Protein AF-A0A9W6WSN7-F1 (afdb_monomer_lite)

pLDDT: mean 83.64, std 22.67, range [24.3, 98.88]

InterPro domains:
  IPR018236 SAICAR synthetase, conserved site [PS01057] (117-131)
  IPR018236 SAICAR synthetase, conserved site [PS01058] (221-229)
  IPR028923 SAICAR synthetase/ADE2, N-terminal [MF_00137] (39-315)
  IPR028923 SAICAR synthetase/ADE2, N-terminal [PF01259] (44-289)

Foldseek 3Di:
DDPLLVVLLVVLVVCLVVQLLADWFADADLVVCCVPFADWDWDDDQFWIWTDHPWWIKIFGTQFDDDLNDTADRFGCLLLLQQVLQVLLQVVCCVLFAAFFPDDLDSNMTIGGDFAWQQKKFKKFQWQEDDDPLGRVVCVVVPDQQQLNHGHDPDDDHGGGDPAMDGFMWGNDPPDTHTHHLVRCCVVPSDPPVRSVSVNSSSRVSQVVLQVLLVVLQKGFGMFIWIWGQRPVPRGIHTYDGPPALVGTWIFGNVCSVVCVVVVHDTHTLHPVVVVVVQVVVHDSNPDPDGDHDDSVSSSSNSSSSQSSSCSNNVDHDDRDDSPDDSNVSSNNSCCPVRGPDVVVVVVVVCVVVVVPDDDDDDDDDWDWDDDDQWTFGFDPDDPDDTDGDTDHDPDPVVVVVVVVVCVVDVPVPDDDDDDDD

Structure (mmCIF, N/CA/C/O backbone):
data_AF-A0A9W6WSN7-F1
#
_entry.id   AF-A0A9W6WSN7-F1
#
loop_
_atom_site.group_PDB
_atom_site.id
_atom_site.type_symbol
_atom_site.label_atom_id
_atom_site.label_alt_id
_atom_site.label_comp_id
_atom_site.label_asym_id
_atom_site.label_entity_id
_atom_site.label_seq_id
_atom_site.pdbx_PDB_ins_code
_atom_site.Cartn_x
_atom_site.Cartn_y
_atom_site.Cartn_z
_atom_site.occupancy
_atom_site.B_iso_or_equiv
_atom_site.auth_seq_id
_atom_site.auth_comp_id
_atom_site.auth_asym_id
_atom_site.auth_atom_id
_atom_site.pdbx_PDB_model_num
ATOM 1 N N . MET A 1 1 ? 1.817 -8.512 23.698 1.00 61.50 1 MET A N 1
ATOM 2 C CA . MET A 1 1 ? 2.417 -8.546 22.354 1.00 61.50 1 MET A CA 1
ATOM 3 C C . MET A 1 1 ? 2.415 -9.994 21.909 1.00 61.50 1 MET A C 1
ATOM 5 O O . MET A 1 1 ? 2.971 -10.827 22.620 1.00 61.50 1 MET A O 1
ATOM 9 N N . SER A 1 2 ? 1.742 -10.292 20.796 1.00 80.81 2 SER A N 1
ATOM 10 C CA . SER A 1 2 ? 1.618 -11.645 20.269 1.00 80.81 2 SER A CA 1
ATOM 11 C C . SER A 1 2 ? 3.012 -12.195 20.005 1.00 80.81 2 SER A C 1
ATOM 13 O O . SER A 1 2 ? 3.892 -11.452 19.565 1.00 80.81 2 SER A O 1
ATOM 15 N N . VAL A 1 3 ? 3.212 -13.490 20.254 1.00 87.31 3 VAL A N 1
ATOM 16 C CA . VAL A 1 3 ? 4.496 -14.171 20.018 1.00 87.31 3 VAL A CA 1
ATOM 17 C C . VAL A 1 3 ? 4.979 -13.917 18.587 1.00 87.31 3 VAL A C 1
ATOM 19 O O . VAL A 1 3 ? 6.140 -13.585 18.384 1.00 87.31 3 VAL A O 1
ATOM 22 N N . VAL A 1 4 ? 4.061 -13.937 17.614 1.00 89.50 4 VAL A N 1
ATOM 23 C CA . VAL A 1 4 ? 4.357 -13.674 16.197 1.00 89.50 4 VAL A CA 1
ATOM 24 C C . VAL A 1 4 ? 4.918 -12.266 15.978 1.00 89.50 4 VAL A C 1
ATOM 26 O O . VAL A 1 4 ? 5.878 -12.095 15.229 1.00 89.50 4 VAL A O 1
ATOM 29 N N . VAL A 1 5 ? 4.335 -11.260 16.639 1.00 93.12 5 VAL A N 1
ATOM 30 C CA . VAL A 1 5 ? 4.785 -9.865 16.534 1.00 93.12 5 VAL A CA 1
ATOM 31 C C . VAL A 1 5 ? 6.152 -9.707 17.188 1.00 93.12 5 VAL A C 1
ATOM 33 O O . VAL A 1 5 ? 7.066 -9.202 16.547 1.00 93.12 5 VAL A O 1
ATOM 36 N N . ALA A 1 6 ? 6.323 -10.208 18.413 1.00 93.06 6 ALA A N 1
ATOM 37 C CA . ALA A 1 6 ? 7.583 -10.105 19.146 1.00 93.06 6 ALA A CA 1
ATOM 38 C C . ALA A 1 6 ? 8.746 -10.801 18.413 1.00 93.06 6 ALA A C 1
ATOM 40 O O . ALA A 1 6 ? 9.838 -10.244 18.304 1.00 93.06 6 ALA A O 1
ATOM 41 N N . GLU A 1 7 ? 8.511 -11.991 17.852 1.00 94.50 7 GLU A N 1
ATOM 42 C CA . GLU A 1 7 ? 9.505 -12.714 17.052 1.00 94.50 7 GLU A CA 1
ATOM 43 C C . GLU A 1 7 ? 9.872 -11.969 15.763 1.00 94.50 7 GLU A C 1
ATOM 45 O O . GLU A 1 7 ? 11.036 -11.970 15.352 1.00 94.50 7 GLU A O 1
ATOM 50 N N . ALA A 1 8 ? 8.896 -11.341 15.099 1.00 95.62 8 ALA A N 1
ATOM 51 C CA . ALA A 1 8 ? 9.147 -10.530 13.913 1.00 95.62 8 ALA A CA 1
ATOM 52 C C . ALA A 1 8 ? 9.903 -9.238 14.257 1.00 95.62 8 ALA A C 1
ATOM 54 O O . ALA A 1 8 ? 10.848 -8.879 13.555 1.00 95.62 8 ALA A O 1
ATOM 55 N N . GLU A 1 9 ? 9.567 -8.574 15.363 1.00 95.12 9 GLU A N 1
ATOM 56 C CA . GLU A 1 9 ? 10.314 -7.411 15.843 1.00 95.12 9 GLU A CA 1
ATOM 57 C C . GLU A 1 9 ? 11.767 -7.771 16.144 1.00 95.12 9 GLU A C 1
ATOM 59 O O . GLU A 1 9 ? 12.679 -7.159 15.588 1.00 95.12 9 GLU A O 1
ATOM 64 N N . GLN A 1 10 ? 11.997 -8.809 16.950 1.00 96.44 10 GLN A N 1
ATOM 65 C CA . GLN A 1 10 ? 13.347 -9.248 17.295 1.00 96.44 10 GLN A CA 1
ATOM 66 C C . GLN A 1 10 ? 14.152 -9.625 16.048 1.00 96.44 10 GLN A C 1
ATOM 68 O O . GLN A 1 10 ? 15.315 -9.245 15.920 1.00 96.44 10 GLN A O 1
ATOM 73 N N . ARG A 1 11 ? 13.539 -10.354 15.108 1.00 97.31 11 ARG A N 1
ATOM 74 C CA . ARG A 1 11 ? 14.198 -10.749 13.861 1.00 97.31 11 ARG A CA 1
ATOM 75 C C . ARG A 1 11 ? 14.550 -9.535 13.010 1.00 97.31 11 ARG A C 1
ATOM 77 O O . ARG A 1 11 ? 15.689 -9.420 12.573 1.00 97.31 11 ARG A O 1
ATOM 84 N N . THR A 1 12 ? 13.606 -8.629 12.782 1.00 97.56 12 THR A N 1
ATOM 85 C CA . THR A 1 12 ? 13.850 -7.457 11.930 1.00 97.56 12 THR A CA 1
ATOM 86 C C . THR A 1 12 ? 14.872 -6.498 12.524 1.00 97.56 12 THR A C 1
ATOM 88 O O . THR A 1 12 ? 15.579 -5.841 11.768 1.00 97.56 12 THR A O 1
ATOM 91 N N . GLN A 1 13 ? 15.057 -6.476 13.848 1.00 97.69 13 GLN A N 1
ATOM 92 C CA . GLN A 1 13 ? 16.178 -5.743 14.446 1.00 97.69 13 GLN A CA 1
ATOM 93 C C . GLN A 1 13 ? 17.548 -6.264 14.001 1.00 97.69 13 GLN A C 1
ATOM 95 O O . GLN A 1 13 ? 18.494 -5.490 13.874 1.00 97.69 13 GLN A O 1
ATOM 100 N N . THR A 1 14 ? 17.664 -7.554 13.674 1.00 98.12 14 THR A N 1
ATOM 101 C CA . THR A 1 14 ? 18.912 -8.116 13.132 1.00 98.12 14 THR A CA 1
ATOM 102 C C . THR A 1 14 ? 19.190 -7.692 11.684 1.00 98.12 14 THR A C 1
ATOM 104 O O . THR A 1 14 ? 20.261 -7.998 11.167 1.00 98.12 14 THR A O 1
ATOM 107 N N . TYR A 1 15 ? 18.252 -6.996 11.028 1.00 98.19 15 TYR A N 1
ATOM 108 C CA . TYR A 1 15 ? 18.387 -6.519 9.649 1.00 98.19 15 TYR A CA 1
ATOM 109 C C . TYR A 1 15 ? 18.966 -5.109 9.533 1.00 98.19 15 TYR A C 1
ATOM 111 O O . TYR A 1 15 ? 19.293 -4.695 8.422 1.00 98.19 15 TYR A O 1
ATOM 119 N N . LEU A 1 16 ? 19.105 -4.372 10.641 1.00 97.75 16 LEU A N 1
ATOM 120 C CA . LEU A 1 16 ? 19.611 -2.997 10.620 1.00 97.75 16 LEU A CA 1
ATOM 121 C C . LEU A 1 16 ? 20.956 -2.851 9.879 1.00 97.75 16 LEU A C 1
ATOM 123 O O . LEU A 1 16 ? 21.030 -1.981 9.016 1.00 97.75 16 LEU A O 1
ATOM 127 N N . PRO A 1 17 ? 21.972 -3.721 10.071 1.00 96.75 17 PRO A N 1
ATOM 128 C CA . PRO A 1 17 ? 23.226 -3.603 9.320 1.00 96.75 17 PRO A CA 1
ATOM 129 C C . PRO A 1 17 ? 23.052 -3.746 7.796 1.00 96.75 17 PRO A C 1
ATOM 131 O O . PRO A 1 17 ? 23.700 -3.048 7.013 1.00 96.75 17 PRO A O 1
ATOM 134 N N . GLN A 1 18 ? 22.163 -4.638 7.347 1.00 96.50 18 GLN A N 1
ATOM 135 C CA . GLN A 1 18 ? 21.830 -4.812 5.929 1.00 96.50 18 GLN A CA 1
ATOM 136 C C . GLN A 1 18 ? 21.033 -3.622 5.382 1.00 96.50 18 GLN A C 1
ATOM 138 O O . GLN A 1 18 ? 21.227 -3.231 4.236 1.00 96.50 18 GLN A O 1
ATOM 143 N N . ILE A 1 19 ? 20.153 -3.033 6.196 1.00 97.06 19 ILE A N 1
ATOM 144 C CA . ILE A 1 19 ? 19.401 -1.817 5.863 1.00 97.06 19 ILE A CA 1
ATOM 145 C C . ILE A 1 19 ? 20.348 -0.628 5.685 1.00 97.06 19 ILE A C 1
ATOM 147 O O . ILE A 1 19 ? 20.285 0.058 4.669 1.00 97.06 19 ILE A O 1
ATOM 151 N N . GLU A 1 20 ? 21.258 -0.424 6.634 1.00 95.62 20 GLU A N 1
ATOM 152 C CA . GLU A 1 20 ? 22.213 0.690 6.649 1.00 95.62 20 GLU A CA 1
ATO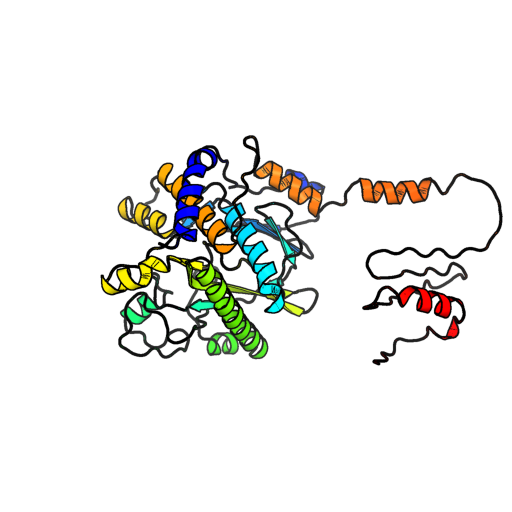M 153 C C . GLU A 1 20 ? 23.239 0.622 5.513 1.00 95.62 20 GLU A C 1
ATOM 155 O O . GLU A 1 20 ? 23.705 1.656 5.034 1.00 95.62 20 GLU A O 1
ATOM 160 N N . SER A 1 21 ? 23.585 -0.588 5.064 1.00 94.00 21 SER A N 1
ATOM 161 C CA . SER A 1 21 ? 24.455 -0.811 3.899 1.00 94.00 21 SER A CA 1
ATOM 162 C C . SER A 1 21 ? 23.693 -0.891 2.569 1.00 94.00 21 SER A C 1
ATOM 164 O O . SER A 1 21 ? 24.315 -0.928 1.503 1.00 94.00 21 SER A O 1
ATOM 166 N N . GLY A 1 22 ? 22.359 -0.903 2.616 1.00 92.44 22 GLY A N 1
ATOM 167 C CA . GLY A 1 22 ? 21.485 -1.026 1.458 1.00 92.44 22 GLY A CA 1
ATOM 168 C C . GLY A 1 22 ? 21.472 0.221 0.577 1.00 92.44 22 GLY A C 1
ATOM 169 O O . GLY A 1 22 ? 21.563 1.355 1.047 1.00 92.44 22 GLY A O 1
ATOM 170 N N . ARG A 1 23 ? 21.314 0.017 -0.734 1.00 93.75 23 ARG A N 1
ATOM 171 C CA . ARG A 1 23 ? 21.149 1.107 -1.705 1.00 93.75 23 ARG A CA 1
ATOM 172 C C . ARG A 1 23 ? 19.672 1.356 -1.970 1.00 93.75 23 ARG A C 1
ATOM 174 O O . ARG A 1 23 ? 18.921 0.409 -2.194 1.00 93.75 23 ARG A O 1
ATOM 181 N N . ALA A 1 24 ? 19.280 2.626 -1.962 1.00 95.12 24 ALA A N 1
ATOM 182 C CA . ALA A 1 24 ? 17.909 3.033 -2.225 1.00 95.12 24 ALA A CA 1
ATOM 183 C C . ALA A 1 24 ? 17.654 3.215 -3.730 1.00 95.12 24 ALA A C 1
ATOM 185 O O . ALA A 1 24 ? 18.382 3.957 -4.386 1.00 95.12 24 ALA A O 1
ATOM 186 N N . LEU A 1 25 ? 16.588 2.610 -4.257 1.00 96.12 25 LEU A N 1
ATOM 187 C CA . LEU A 1 25 ? 16.123 2.828 -5.631 1.00 96.12 25 LEU A CA 1
ATOM 188 C C . LEU A 1 25 ? 15.337 4.143 -5.714 1.00 96.12 25 LEU A C 1
ATOM 190 O O . LEU A 1 25 ? 14.140 4.172 -5.426 1.00 96.12 25 LEU A O 1
ATOM 194 N N . THR A 1 26 ? 15.988 5.243 -6.091 1.00 92.56 26 THR A N 1
ATOM 195 C CA . THR A 1 26 ? 15.349 6.579 -6.133 1.00 92.56 26 THR A CA 1
ATOM 196 C C . THR A 1 26 ? 15.094 7.096 -7.545 1.00 92.56 26 THR A C 1
ATOM 198 O O . THR A 1 26 ? 14.192 7.918 -7.733 1.00 92.56 26 THR A O 1
ATOM 201 N N . ALA A 1 27 ? 15.824 6.573 -8.532 1.00 90.81 27 ALA A N 1
ATOM 202 C CA . ALA A 1 27 ? 15.673 6.856 -9.953 1.00 90.81 27 ALA A CA 1
ATOM 203 C C . ALA A 1 27 ? 15.433 5.551 -10.723 1.00 90.81 27 ALA A C 1
ATOM 205 O O . ALA A 1 27 ? 15.992 4.515 -10.380 1.00 90.81 27 ALA A O 1
ATOM 206 N N . THR A 1 28 ? 14.594 5.588 -11.760 1.00 92.06 28 THR A N 1
ATOM 207 C CA . THR A 1 28 ? 14.113 4.366 -12.435 1.00 92.06 28 THR A CA 1
ATOM 208 C C . THR A 1 28 ? 14.391 4.336 -13.939 1.00 92.06 28 THR A C 1
ATOM 210 O O . THR A 1 28 ? 13.736 3.586 -14.651 1.00 92.06 28 THR A O 1
ATOM 213 N N . SER A 1 29 ? 15.343 5.137 -14.434 1.00 90.94 29 SER A N 1
ATOM 214 C CA . SER A 1 29 ? 15.552 5.344 -15.875 1.00 90.94 29 SER A CA 1
ATOM 215 C C . SER A 1 29 ? 15.709 4.039 -16.665 1.00 90.94 29 SER A C 1
ATOM 217 O O . SER A 1 29 ? 16.595 3.229 -16.397 1.00 90.94 29 SER A O 1
ATOM 219 N N . LEU A 1 30 ? 14.878 3.890 -17.700 1.00 91.44 30 LEU A N 1
ATOM 220 C CA . LEU A 1 30 ? 14.968 2.822 -18.699 1.00 91.44 30 LEU A CA 1
ATOM 221 C C . LEU A 1 30 ? 15.639 3.293 -19.998 1.00 91.44 30 LEU A C 1
ATOM 223 O O . LEU A 1 30 ? 15.509 2.645 -21.034 1.00 91.44 30 LEU A O 1
ATOM 227 N N . GLU A 1 31 ? 16.360 4.418 -19.972 1.00 85.62 31 GLU A N 1
ATOM 228 C CA . GLU A 1 31 ? 17.005 4.995 -21.159 1.00 85.62 31 GLU A CA 1
ATOM 229 C C . GLU A 1 31 ? 17.993 4.025 -21.824 1.00 85.62 31 GLU A C 1
ATOM 231 O O . GLU A 1 31 ? 18.044 3.943 -23.052 1.00 85.62 31 GLU A O 1
ATOM 236 N N . ALA A 1 32 ? 18.685 3.204 -21.026 1.00 87.25 32 ALA A N 1
ATOM 237 C CA . ALA A 1 32 ? 19.564 2.138 -21.511 1.00 87.25 32 ALA A CA 1
ATOM 238 C C . ALA A 1 32 ? 18.843 1.089 -22.381 1.00 87.25 32 ALA A C 1
ATOM 240 O O . ALA A 1 32 ? 19.498 0.357 -23.115 1.00 87.25 32 ALA A O 1
ATOM 241 N N . LEU A 1 33 ? 17.510 1.018 -22.302 1.00 88.56 33 LEU A N 1
ATOM 242 C CA . LEU A 1 33 ? 16.659 0.131 -23.093 1.00 88.56 33 LEU A CA 1
ATOM 243 C C . LEU A 1 33 ? 15.825 0.881 -24.141 1.00 88.56 33 LEU A C 1
ATOM 245 O O . LEU A 1 33 ? 15.002 0.263 -24.809 1.00 88.56 33 LEU A O 1
ATOM 249 N N . SER A 1 34 ? 15.997 2.197 -24.297 1.00 83.25 34 SER A N 1
ATOM 250 C CA . SER A 1 34 ? 15.135 3.032 -25.153 1.00 83.25 34 SER A CA 1
ATOM 251 C C . SER A 1 34 ? 15.107 2.598 -26.624 1.00 83.25 34 SER A C 1
ATOM 253 O O . SER A 1 34 ? 14.087 2.763 -27.285 1.00 83.25 34 SER A O 1
ATOM 255 N N . ALA A 1 35 ? 16.199 2.013 -27.127 1.00 85.44 35 ALA A N 1
ATOM 256 C CA . ALA A 1 35 ? 16.281 1.467 -28.483 1.00 85.44 35 ALA A CA 1
ATOM 257 C C . ALA A 1 35 ? 15.719 0.037 -28.612 1.00 85.44 35 ALA A C 1
ATOM 259 O O . ALA A 1 35 ? 15.463 -0.421 -29.724 1.00 85.44 35 ALA A O 1
ATOM 260 N N . GLU A 1 36 ? 15.565 -0.678 -27.495 1.00 89.19 36 GLU A N 1
ATOM 261 C CA . GLU A 1 36 ? 15.126 -2.078 -27.455 1.00 89.19 36 GLU A CA 1
ATOM 262 C C . GLU A 1 36 ? 13.631 -2.201 -27.124 1.00 89.19 36 GLU A C 1
ATOM 264 O O . GLU A 1 36 ? 12.944 -3.078 -27.649 1.00 89.19 36 GLU A O 1
ATOM 269 N N . LEU A 1 37 ? 13.121 -1.335 -26.244 1.00 88.88 37 LEU A N 1
ATOM 270 C CA . LEU A 1 37 ? 11.739 -1.370 -25.778 1.00 88.88 37 LEU A CA 1
ATOM 271 C C . LEU A 1 37 ? 10.769 -0.725 -26.778 1.00 88.88 37 LEU A C 1
ATOM 273 O O . LEU A 1 37 ? 11.132 0.214 -27.489 1.00 88.88 37 LEU A O 1
ATOM 277 N N . PRO A 1 38 ? 9.495 -1.163 -26.787 1.00 87.75 38 PRO A N 1
ATOM 278 C CA . PRO A 1 38 ? 8.429 -0.412 -27.438 1.00 87.75 38 PRO A CA 1
ATOM 279 C C . PRO A 1 38 ? 8.359 1.021 -26.901 1.00 87.75 38 PRO A C 1
ATOM 281 O O . PRO A 1 38 ? 8.707 1.272 -25.747 1.00 87.75 38 PRO A O 1
ATOM 284 N N . ALA A 1 39 ? 7.850 1.945 -27.718 1.00 91.12 39 ALA A N 1
ATOM 285 C CA . ALA A 1 39 ? 7.673 3.332 -27.306 1.00 91.12 39 ALA A CA 1
ATOM 286 C C . ALA A 1 39 ? 6.836 3.422 -26.020 1.00 91.12 39 ALA A C 1
ATOM 288 O O . ALA A 1 39 ? 5.791 2.777 -25.889 1.00 91.12 39 ALA A O 1
ATOM 289 N N . PHE A 1 40 ? 7.295 4.248 -25.084 1.00 93.31 40 PHE A N 1
ATOM 290 C CA . PHE A 1 40 ? 6.627 4.467 -23.811 1.00 93.31 40 PHE A CA 1
ATOM 291 C C . PHE A 1 40 ? 6.654 5.939 -23.416 1.00 93.31 40 PHE A C 1
ATOM 293 O O . PHE A 1 40 ? 7.542 6.698 -23.806 1.00 93.31 40 PHE A O 1
ATOM 300 N N . ARG A 1 41 ? 5.689 6.330 -22.584 1.00 94.81 41 ARG A N 1
ATOM 301 C CA . ARG A 1 41 ? 5.699 7.607 -21.866 1.00 94.81 41 ARG A CA 1
ATOM 302 C C . ARG A 1 41 ? 5.994 7.350 -20.395 1.00 94.81 41 ARG A C 1
ATOM 304 O O . ARG A 1 41 ? 5.311 6.536 -19.777 1.00 94.81 41 ARG A O 1
ATOM 311 N N . GLN A 1 42 ? 6.969 8.059 -19.835 1.00 94.94 42 GLN A N 1
ATOM 312 C CA . GLN A 1 42 ? 7.259 8.023 -18.403 1.00 94.94 42 GLN A CA 1
ATOM 313 C C . GLN A 1 42 ? 6.468 9.113 -17.672 1.00 94.94 42 GLN A C 1
ATOM 315 O O . GLN A 1 42 ? 6.399 10.256 -18.123 1.00 94.94 42 GLN A O 1
ATOM 320 N N . ILE A 1 43 ? 5.890 8.755 -16.530 1.00 94.81 43 ILE A N 1
ATOM 321 C CA . ILE A 1 43 ? 5.241 9.664 -15.588 1.00 94.81 43 ILE A CA 1
ATOM 322 C C . ILE A 1 43 ? 5.920 9.462 -14.238 1.00 94.81 43 ILE A C 1
ATOM 324 O O . ILE A 1 43 ? 5.904 8.356 -13.702 1.00 94.81 43 ILE A O 1
ATOM 328 N N . MET A 1 44 ? 6.524 10.516 -13.696 1.00 93.44 44 MET A N 1
ATOM 329 C CA . MET A 1 44 ? 7.147 10.470 -12.375 1.00 93.44 44 MET A CA 1
ATOM 330 C C . MET A 1 44 ? 6.134 10.888 -11.314 1.00 93.44 44 MET A C 1
ATOM 332 O O . MET A 1 44 ? 5.642 12.014 -11.333 1.00 93.44 44 MET A O 1
ATOM 336 N N . GLY A 1 45 ? 5.822 9.983 -10.393 1.00 90.56 45 GLY A N 1
ATOM 337 C CA . GLY A 1 45 ? 5.009 10.268 -9.216 1.00 90.56 45 GLY A CA 1
ATOM 338 C C . GLY A 1 45 ? 5.862 10.479 -7.965 1.00 90.56 45 GLY A C 1
ATOM 339 O O . GLY A 1 45 ? 7.077 10.269 -7.957 1.00 90.56 45 GLY A O 1
ATOM 340 N N . LYS A 1 46 ? 5.210 10.833 -6.849 1.00 88.81 46 LYS A N 1
ATOM 341 C CA . LYS A 1 46 ? 5.886 11.043 -5.552 1.00 88.81 46 LYS A CA 1
ATOM 342 C C . LYS A 1 46 ? 6.675 9.796 -5.115 1.00 88.81 46 LYS A C 1
ATOM 344 O O . LYS A 1 46 ? 7.838 9.892 -4.729 1.00 88.81 46 LYS A O 1
ATOM 349 N N . VAL A 1 47 ? 6.054 8.620 -5.243 1.00 91.62 47 VAL A N 1
ATOM 350 C CA . VAL A 1 47 ? 6.606 7.324 -4.799 1.00 91.62 47 VAL A CA 1
ATOM 351 C C . VAL A 1 47 ? 6.767 6.314 -5.939 1.00 91.62 47 VAL A C 1
ATOM 353 O O . VAL A 1 47 ? 7.642 5.453 -5.866 1.00 91.62 47 VAL A O 1
ATOM 356 N N . ARG A 1 48 ? 5.951 6.401 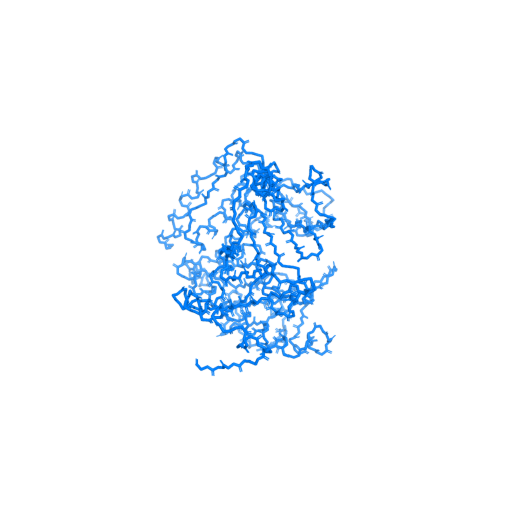-6.990 1.00 95.25 48 ARG A N 1
ATOM 357 C CA . ARG A 1 48 ? 5.949 5.454 -8.108 1.00 95.25 48 ARG A CA 1
ATOM 358 C C . ARG A 1 48 ? 6.228 6.166 -9.419 1.00 95.25 48 ARG A C 1
ATOM 360 O O . ARG A 1 48 ? 5.664 7.227 -9.665 1.00 95.25 48 ARG A O 1
ATOM 367 N N . ASP A 1 49 ? 7.060 5.553 -10.248 1.00 96.56 49 ASP A N 1
ATOM 368 C CA . ASP A 1 49 ? 7.253 5.942 -11.641 1.00 96.56 49 ASP A CA 1
ATOM 369 C C . ASP A 1 49 ? 6.449 4.984 -12.527 1.00 96.56 49 ASP A C 1
ATOM 371 O O . ASP A 1 49 ? 6.474 3.767 -12.334 1.00 96.56 49 ASP A O 1
ATOM 375 N N . VAL A 1 50 ? 5.701 5.535 -13.481 1.00 97.12 50 VAL A N 1
ATOM 376 C CA . VAL A 1 50 ? 4.807 4.782 -14.367 1.00 97.12 50 VAL A CA 1
ATOM 377 C C . VAL A 1 50 ? 5.310 4.887 -15.797 1.00 97.12 50 VAL A C 1
ATOM 379 O O . VAL A 1 50 ? 5.437 5.984 -16.339 1.00 97.12 50 VAL A O 1
ATOM 382 N N . TYR A 1 51 ? 5.550 3.742 -16.427 1.00 96.75 51 TYR A N 1
ATOM 383 C CA . TYR A 1 51 ? 5.904 3.643 -17.839 1.00 96.75 51 TYR A CA 1
ATOM 384 C C . TYR A 1 51 ? 4.698 3.115 -18.607 1.00 96.75 51 TYR A C 1
ATOM 386 O O . TYR A 1 51 ? 4.304 1.957 -18.460 1.00 96.75 51 TYR A O 1
ATOM 394 N N . VAL A 1 52 ? 4.082 3.988 -19.400 1.00 96.06 52 VAL A N 1
ATOM 395 C CA . VAL A 1 52 ? 2.873 3.683 -20.167 1.00 96.06 52 VAL A CA 1
ATOM 396 C C . VAL A 1 52 ? 3.268 3.252 -21.572 1.00 96.06 52 VAL A C 1
ATOM 398 O O . VAL A 1 52 ? 3.763 4.073 -22.346 1.00 96.06 52 VAL A O 1
ATOM 401 N N . PHE A 1 53 ? 3.019 1.985 -21.893 1.00 94.38 53 PHE A N 1
ATOM 402 C CA . PHE A 1 53 ? 3.129 1.433 -23.241 1.00 94.38 53 PHE A CA 1
ATOM 403 C C . PHE A 1 53 ? 1.764 1.488 -23.954 1.00 94.38 53 PHE A C 1
ATOM 405 O O . PHE A 1 53 ? 0.770 2.011 -23.431 1.00 94.38 53 PHE A O 1
ATOM 412 N N . GLU A 1 54 ? 1.705 0.959 -25.176 1.00 92.25 54 GLU A N 1
ATOM 413 C CA . GLU A 1 54 ? 0.469 0.902 -25.961 1.00 92.25 54 GLU A CA 1
ATOM 414 C C . GLU A 1 54 ? -0.614 0.059 -25.266 1.00 92.25 54 GLU A C 1
ATOM 416 O O . GLU A 1 54 ? -1.724 0.554 -25.067 1.00 92.25 54 GLU A O 1
ATOM 421 N N . ASP A 1 55 ? -0.264 -1.154 -24.829 1.00 91.69 55 ASP A N 1
ATOM 422 C CA . ASP A 1 55 ? -1.172 -2.201 -24.337 1.00 91.69 55 ASP A CA 1
ATOM 423 C C . ASP A 1 55 ? -1.051 -2.495 -22.828 1.00 91.69 55 ASP A C 1
ATOM 425 O O . ASP A 1 55 ? -1.874 -3.204 -22.249 1.00 91.69 55 ASP A O 1
ATOM 429 N N . ARG A 1 56 ? -0.016 -1.965 -22.171 1.00 95.50 56 ARG A N 1
ATOM 430 C CA . ARG A 1 56 ? 0.318 -2.269 -20.772 1.00 95.50 56 ARG A CA 1
ATOM 431 C C . ARG A 1 56 ? 0.993 -1.105 -20.068 1.00 95.50 56 ARG A C 1
ATOM 433 O O . ARG A 1 56 ? 1.433 -0.141 -20.693 1.00 95.50 56 ARG A O 1
ATOM 440 N N . VAL A 1 57 ? 1.101 -1.212 -18.751 1.00 97.25 57 VAL A N 1
ATOM 441 C CA . VAL A 1 57 ? 1.817 -0.252 -17.910 1.00 97.25 57 VAL A CA 1
ATOM 442 C C . VAL A 1 57 ? 2.827 -0.984 -17.038 1.00 97.25 57 VAL A C 1
ATOM 444 O O . VAL A 1 57 ? 2.546 -2.063 -16.527 1.00 97.25 57 VAL A O 1
ATOM 447 N N . LEU A 1 58 ? 4.012 -0.411 -16.866 1.00 97.94 58 LEU A N 1
ATOM 448 C CA . LEU A 1 58 ? 4.985 -0.865 -15.878 1.00 97.94 58 LEU A CA 1
ATOM 449 C C . LEU A 1 58 ? 4.976 0.132 -14.718 1.00 97.94 58 LEU A C 1
ATOM 451 O O . LEU A 1 58 ? 5.274 1.313 -14.899 1.00 97.94 58 LEU A O 1
ATOM 455 N N . LEU A 1 59 ? 4.614 -0.356 -13.537 1.00 98.06 59 LEU A N 1
ATOM 456 C CA . LEU A 1 59 ? 4.573 0.404 -12.295 1.00 98.06 59 LEU A CA 1
ATOM 457 C C . LEU A 1 59 ? 5.845 0.111 -11.509 1.00 98.06 59 LEU A C 1
ATOM 459 O O . LEU A 1 59 ? 6.044 -1.025 -11.081 1.00 98.06 59 LEU A O 1
ATOM 463 N N . VAL A 1 60 ? 6.698 1.114 -11.310 1.00 98.31 60 VAL A N 1
ATOM 464 C CA . VAL A 1 60 ? 7.946 0.977 -10.553 1.00 98.31 60 VAL A CA 1
ATOM 465 C C . VAL A 1 60 ? 7.831 1.747 -9.244 1.00 98.31 60 VAL A C 1
ATOM 467 O O . VAL A 1 60 ? 7.821 2.977 -9.227 1.00 98.31 60 VAL A O 1
ATOM 470 N N . SER A 1 61 ? 7.748 1.019 -8.133 1.00 97.94 61 SER A N 1
ATOM 471 C CA . SER A 1 61 ? 7.850 1.597 -6.792 1.00 97.94 61 SER A CA 1
ATOM 472 C C . SER A 1 61 ? 9.275 2.045 -6.528 1.00 97.94 61 SER A C 1
ATOM 474 O O . SER A 1 61 ? 10.230 1.356 -6.877 1.00 97.94 61 SER A O 1
ATOM 476 N N . THR A 1 62 ? 9.419 3.188 -5.868 1.00 98.00 62 THR A N 1
ATOM 477 C CA . THR A 1 62 ? 10.721 3.737 -5.489 1.00 98.00 62 THR A CA 1
ATOM 478 C C . THR A 1 62 ? 10.853 3.827 -3.978 1.00 98.00 62 THR A C 1
ATOM 480 O O . THR A 1 62 ? 9.874 3.769 -3.226 1.00 98.00 62 THR A O 1
ATOM 483 N N . ASP A 1 63 ? 12.093 3.961 -3.533 1.00 97.44 63 ASP A N 1
ATOM 484 C CA . ASP A 1 63 ? 12.455 4.142 -2.134 1.00 97.44 63 ASP A CA 1
ATOM 485 C C . ASP A 1 63 ? 12.244 5.594 -1.676 1.00 97.44 63 ASP A C 1
ATOM 487 O O . ASP A 1 63 ? 12.539 5.940 -0.534 1.00 97.44 63 ASP A O 1
ATOM 491 N N . ARG A 1 64 ? 11.681 6.458 -2.532 1.00 95.94 64 ARG A N 1
ATOM 492 C CA . ARG A 1 64 ? 11.311 7.826 -2.167 1.00 95.94 64 ARG A CA 1
ATOM 493 C C . ARG A 1 64 ? 10.217 7.804 -1.098 1.00 95.94 64 ARG A C 1
ATOM 495 O O . ARG A 1 64 ? 9.198 7.111 -1.214 1.00 95.94 64 ARG A O 1
ATOM 502 N N . GLN A 1 65 ? 10.419 8.607 -0.061 1.00 92.56 65 GLN A N 1
ATOM 503 C CA . GLN A 1 65 ? 9.441 8.861 0.985 1.00 92.56 65 GLN A CA 1
ATOM 504 C C . GLN A 1 65 ? 9.071 10.338 0.977 1.00 92.56 65 GLN A C 1
ATOM 506 O O . GLN A 1 65 ? 9.924 11.204 1.159 1.00 92.56 65 GLN A O 1
ATOM 511 N N . SER A 1 66 ? 7.781 10.616 0.813 1.00 89.44 66 SER A N 1
ATOM 512 C CA . SER A 1 66 ? 7.230 11.967 0.870 1.00 89.44 66 SER A CA 1
ATOM 513 C C . SER A 1 66 ? 6.227 12.126 2.010 1.00 89.44 66 SER A C 1
ATOM 515 O O . SER A 1 66 ? 5.523 11.177 2.376 1.00 89.44 66 SER A O 1
ATOM 517 N N . ALA A 1 67 ? 6.129 13.340 2.538 1.00 86.69 67 ALA A N 1
ATOM 518 C CA . ALA A 1 67 ? 4.988 13.849 3.296 1.00 86.69 67 ALA A CA 1
ATOM 519 C C . ALA A 1 67 ? 4.995 15.383 3.217 1.00 86.69 67 ALA A C 1
ATOM 521 O O . ALA A 1 67 ? 5.996 15.963 2.806 1.00 86.69 67 ALA A O 1
ATOM 522 N N . PHE A 1 68 ? 3.886 16.029 3.591 1.00 84.88 68 PHE A N 1
ATOM 523 C CA . PHE A 1 68 ? 3.748 17.493 3.496 1.00 84.88 68 PHE A CA 1
ATOM 524 C C . PHE A 1 68 ? 3.997 18.015 2.070 1.00 84.88 68 PHE A C 1
ATOM 526 O O . PHE A 1 68 ? 4.593 19.066 1.890 1.00 84.88 68 PHE A O 1
ATOM 533 N N . ASP A 1 69 ? 3.634 17.211 1.063 1.00 82.94 69 ASP A N 1
ATOM 534 C CA . ASP A 1 69 ? 3.895 17.461 -0.363 1.00 82.94 69 ASP A CA 1
ATOM 535 C C . ASP A 1 69 ? 5.367 17.675 -0.744 1.00 82.94 69 ASP A C 1
ATOM 537 O O . ASP A 1 69 ? 5.685 18.209 -1.804 1.00 82.94 69 ASP A O 1
ATOM 541 N N . ARG A 1 70 ? 6.284 17.168 0.087 1.00 86.31 70 ARG A N 1
ATOM 542 C CA . ARG A 1 70 ? 7.732 17.262 -0.110 1.00 86.31 70 ARG A CA 1
ATOM 543 C C . ARG A 1 70 ? 8.389 15.892 -0.042 1.00 86.31 70 ARG A C 1
ATOM 545 O O . ARG A 1 70 ? 7.911 14.985 0.644 1.00 86.31 70 ARG A O 1
ATOM 552 N N . ALA A 1 71 ? 9.502 15.738 -0.754 1.00 88.44 71 ALA A N 1
ATOM 553 C CA . ALA A 1 71 ? 10.396 14.601 -0.569 1.00 88.44 71 ALA A CA 1
ATOM 554 C C . ALA A 1 71 ? 11.133 14.763 0.770 1.00 88.44 71 ALA A C 1
ATOM 556 O O . ALA A 1 71 ? 11.717 15.813 1.022 1.00 88.44 71 ALA A O 1
ATOM 557 N N . LEU A 1 72 ? 11.073 13.742 1.626 1.00 90.88 72 LEU A N 1
ATOM 558 C CA . LEU A 1 72 ? 11.630 13.780 2.982 1.00 90.88 72 LEU A CA 1
ATOM 559 C C . LEU A 1 72 ? 12.890 12.933 3.131 1.00 90.88 72 LEU A C 1
ATOM 561 O O . LEU A 1 72 ? 13.814 13.320 3.837 1.00 90.88 72 LEU A O 1
ATOM 565 N N . ALA A 1 73 ? 12.905 11.751 2.516 1.00 93.19 73 ALA A N 1
ATOM 566 C CA . ALA A 1 73 ? 14.003 10.803 2.638 1.00 93.19 73 ALA A CA 1
ATOM 567 C C . ALA A 1 73 ? 13.976 9.775 1.503 1.00 93.19 73 ALA A C 1
ATOM 569 O O . ALA A 1 73 ? 12.976 9.617 0.797 1.00 93.19 73 ALA A O 1
ATOM 570 N N . SER A 1 74 ? 15.075 9.034 1.386 1.00 95.00 74 SER A N 1
ATOM 571 C CA . SER A 1 74 ? 15.140 7.787 0.626 1.00 95.00 74 SER A CA 1
ATOM 572 C C . SER A 1 74 ? 15.251 6.639 1.619 1.00 95.00 74 SER A C 1
ATOM 574 O O . SER A 1 74 ? 16.202 6.596 2.391 1.00 95.00 74 SER A O 1
ATOM 576 N N . VAL A 1 75 ? 14.260 5.753 1.639 1.00 96.50 75 VAL A N 1
ATOM 577 C CA . VAL A 1 75 ? 14.117 4.662 2.609 1.00 96.50 75 VAL A CA 1
ATOM 578 C C . VAL A 1 75 ? 14.486 3.355 1.912 1.00 96.50 75 VAL A C 1
ATOM 580 O O . VAL A 1 75 ? 13.664 2.848 1.143 1.00 96.50 75 VAL A O 1
ATOM 583 N N . PRO A 1 76 ? 15.691 2.798 2.142 1.00 96.75 76 PRO A N 1
ATOM 584 C CA . PRO A 1 76 ? 16.135 1.589 1.459 1.00 96.75 76 PRO A CA 1
ATOM 585 C C . PRO A 1 76 ? 15.105 0.466 1.559 1.00 96.75 76 PRO A C 1
ATOM 587 O O . PRO A 1 76 ? 14.498 0.262 2.612 1.00 96.75 76 PRO A O 1
ATOM 590 N N . PHE A 1 77 ? 14.914 -0.267 0.463 1.00 97.94 77 PHE A N 1
ATOM 591 C CA . PHE A 1 77 ? 14.046 -1.449 0.378 1.00 97.94 77 PHE A CA 1
ATOM 592 C C . PHE A 1 77 ? 12.535 -1.202 0.521 1.00 97.94 77 PHE A C 1
ATOM 594 O O . PHE A 1 77 ? 11.754 -2.146 0.352 1.00 97.94 77 PHE A O 1
ATOM 601 N N . LYS A 1 78 ? 12.092 0.042 0.739 1.00 97.25 78 LYS A N 1
ATOM 602 C CA . LYS A 1 78 ? 10.669 0.415 0.776 1.00 97.25 78 LYS A CA 1
ATOM 603 C C . LYS A 1 78 ? 9.939 -0.025 -0.494 1.00 97.25 78 LYS A C 1
ATOM 605 O O . LYS A 1 78 ? 8.883 -0.644 -0.420 1.00 97.25 78 LYS A O 1
ATOM 610 N N . SER A 1 79 ? 10.511 0.238 -1.660 1.00 97.69 79 SER A N 1
ATOM 611 C CA . SER A 1 79 ? 9.960 -0.119 -2.969 1.00 97.69 79 SER A CA 1
ATOM 612 C C . SER A 1 79 ? 9.660 -1.609 -3.117 1.00 97.69 79 SER A C 1
ATOM 614 O O . SER A 1 79 ? 8.611 -1.975 -3.658 1.00 97.69 79 SER A O 1
ATOM 616 N N . ARG A 1 80 ? 10.558 -2.462 -2.606 1.00 98.00 80 ARG A N 1
ATOM 617 C CA . ARG A 1 80 ? 10.391 -3.919 -2.604 1.00 98.00 80 ARG A CA 1
ATOM 618 C C . ARG A 1 80 ? 9.263 -4.330 -1.680 1.00 98.00 80 ARG A C 1
ATOM 620 O O . ARG A 1 80 ? 8.414 -5.118 -2.076 1.00 98.00 80 ARG A O 1
ATOM 627 N N . VAL A 1 81 ? 9.219 -3.754 -0.480 1.00 98.19 81 VAL A N 1
ATOM 628 C CA . VAL A 1 81 ? 8.125 -3.982 0.468 1.00 98.19 81 VAL A CA 1
ATOM 629 C C . VAL A 1 81 ? 6.777 -3.633 -0.162 1.00 98.19 81 VAL A C 1
ATOM 631 O O . VAL A 1 81 ? 5.883 -4.475 -0.155 1.00 98.19 81 VAL A O 1
ATOM 634 N N . LEU A 1 82 ? 6.626 -2.439 -0.743 1.00 97.94 82 LEU A N 1
ATOM 635 C CA . LEU A 1 82 ? 5.359 -1.993 -1.339 1.00 97.94 82 LEU A CA 1
ATOM 636 C C . LEU A 1 82 ? 4.896 -2.921 -2.468 1.00 97.94 82 LEU A C 1
ATOM 638 O O . LEU A 1 82 ? 3.749 -3.373 -2.495 1.00 97.94 82 LEU A O 1
ATOM 642 N N . THR A 1 83 ? 5.818 -3.241 -3.373 1.00 98.62 83 THR A N 1
ATOM 643 C CA . THR A 1 83 ? 5.539 -4.063 -4.551 1.00 98.62 83 THR A CA 1
ATOM 644 C C . THR A 1 83 ? 5.208 -5.498 -4.159 1.00 98.62 83 THR A C 1
ATOM 646 O O . THR A 1 83 ? 4.164 -6.011 -4.545 1.00 98.62 83 THR A O 1
ATOM 649 N N . LEU A 1 84 ? 6.054 -6.147 -3.354 1.00 98.62 84 LEU A N 1
ATOM 650 C CA . LEU A 1 84 ? 5.860 -7.546 -2.972 1.00 98.62 84 LEU A CA 1
ATOM 651 C C . LEU A 1 84 ? 4.644 -7.734 -2.057 1.00 98.62 84 LEU A C 1
ATOM 653 O O . LEU A 1 84 ? 3.968 -8.755 -2.162 1.00 98.62 84 LEU A O 1
ATOM 657 N N . THR A 1 85 ? 4.323 -6.743 -1.215 1.00 98.56 85 THR A N 1
ATOM 658 C CA . THR A 1 85 ? 3.070 -6.740 -0.440 1.00 98.56 85 THR A CA 1
ATOM 659 C C . THR A 1 85 ? 1.865 -6.710 -1.376 1.00 98.56 85 THR A C 1
ATOM 661 O O . THR A 1 85 ? 0.973 -7.546 -1.244 1.00 98.56 85 THR A O 1
ATOM 664 N N . SER A 1 86 ? 1.866 -5.815 -2.369 1.00 98.56 86 SER A N 1
ATOM 665 C CA . SER A 1 86 ? 0.772 -5.717 -3.345 1.00 98.56 86 SER A CA 1
ATOM 666 C C . SER A 1 86 ? 0.615 -6.999 -4.157 1.00 98.56 86 SER A C 1
ATOM 668 O O . SER A 1 86 ? -0.489 -7.518 -4.268 1.00 98.56 86 SER A O 1
ATOM 670 N N . VAL A 1 87 ? 1.717 -7.562 -4.665 1.00 98.62 87 VAL A N 1
ATOM 671 C CA . VAL A 1 87 ? 1.721 -8.837 -5.404 1.00 98.62 87 VAL A CA 1
ATOM 672 C C . VAL A 1 87 ? 1.131 -9.967 -4.561 1.00 98.62 87 VAL A C 1
ATOM 674 O O . VAL A 1 87 ? 0.303 -10.735 -5.051 1.00 98.62 87 VAL A O 1
ATOM 677 N N . TRP A 1 88 ? 1.523 -10.061 -3.288 1.00 98.69 88 TRP A N 1
ATOM 678 C CA . TRP A 1 88 ? 0.988 -11.073 -2.384 1.00 98.69 88 TRP A CA 1
ATOM 679 C C . TRP A 1 88 ? -0.525 -10.914 -2.198 1.00 98.69 88 TRP A C 1
ATOM 681 O O . TRP A 1 88 ? -1.265 -11.886 -2.357 1.00 98.69 88 TRP A O 1
ATOM 691 N N . TRP A 1 89 ? -1.002 -9.695 -1.937 1.00 98.69 89 TRP A N 1
ATOM 692 C CA . TRP A 1 89 ? -2.430 -9.413 -1.777 1.00 98.69 89 TRP A CA 1
ATOM 693 C C . TRP A 1 89 ? -3.238 -9.613 -3.050 1.00 98.69 89 TRP A C 1
ATOM 695 O O . TRP A 1 89 ? -4.356 -10.125 -2.974 1.00 98.69 89 TRP A O 1
ATOM 705 N N . PHE A 1 90 ? -2.688 -9.263 -4.212 1.00 98.69 90 PHE A N 1
ATOM 706 C CA . PHE A 1 90 ? -3.323 -9.539 -5.492 1.00 98.69 90 PHE A CA 1
ATOM 707 C C . PHE A 1 90 ? -3.593 -11.025 -5.657 1.00 98.69 90 PHE A C 1
ATOM 709 O O . PHE A 1 90 ? -4.694 -11.364 -6.073 1.00 98.69 90 PHE A O 1
ATOM 716 N N . GLU A 1 91 ? -2.661 -11.899 -5.265 1.00 98.25 91 GLU A N 1
ATOM 717 C CA . GLU A 1 91 ? -2.886 -13.347 -5.265 1.00 98.25 91 GLU A CA 1
ATOM 718 C C . GLU A 1 91 ? -3.929 -13.760 -4.216 1.00 98.25 91 GLU A C 1
ATOM 720 O O . GLU A 1 91 ? -4.868 -14.490 -4.535 1.00 98.25 91 GLU A O 1
ATOM 725 N N . GLN A 1 92 ? -3.831 -13.245 -2.983 1.00 98.44 92 GLN A N 1
ATOM 726 C CA . GLN A 1 92 ? -4.780 -13.596 -1.918 1.00 98.44 92 GLN A CA 1
ATOM 727 C C . GLN A 1 92 ? -6.225 -13.191 -2.241 1.00 98.44 92 GLN A C 1
ATOM 729 O O . GLN A 1 92 ? -7.160 -13.830 -1.766 1.00 98.44 92 GLN A O 1
ATOM 734 N N . THR A 1 93 ? -6.425 -12.148 -3.046 1.00 98.50 93 THR A N 1
ATOM 735 C CA . THR A 1 93 ? -7.740 -11.541 -3.307 1.00 98.50 93 THR A CA 1
ATOM 736 C C . THR A 1 93 ? -8.323 -11.870 -4.684 1.00 98.50 93 THR A C 1
ATOM 738 O O . THR A 1 93 ? -9.420 -11.410 -4.997 1.00 98.50 93 THR A O 1
ATOM 741 N N . ARG A 1 94 ? -7.680 -12.742 -5.481 1.00 97.31 94 ARG A N 1
ATOM 742 C CA . ARG A 1 94 ? -8.173 -13.150 -6.822 1.00 97.31 94 ARG A CA 1
ATOM 743 C C . ARG A 1 94 ? -9.588 -13.715 -6.820 1.00 97.31 94 ARG A C 1
ATOM 745 O O . ARG A 1 94 ? -10.303 -13.598 -7.806 1.00 97.31 94 ARG A O 1
ATOM 752 N N . HIS A 1 95 ? -9.978 -14.353 -5.721 1.00 98.25 95 HIS A N 1
ATOM 753 C CA . HIS A 1 95 ? -11.310 -14.924 -5.542 1.00 98.25 95 HIS A CA 1
ATOM 754 C C . HIS A 1 95 ? -12.392 -13.862 -5.262 1.00 98.25 95 HIS A C 1
ATOM 756 O O . HIS A 1 95 ? -13.578 -14.171 -5.347 1.00 98.25 95 HIS A O 1
ATOM 762 N N . ILE A 1 96 ? -11.996 -12.626 -4.934 1.00 98.62 96 ILE A N 1
ATOM 763 C CA . ILE A 1 96 ? -12.888 -11.494 -4.650 1.00 98.62 96 ILE A CA 1
ATOM 764 C C . ILE A 1 96 ? -13.073 -10.644 -5.909 1.00 98.62 96 ILE A C 1
ATOM 766 O O . ILE A 1 96 ? -14.210 -10.377 -6.305 1.00 98.62 96 ILE A O 1
ATOM 770 N N . VAL A 1 97 ? -11.975 -10.221 -6.541 1.00 98.38 97 VAL A N 1
ATOM 771 C CA . VAL A 1 97 ? -11.982 -9.380 -7.748 1.00 98.38 97 VAL A CA 1
ATOM 772 C C . VAL A 1 97 ? -10.732 -9.641 -8.592 1.00 98.38 97 VAL A C 1
ATOM 774 O O . VAL A 1 97 ? -9.654 -9.913 -8.059 1.00 98.38 97 VAL A O 1
ATOM 777 N N . ALA A 1 98 ? -10.870 -9.566 -9.917 1.00 98.25 98 ALA A N 1
ATOM 778 C CA . ALA A 1 98 ? -9.727 -9.617 -10.820 1.00 98.25 98 ALA A CA 1
ATOM 779 C C . ALA A 1 98 ? -8.848 -8.366 -10.646 1.00 98.25 98 ALA A C 1
ATOM 781 O O . ALA A 1 98 ? -9.330 -7.289 -10.296 1.00 98.25 98 ALA A O 1
ATOM 782 N N . ASN A 1 99 ? -7.546 -8.506 -10.887 1.00 98.56 99 ASN A N 1
ATOM 783 C CA . ASN A 1 99 ? -6.589 -7.409 -10.775 1.00 98.56 99 ASN A CA 1
ATOM 784 C C . ASN A 1 99 ? -5.756 -7.261 -12.049 1.00 98.56 99 ASN A C 1
ATOM 786 O O . ASN A 1 99 ? -5.741 -8.139 -12.913 1.00 98.56 99 ASN A O 1
ATOM 790 N N . HIS A 1 100 ? -5.064 -6.132 -12.164 1.00 98.25 100 HIS A N 1
ATOM 791 C CA . HIS A 1 100 ? -4.320 -5.794 -13.372 1.00 98.25 100 HIS A CA 1
ATOM 792 C C . HIS A 1 100 ? -2.947 -6.469 -13.518 1.00 98.25 100 HIS A C 1
ATOM 794 O O . HIS A 1 100 ? -2.288 -6.218 -14.522 1.00 98.25 100 HIS A O 1
ATOM 800 N N . LEU A 1 101 ? -2.474 -7.283 -12.568 1.00 98.44 101 LEU A N 1
ATOM 801 C CA . LEU A 1 101 ? -1.104 -7.805 -12.588 1.00 98.44 101 LEU A CA 1
ATOM 802 C C . LEU A 1 101 ? -0.896 -8.799 -13.745 1.00 98.44 101 LEU A C 1
ATOM 804 O O . LEU A 1 101 ? -1.621 -9.781 -13.882 1.00 98.44 101 LEU A O 1
ATOM 808 N N . LEU A 1 102 ? 0.134 -8.561 -14.560 1.00 96.88 102 LEU A N 1
ATOM 809 C CA . LEU A 1 102 ? 0.592 -9.455 -15.631 1.00 96.88 102 LEU A CA 1
ATOM 810 C C . LEU A 1 102 ? 1.893 -10.177 -15.263 1.00 96.88 102 LEU A C 1
ATOM 812 O O . LEU A 1 102 ? 2.115 -11.306 -15.692 1.00 96.88 102 LEU A O 1
ATOM 816 N N . GLY A 1 103 ? 2.763 -9.536 -14.480 1.00 97.25 103 GLY A N 1
ATOM 817 C CA . GLY A 1 103 ? 4.030 -10.121 -14.053 1.00 97.25 103 GLY A CA 1
ATOM 818 C C . GLY A 1 103 ? 4.842 -9.198 -13.151 1.00 97.25 103 GLY A C 1
ATOM 819 O O . GLY A 1 103 ? 4.518 -8.026 -12.978 1.00 97.25 103 GLY A O 1
ATOM 820 N N . VAL A 1 104 ? 5.923 -9.734 -12.585 1.00 97.94 104 VAL A N 1
ATOM 821 C CA . VAL A 1 104 ? 6.795 -9.030 -11.629 1.00 97.94 104 VAL A CA 1
ATOM 822 C C . VAL A 1 104 ? 8.228 -9.032 -12.175 1.00 97.94 104 VAL A C 1
ATOM 824 O O . VAL A 1 104 ? 9.021 -9.897 -11.806 1.00 97.94 104 VAL A O 1
ATOM 827 N N . PRO A 1 105 ? 8.568 -8.122 -13.111 1.00 96.50 105 PRO A N 1
ATOM 828 C CA . PRO A 1 105 ? 9.899 -8.071 -13.728 1.00 96.50 105 PRO A CA 1
ATOM 829 C C . PRO A 1 105 ? 11.030 -7.818 -12.727 1.00 96.50 105 PRO A C 1
ATOM 831 O O . PRO A 1 105 ? 12.168 -8.209 -12.967 1.00 96.50 105 PRO A O 1
ATOM 834 N N . HIS A 1 106 ? 10.732 -7.153 -11.613 1.00 97.25 106 HIS A N 1
ATOM 835 C CA . HIS A 1 106 ? 11.689 -6.837 -10.562 1.00 97.25 106 HIS A CA 1
ATOM 836 C C . HIS A 1 106 ? 10.952 -6.739 -9.219 1.00 97.25 106 HIS A C 1
ATOM 838 O O . HIS A 1 106 ? 9.765 -6.431 -9.187 1.00 97.25 106 HIS A O 1
ATOM 844 N N . ALA A 1 107 ? 11.644 -6.936 -8.093 1.00 97.31 107 ALA A N 1
ATOM 845 C CA . ALA A 1 107 ? 11.027 -6.875 -6.763 1.00 97.31 107 ALA A CA 1
ATOM 846 C C . ALA A 1 107 ? 10.397 -5.510 -6.430 1.00 97.31 107 ALA A C 1
ATOM 848 O O . ALA A 1 107 ? 9.590 -5.433 -5.515 1.00 97.31 107 ALA A O 1
ATOM 849 N N . SER A 1 108 ? 10.754 -4.457 -7.169 1.00 98.19 108 SER A N 1
ATOM 850 C CA . SER A 1 108 ? 10.186 -3.106 -7.069 1.00 98.19 108 SER A CA 1
ATOM 851 C C . SER A 1 108 ? 9.299 -2.719 -8.263 1.00 98.19 108 SER A C 1
ATOM 853 O O . SER A 1 108 ? 8.943 -1.549 -8.382 1.00 98.19 108 SER A O 1
ATOM 855 N N . ALA A 1 109 ? 8.989 -3.641 -9.183 1.00 98.25 109 ALA A N 1
ATOM 856 C CA . ALA A 1 109 ? 8.225 -3.328 -10.387 1.00 98.25 109 ALA A CA 1
ATOM 857 C C . ALA A 1 109 ? 7.160 -4.376 -10.733 1.00 98.25 109 ALA A C 1
ATOM 859 O O . ALA A 1 109 ? 7.424 -5.578 -10.729 1.00 98.25 109 ALA A O 1
ATOM 860 N N . MET A 1 110 ? 5.975 -3.901 -11.116 1.00 98.38 110 MET A N 1
ATOM 861 C CA . MET A 1 110 ? 4.866 -4.715 -11.617 1.00 98.38 110 MET A CA 1
ATOM 862 C C . MET A 1 110 ? 4.568 -4.350 -13.066 1.00 98.38 110 MET A C 1
ATOM 864 O O . MET A 1 110 ? 4.424 -3.173 -13.397 1.00 98.38 110 MET A O 1
ATOM 868 N N . LEU A 1 111 ? 4.456 -5.356 -13.927 1.00 98.25 111 LEU A N 1
ATOM 869 C CA . LEU A 1 111 ? 3.881 -5.202 -15.255 1.00 98.25 111 LEU A CA 1
ATOM 870 C C . LEU A 1 111 ? 2.381 -5.453 -15.146 1.00 98.25 111 LEU A C 1
ATOM 872 O O . LEU A 1 111 ? 1.981 -6.511 -14.663 1.00 98.25 111 LEU A O 1
ATOM 876 N N . CYS A 1 112 ? 1.568 -4.507 -15.600 1.00 98.19 112 CYS A N 1
ATOM 877 C CA . CYS A 1 112 ? 0.125 -4.530 -15.416 1.00 98.19 112 CYS A CA 1
ATOM 878 C C . CYS A 1 112 ? -0.633 -4.225 -16.713 1.00 98.19 112 CYS A C 1
ATOM 880 O O . CYS A 1 112 ? -0.115 -3.570 -17.621 1.00 98.19 112 CYS A O 1
ATOM 882 N N . ARG A 1 113 ? -1.889 -4.675 -16.787 1.00 97.44 113 ARG A N 1
ATOM 883 C CA . ARG A 1 113 ? -2.830 -4.293 -17.843 1.00 97.44 113 ARG A CA 1
ATOM 884 C C . ARG A 1 113 ? -3.048 -2.789 -17.834 1.00 97.44 113 ARG A C 1
ATOM 886 O O . ARG A 1 113 ? -3.113 -2.161 -16.773 1.00 97.44 113 ARG A O 1
ATOM 893 N N . LYS A 1 114 ? -3.189 -2.219 -19.025 1.00 96.88 114 LYS A N 1
ATOM 894 C CA . LYS A 1 114 ? -3.567 -0.821 -19.179 1.00 96.88 114 LYS A CA 1
ATOM 895 C C . LYS A 1 114 ? -5.067 -0.672 -18.940 1.00 96.88 114 LYS A C 1
ATOM 897 O O . LYS A 1 114 ? -5.866 -1.386 -19.537 1.00 96.88 114 LYS A O 1
ATOM 902 N N . CYS A 1 115 ? -5.417 0.226 -18.028 1.00 97.44 115 CYS A N 1
ATOM 903 C CA . CYS A 1 115 ? -6.797 0.466 -17.636 1.00 97.44 115 CYS A CA 1
ATOM 904 C C . CYS A 1 115 ? -7.098 1.962 -17.674 1.00 97.44 115 CYS A C 1
ATOM 906 O O . CYS A 1 115 ? -6.270 2.778 -17.255 1.00 97.44 115 CYS A O 1
ATOM 908 N N . THR A 1 116 ? -8.316 2.302 -18.070 1.00 96.81 116 THR A N 1
ATOM 909 C CA . THR A 1 116 ? -8.903 3.616 -17.831 1.00 96.81 116 THR A CA 1
ATOM 910 C C . THR A 1 116 ? -9.341 3.695 -16.367 1.00 96.81 116 THR A C 1
ATOM 912 O O . THR A 1 116 ? -10.280 3.019 -15.948 1.00 96.81 116 THR A O 1
ATOM 915 N N . VAL A 1 117 ? -8.621 4.482 -15.567 1.00 96.69 117 VAL A N 1
ATOM 916 C CA . VAL A 1 117 ? -8.822 4.598 -14.112 1.00 96.69 117 VAL A CA 1
ATOM 917 C C . VAL A 1 117 ? -10.096 5.384 -13.800 1.00 96.69 117 VAL A C 1
ATOM 919 O O . VAL A 1 117 ? -10.325 6.441 -14.390 1.00 96.69 117 VAL A O 1
ATOM 922 N N . PHE A 1 118 ? -10.908 4.910 -12.850 1.00 97.69 118 PHE A N 1
ATOM 923 C CA . PHE A 1 118 ? -12.012 5.720 -12.333 1.00 97.69 118 PHE A CA 1
ATOM 924 C C . PHE A 1 118 ? -11.461 6.904 -11.523 1.00 97.69 118 PHE A C 1
ATOM 926 O O . PHE A 1 118 ? -10.583 6.699 -10.685 1.00 97.69 118 PHE A O 1
ATOM 933 N N . PRO A 1 119 ? -11.978 8.135 -11.701 1.00 95.88 119 PRO A N 1
ATOM 934 C CA . PRO A 1 119 ? -11.485 9.330 -11.006 1.00 95.88 119 PRO A CA 1
ATOM 935 C C . PRO A 1 119 ? -12.008 9.414 -9.556 1.00 95.88 119 PRO A C 1
ATOM 937 O O . PRO A 1 119 ? -12.541 10.437 -9.118 1.00 95.88 119 PRO A O 1
ATOM 940 N N . VAL A 1 120 ? -11.917 8.298 -8.830 1.00 96.44 120 VAL A N 1
ATOM 941 C CA . VAL A 1 120 ? -12.444 8.089 -7.482 1.00 96.44 120 VAL A CA 1
ATOM 942 C C . VAL A 1 120 ? -11.488 7.187 -6.718 1.00 96.44 120 VAL A C 1
ATOM 944 O O . VAL A 1 120 ? -11.155 6.091 -7.173 1.00 96.44 120 VAL A O 1
ATOM 947 N N . GLU A 1 121 ? -11.092 7.615 -5.527 1.00 96.69 121 GLU A N 1
ATOM 948 C CA . GLU A 1 121 ? -10.366 6.762 -4.598 1.00 96.69 121 GLU A CA 1
ATOM 949 C C . GLU A 1 121 ? -11.341 6.125 -3.609 1.00 96.69 121 GLU A C 1
ATOM 951 O O . GLU A 1 121 ? -12.074 6.803 -2.886 1.00 96.69 121 GLU A O 1
ATOM 956 N N . PHE A 1 122 ? -11.343 4.796 -3.548 1.00 98.19 122 PHE A N 1
ATOM 957 C CA . PHE A 1 122 ? -12.225 4.037 -2.668 1.00 98.19 122 PHE A CA 1
ATOM 958 C C . PHE A 1 122 ? -11.560 3.862 -1.306 1.00 98.19 122 PHE A C 1
ATOM 960 O O . PHE A 1 122 ? -11.014 2.802 -0.990 1.00 98.19 122 PHE A O 1
ATOM 967 N N . VAL A 1 123 ? -11.570 4.925 -0.500 1.00 97.94 123 VAL A N 1
ATOM 968 C CA . VAL A 1 123 ? -11.130 4.840 0.895 1.00 97.94 123 VAL A CA 1
ATOM 969 C C . VAL A 1 123 ? -12.194 4.116 1.709 1.00 97.94 123 VAL A C 1
ATOM 971 O O . VAL A 1 123 ? -13.371 4.461 1.655 1.00 97.94 123 VAL A O 1
ATOM 974 N N . VAL A 1 124 ? -11.785 3.132 2.500 1.00 98.56 124 VAL A N 1
ATOM 975 C CA . VAL A 1 124 ? -12.662 2.384 3.401 1.00 98.56 124 VAL A CA 1
ATOM 976 C C . VAL A 1 124 ? -12.080 2.358 4.801 1.00 98.56 124 VAL A C 1
ATOM 978 O O . VAL A 1 124 ? -10.867 2.249 4.989 1.00 98.56 124 VAL A O 1
ATOM 981 N N . ARG A 1 125 ? -12.953 2.507 5.797 1.00 98.50 125 ARG A N 1
ATOM 982 C CA . ARG A 1 125 ? -12.566 2.718 7.193 1.00 98.50 125 ARG A CA 1
ATOM 983 C C . ARG A 1 125 ? -13.291 1.744 8.100 1.00 98.50 125 ARG A C 1
ATOM 985 O O . ARG A 1 125 ? -14.510 1.624 8.019 1.00 98.50 125 ARG A O 1
ATOM 992 N N . GLY A 1 126 ? -12.542 1.102 8.992 1.00 98.44 126 GLY A N 1
ATOM 993 C CA . GLY A 1 126 ? -13.078 0.304 10.098 1.00 98.44 126 GLY A CA 1
ATOM 994 C C . GLY A 1 126 ? -12.998 1.016 11.450 1.00 98.44 126 GLY A C 1
ATOM 995 O O . GLY A 1 126 ? -13.556 0.534 12.432 1.00 98.44 126 GLY A O 1
ATOM 996 N N . TYR A 1 127 ? -12.304 2.154 11.516 1.00 98.19 127 TYR A N 1
ATOM 997 C CA . TYR A 1 127 ? -12.065 2.919 12.738 1.00 98.19 127 TYR A CA 1
ATOM 998 C C . TYR A 1 127 ? -12.150 4.422 12.457 1.00 98.19 127 TYR A C 1
ATOM 1000 O O . TYR A 1 127 ? -11.755 4.893 11.388 1.00 98.19 127 TYR A O 1
ATOM 1008 N N . ILE A 1 128 ? -12.623 5.192 13.438 1.00 97.19 128 ILE A N 1
ATOM 1009 C CA . ILE A 1 128 ? -12.675 6.654 13.355 1.00 97.19 128 ILE A CA 1
ATOM 1010 C C . ILE A 1 128 ? -11.340 7.262 13.799 1.00 97.19 128 ILE A C 1
ATOM 1012 O O . ILE A 1 128 ? -11.062 7.429 14.983 1.00 97.19 128 ILE A O 1
ATOM 1016 N N . THR A 1 129 ? -10.471 7.585 12.845 1.00 95.06 129 THR A N 1
ATOM 1017 C CA . THR A 1 129 ? -9.124 8.106 13.131 1.00 95.06 129 THR A CA 1
ATOM 1018 C C . THR A 1 129 ? -8.663 9.137 12.090 1.00 95.06 129 THR A C 1
ATOM 1020 O O . THR A 1 129 ? -9.446 9.588 11.249 1.00 95.06 129 THR A O 1
ATOM 1023 N N . GLY A 1 130 ? -7.387 9.516 12.175 1.00 89.69 130 GLY A N 1
ATOM 1024 C CA . GLY A 1 130 ? -6.685 10.453 11.311 1.00 89.69 130 GLY A CA 1
ATOM 1025 C C . GLY A 1 130 ? -6.632 11.879 11.860 1.00 89.69 130 GLY A C 1
ATOM 1026 O O . GLY A 1 130 ? -7.281 12.221 12.849 1.00 89.69 130 GLY A O 1
ATOM 1027 N N . SER A 1 131 ? -5.771 12.681 11.236 1.00 83.62 131 SER A N 1
ATOM 1028 C CA . SER A 1 131 ? -5.477 14.068 11.620 1.00 83.62 131 SER A CA 1
ATOM 1029 C C . SER A 1 131 ? -5.578 15.059 10.456 1.00 83.62 131 SER A C 1
ATOM 1031 O O . SER A 1 131 ? -5.523 16.265 10.677 1.00 83.62 131 SER A O 1
ATOM 1033 N N . THR A 1 132 ? -5.746 14.582 9.220 1.00 83.25 132 THR A N 1
ATOM 1034 C CA . THR A 1 132 ? -5.870 15.424 8.019 1.00 83.25 132 THR A CA 1
ATOM 1035 C C . THR A 1 132 ? -7.284 15.988 7.876 1.00 83.25 132 THR A C 1
ATOM 1037 O O . THR A 1 132 ? -8.226 15.473 8.487 1.00 83.25 132 THR A O 1
ATOM 1040 N N . SER A 1 133 ? -7.451 17.016 7.041 1.00 83.38 133 SER A N 1
ATOM 1041 C CA . SER A 1 133 ? -8.758 17.598 6.686 1.00 83.38 133 SER A CA 1
ATOM 1042 C C . SER A 1 133 ? -9.722 16.585 6.061 1.00 83.38 133 SER A C 1
ATOM 1044 O O . SER A 1 133 ? -10.925 16.695 6.253 1.00 83.38 133 SER A O 1
ATOM 1046 N N . THR A 1 134 ? -9.208 15.557 5.386 1.00 84.56 134 THR A N 1
ATOM 1047 C CA . THR A 1 134 ? -9.989 14.465 4.779 1.00 84.56 134 THR A CA 1
ATOM 1048 C C . THR A 1 134 ? -10.225 13.276 5.718 1.00 84.56 134 THR A C 1
ATOM 1050 O O . THR A 1 134 ? -10.836 12.278 5.338 1.00 84.56 134 THR A O 1
ATOM 1053 N N . SER A 1 135 ? -9.733 13.327 6.960 1.00 91.25 135 SER A N 1
ATOM 1054 C CA . SER A 1 135 ? -9.906 12.223 7.907 1.00 91.25 135 SER A CA 1
ATOM 1055 C C . SER A 1 135 ? -11.242 12.283 8.648 1.00 91.25 135 SER A C 1
ATOM 1057 O O . SER A 1 135 ? -11.750 13.360 8.978 1.00 91.25 135 SER A O 1
ATOM 1059 N N . MET A 1 136 ? -11.802 11.104 8.937 1.00 95.88 136 MET A N 1
ATOM 1060 C CA . MET A 1 136 ? -13.107 10.982 9.590 1.00 95.88 136 MET A CA 1
ATOM 1061 C C . MET A 1 136 ? -13.098 11.590 10.994 1.00 95.88 136 MET A C 1
ATOM 1063 O O . MET A 1 136 ? -14.019 12.325 11.341 1.00 95.88 136 MET A O 1
ATOM 1067 N N . TRP A 1 137 ? -12.044 11.352 11.787 1.00 96.31 137 TRP A N 1
ATOM 1068 C CA . TRP A 1 137 ? -11.966 11.915 13.136 1.00 96.31 137 TRP A CA 1
ATOM 1069 C C . TRP A 1 137 ? -11.895 13.444 13.139 1.00 96.31 137 TRP A C 1
ATOM 1071 O O . TRP A 1 137 ? -12.612 14.068 13.917 1.00 96.31 137 TRP A O 1
ATOM 1081 N N . THR A 1 138 ? -11.085 14.061 12.271 1.00 94.38 138 THR A N 1
ATOM 1082 C CA . THR A 1 138 ? -10.986 15.529 12.203 1.00 94.38 138 THR A CA 1
ATOM 1083 C C . THR A 1 138 ? -12.339 16.165 11.882 1.00 94.38 138 THR A C 1
ATOM 1085 O O . THR A 1 138 ? -12.761 17.081 12.585 1.00 94.38 138 THR A O 1
ATOM 1088 N N . ASN A 1 139 ? -13.060 15.649 10.881 1.00 96.12 139 ASN A N 1
ATOM 1089 C CA . ASN A 1 139 ? -14.390 16.158 10.522 1.00 96.12 139 ASN A CA 1
ATOM 1090 C C . ASN A 1 139 ? -15.408 15.953 11.649 1.00 96.12 139 ASN A C 1
ATOM 1092 O O . ASN A 1 139 ? -16.146 16.874 11.998 1.00 96.12 139 ASN A O 1
ATOM 1096 N N . TYR A 1 140 ? -15.408 14.770 12.262 1.00 97.25 140 TYR A N 1
ATOM 1097 C CA . TYR A 1 140 ? -16.307 14.445 13.363 1.00 97.25 140 TYR A CA 1
ATOM 1098 C C . TYR A 1 140 ? -16.063 15.318 14.603 1.00 97.25 140 TYR A C 1
ATOM 1100 O O . TYR A 1 140 ? -17.005 15.857 15.193 1.00 97.25 140 TYR A O 1
ATOM 1108 N N . LYS A 1 141 ? -14.792 15.518 14.974 1.00 96.62 141 LYS A N 1
ATOM 1109 C CA . LYS A 1 141 ? -14.374 16.403 16.071 1.00 96.62 141 LYS A CA 1
ATOM 1110 C C . LYS A 1 141 ? -14.781 17.857 15.815 1.00 96.62 141 LYS A C 1
ATOM 1112 O O . LYS A 1 141 ? -15.137 18.553 16.761 1.00 96.62 141 LYS A O 1
ATOM 1117 N N . ASN A 1 142 ? -14.776 18.287 14.554 1.00 96.44 142 ASN A N 1
ATOM 1118 C CA . ASN A 1 142 ? -15.206 19.624 14.136 1.00 96.44 142 ASN A CA 1
ATOM 1119 C C . ASN A 1 142 ? -16.736 19.775 14.031 1.00 96.44 142 ASN A C 1
ATOM 1121 O O . ASN A 1 142 ? -17.218 20.824 13.615 1.00 96.44 142 ASN A O 1
ATOM 1125 N N . GLY A 1 143 ? -17.504 18.752 14.421 1.00 96.31 143 GLY A N 1
ATOM 1126 C CA . GLY A 1 143 ? -18.964 18.801 14.493 1.00 96.31 143 GLY A CA 1
ATOM 1127 C C . GLY A 1 143 ? -19.687 18.198 13.292 1.00 96.31 143 GLY A C 1
ATOM 1128 O O . GLY A 1 143 ? -20.913 18.125 13.325 1.00 96.31 143 GLY A O 1
ATOM 1129 N N . SER A 1 144 ? -18.976 17.715 12.265 1.00 95.81 144 SER A N 1
ATOM 1130 C CA . SER A 1 144 ? -19.645 17.028 11.158 1.00 95.81 144 SER A CA 1
ATOM 1131 C C . SER A 1 144 ? -20.206 15.679 11.614 1.00 95.81 144 SER A C 1
ATOM 1133 O O . SER A 1 144 ? -19.547 14.914 12.327 1.00 95.81 144 SER A O 1
ATOM 1135 N N . ARG A 1 145 ? -21.438 15.383 11.207 1.00 96.12 145 ARG A N 1
ATOM 1136 C CA . ARG A 1 145 ? -22.095 14.080 11.402 1.00 96.12 145 ARG A CA 1
ATOM 1137 C C . ARG A 1 145 ? -22.465 13.409 10.090 1.00 96.12 145 ARG A C 1
ATOM 1139 O O . ARG A 1 145 ? -22.696 12.210 10.091 1.00 96.12 145 ARG A O 1
ATOM 1146 N N . ASP A 1 146 ? -22.440 14.150 8.989 1.00 96.38 146 ASP A N 1
ATOM 1147 C CA . ASP A 1 146 ? -22.477 13.589 7.648 1.00 96.38 146 ASP A CA 1
ATOM 1148 C C . ASP A 1 146 ? -21.037 13.439 7.147 1.00 96.38 146 ASP A C 1
ATOM 1150 O O . ASP A 1 146 ? -20.296 14.420 7.021 1.00 96.38 146 ASP A O 1
ATOM 1154 N N . PHE A 1 147 ? -20.615 12.201 6.913 1.00 96.19 147 PHE A N 1
ATOM 1155 C CA . PHE A 1 147 ? -19.304 11.908 6.356 1.00 96.19 147 PHE A CA 1
ATOM 1156 C C . PHE A 1 147 ? -19.457 11.077 5.088 1.00 96.19 147 PHE A C 1
ATOM 1158 O O . PHE A 1 147 ? -19.707 9.876 5.154 1.00 96.19 147 PHE A O 1
ATOM 1165 N N . CYS A 1 148 ? -19.287 11.715 3.926 1.00 96.06 148 CYS A N 1
ATOM 1166 C CA . CYS A 1 148 ? -19.471 11.084 2.613 1.00 96.06 148 CYS A CA 1
ATOM 1167 C C . CYS A 1 148 ? -20.875 10.469 2.417 1.00 96.06 148 CYS A C 1
ATOM 1169 O O . CYS A 1 148 ? -21.014 9.447 1.747 1.00 96.06 148 CYS A O 1
ATOM 1171 N N . GLY A 1 149 ? -21.919 11.063 3.007 1.00 95.25 149 GLY A N 1
ATOM 1172 C CA . GLY A 1 149 ? -23.290 10.542 2.989 1.00 95.25 149 GLY A CA 1
ATOM 1173 C C . GLY A 1 149 ? -23.617 9.587 4.141 1.00 95.25 149 GLY A C 1
ATOM 1174 O O . GLY A 1 149 ? -24.777 9.207 4.304 1.00 95.25 149 GLY A O 1
ATOM 1175 N N . HIS A 1 150 ? -22.635 9.207 4.967 1.00 96.62 150 HIS A N 1
ATOM 1176 C CA . HIS A 1 150 ? -22.858 8.370 6.147 1.00 96.62 150 HIS A CA 1
ATOM 1177 C C . HIS A 1 150 ? -23.208 9.227 7.360 1.00 96.62 150 HIS A C 1
ATOM 1179 O O . HIS A 1 150 ? -22.421 10.080 7.767 1.00 96.62 150 HIS A O 1
ATOM 1185 N N . GLN A 1 151 ? -24.361 8.957 7.974 1.00 96.81 151 GLN A N 1
ATOM 1186 C CA . GLN A 1 151 ? -24.773 9.606 9.219 1.00 96.81 151 GLN A CA 1
ATOM 1187 C C . GLN A 1 151 ? -24.100 8.927 10.416 1.00 96.81 151 GLN A C 1
ATOM 1189 O O . GLN A 1 151 ? -24.378 7.769 10.737 1.00 96.81 151 GLN A O 1
ATOM 1194 N N . LEU A 1 152 ? -23.202 9.650 11.078 1.00 96.62 152 LEU A N 1
ATOM 1195 C CA . LEU A 1 152 ? -22.461 9.185 12.243 1.00 96.62 152 LEU A CA 1
ATOM 1196 C C . LEU A 1 152 ? -23.207 9.575 13.530 1.00 96.62 152 LEU A C 1
ATOM 1198 O O . LEU A 1 152 ? -23.528 10.752 13.697 1.00 96.62 152 LEU A O 1
ATOM 1202 N N . PRO A 1 153 ? -23.466 8.643 14.466 1.00 95.94 153 PRO A N 1
ATOM 1203 C CA . PRO A 1 153 ? -24.012 8.991 15.776 1.00 95.94 153 PRO A CA 1
ATOM 1204 C C . PRO A 1 153 ? -23.031 9.816 16.617 1.00 95.94 153 PRO A C 1
ATOM 1206 O O . PRO A 1 153 ? -21.816 9.760 16.424 1.00 95.94 153 PRO A O 1
ATOM 1209 N N . ASP A 1 154 ? -23.568 10.538 17.601 1.00 96.50 154 ASP A N 1
ATOM 1210 C CA . ASP A 1 154 ? -22.771 11.190 18.638 1.00 96.50 154 ASP A CA 1
ATOM 1211 C C . ASP A 1 154 ? -22.062 10.183 19.563 1.00 96.50 154 ASP A C 1
ATOM 1213 O O . ASP A 1 154 ? -22.431 9.014 19.676 1.00 96.50 154 ASP A O 1
ATOM 1217 N N . GLY A 1 155 ? -21.053 10.671 20.289 1.00 96.06 155 GLY A N 1
ATOM 1218 C CA . GLY A 1 155 ? -20.348 9.914 21.326 1.00 96.06 155 GLY A CA 1
ATOM 1219 C C . GLY A 1 155 ? -19.116 9.122 20.874 1.00 96.06 155 GLY A C 1
ATOM 1220 O O . GLY A 1 155 ? -18.456 8.537 21.735 1.00 96.06 155 GLY A O 1
ATOM 1221 N N . PHE A 1 156 ? -18.746 9.125 19.586 1.00 96.69 156 PHE A N 1
ATOM 1222 C CA . PHE A 1 156 ? -17.482 8.513 19.158 1.00 96.69 156 PHE A CA 1
ATOM 1223 C C . PHE A 1 156 ? -16.263 9.152 19.829 1.00 96.69 156 PHE A C 1
ATOM 1225 O O . PHE A 1 156 ? -16.149 10.376 19.940 1.00 96.69 156 PHE A O 1
ATOM 1232 N N . LYS A 1 157 ? -15.313 8.298 20.211 1.00 96.00 157 LYS A N 1
ATOM 1233 C CA . LYS A 1 157 ? -13.972 8.680 20.667 1.00 96.00 157 LYS A CA 1
ATOM 1234 C C . LYS A 1 157 ? -12.953 8.478 19.549 1.00 96.00 157 LYS A C 1
ATOM 1236 O O . LYS A 1 157 ? -13.134 7.617 18.690 1.00 96.00 157 LYS A O 1
ATOM 1241 N N . GLN A 1 158 ? -11.858 9.238 19.581 1.00 95.88 158 GLN A N 1
ATOM 1242 C CA . GLN A 1 158 ? -10.764 9.059 18.626 1.00 95.88 158 GLN A CA 1
ATOM 1243 C C . GLN A 1 158 ? -10.248 7.620 18.672 1.00 95.88 158 GLN A C 1
ATOM 1245 O O . GLN A 1 158 ? -10.048 7.078 19.755 1.00 95.88 158 GLN A O 1
ATOM 1250 N N . HIS A 1 159 ? -10.007 7.040 17.498 1.00 96.75 159 HIS A N 1
ATOM 1251 C CA . HIS A 1 159 ? -9.527 5.672 17.274 1.00 96.75 159 HIS A CA 1
ATOM 1252 C C . HIS A 1 159 ? -10.526 4.560 17.591 1.00 96.75 159 HIS A C 1
ATOM 1254 O O . HIS A 1 159 ? -10.160 3.394 17.531 1.00 96.75 159 HIS A O 1
ATOM 1260 N N . GLN A 1 160 ? -11.785 4.883 17.886 1.00 97.50 160 GLN A N 1
ATOM 1261 C CA . GLN A 1 160 ? -12.809 3.877 18.149 1.00 97.50 160 GLN A CA 1
ATOM 1262 C C . GLN A 1 160 ? -13.132 3.046 16.894 1.00 97.50 160 GLN A C 1
ATOM 1264 O O . GLN A 1 160 ? -13.221 3.570 15.781 1.00 97.50 160 GLN A O 1
ATOM 1269 N N . LYS A 1 161 ? -13.361 1.742 17.080 1.00 97.94 161 LYS A N 1
ATOM 1270 C CA . LYS A 1 161 ? -13.869 0.855 16.027 1.00 97.94 161 LYS A CA 1
ATOM 1271 C C . LYS A 1 161 ? -15.279 1.275 15.600 1.00 97.94 161 LYS A C 1
ATOM 1273 O O . LYS A 1 161 ? -16.143 1.511 16.446 1.00 97.94 161 LYS A O 1
ATOM 1278 N N . LEU A 1 162 ? -15.509 1.357 14.294 1.00 98.19 162 LEU A N 1
ATOM 1279 C CA . LEU A 1 162 ? -16.823 1.643 13.728 1.00 98.19 162 LEU A CA 1
ATOM 1280 C C . LEU A 1 162 ? -17.736 0.407 13.847 1.00 98.19 162 LEU A C 1
ATOM 1282 O O . LEU A 1 162 ? -17.244 -0.721 13.772 1.00 98.19 162 LEU A O 1
ATOM 1286 N N . PRO A 1 163 ? -19.063 0.589 13.996 1.00 96.75 163 PRO A N 1
ATOM 1287 C CA . PRO A 1 163 ? -20.011 -0.529 14.019 1.00 96.75 163 PRO A CA 1
ATOM 1288 C C . PRO A 1 163 ? -19.999 -1.366 12.733 1.00 96.75 163 PRO A C 1
ATOM 1290 O O . PRO A 1 163 ? -20.257 -2.565 12.773 1.00 96.75 163 PRO A O 1
ATOM 1293 N N . GLN A 1 164 ? -19.686 -0.729 11.603 1.00 97.12 164 GLN A N 1
ATOM 1294 C CA . GLN A 1 164 ? -19.519 -1.353 10.295 1.00 97.12 164 GLN A CA 1
ATOM 1295 C C . GLN A 1 164 ? -18.440 -0.613 9.501 1.00 97.12 164 GLN A C 1
ATOM 1297 O O . GLN A 1 164 ? -18.179 0.566 9.756 1.00 97.12 164 GLN A O 1
ATOM 1302 N N . ASN A 1 165 ? -17.833 -1.297 8.533 1.00 98.56 165 ASN A N 1
ATOM 1303 C CA . ASN A 1 165 ? -16.884 -0.671 7.620 1.00 98.56 165 ASN A CA 1
ATOM 1304 C C . ASN A 1 165 ? -17.620 0.309 6.697 1.00 98.56 165 ASN A C 1
ATOM 1306 O O . ASN A 1 165 ? -18.686 -0.017 6.178 1.00 98.56 165 ASN A O 1
ATOM 1310 N N . LEU A 1 166 ? -17.052 1.498 6.495 1.00 98.44 166 LEU A N 1
ATOM 1311 C CA . LEU A 1 166 ? -17.657 2.560 5.687 1.00 98.44 166 LEU A CA 1
ATOM 1312 C C . LEU A 1 166 ? -16.767 2.888 4.493 1.00 98.44 166 LEU A C 1
ATOM 1314 O O . LEU A 1 166 ? -15.582 3.171 4.683 1.00 98.44 166 LEU A O 1
ATOM 1318 N N . VAL A 1 167 ? -17.340 2.887 3.288 1.00 98.44 167 VAL A N 1
ATOM 1319 C CA . VAL A 1 167 ? -16.694 3.431 2.085 1.00 98.44 167 VAL A CA 1
ATOM 1320 C C . VAL A 1 167 ? -16.899 4.939 2.078 1.00 98.44 167 VAL A C 1
ATOM 1322 O O . VAL A 1 167 ? -18.024 5.429 2.077 1.00 98.44 167 VAL A O 1
ATOM 1325 N N . THR A 1 168 ? -15.802 5.681 2.126 1.00 97.38 168 THR A N 1
ATOM 1326 C CA . THR A 1 168 ? -15.772 7.137 2.257 1.00 97.38 168 THR A CA 1
ATOM 1327 C C . THR A 1 168 ? -14.907 7.700 1.135 1.00 97.38 168 THR A C 1
ATOM 1329 O O . THR A 1 168 ? -13.737 8.007 1.381 1.00 97.38 168 THR A O 1
ATOM 1332 N N . PRO A 1 169 ? -15.412 7.711 -0.107 1.00 96.56 169 PRO A N 1
ATOM 1333 C CA . PRO A 1 169 ? -14.575 7.953 -1.266 1.00 96.56 169 PRO A CA 1
ATOM 1334 C C . PRO A 1 169 ? -14.052 9.390 -1.283 1.00 96.56 169 PRO A C 1
ATOM 1336 O O . PRO A 1 169 ? -14.634 10.302 -0.684 1.00 96.56 169 PRO A O 1
ATOM 1339 N N . THR A 1 170 ? -12.964 9.584 -2.015 1.00 94.75 170 THR A N 1
ATOM 1340 C CA . THR A 1 170 ? -12.466 10.910 -2.375 1.00 94.75 170 THR A CA 1
ATOM 1341 C C . THR A 1 170 ? -12.398 11.062 -3.887 1.00 94.75 170 THR A C 1
ATOM 1343 O O . THR A 1 170 ? -12.291 10.075 -4.621 1.00 94.75 170 THR A O 1
ATOM 1346 N N . THR A 1 171 ? -12.505 12.295 -4.378 1.00 92.06 171 THR A N 1
ATOM 1347 C CA . THR A 1 171 ? -12.138 12.595 -5.764 1.00 92.06 171 THR A CA 1
ATOM 1348 C C . THR A 1 171 ? -10.646 12.348 -5.955 1.00 92.06 171 THR A C 1
ATOM 1350 O O . THR A 1 171 ? -9.871 12.496 -5.016 1.00 92.06 171 THR A O 1
ATOM 1353 N N . LYS A 1 172 ? -10.263 11.954 -7.170 1.00 81.69 172 LYS A N 1
ATOM 1354 C CA . LYS A 1 172 ? -8.864 11.894 -7.596 1.00 81.69 172 LYS A CA 1
ATOM 1355 C C . LYS A 1 172 ? -8.597 13.124 -8.464 1.00 81.69 172 LYS A C 1
ATOM 1357 O O . LYS A 1 172 ? -8.977 13.115 -9.636 1.00 81.69 172 LYS A O 1
ATOM 1362 N N . ASP A 1 173 ? -8.040 14.176 -7.874 1.00 74.50 173 ASP A N 1
ATOM 1363 C CA . ASP A 1 173 ? -7.746 15.449 -8.554 1.00 74.50 173 ASP A CA 1
ATOM 1364 C C . ASP A 1 173 ? -6.241 15.764 -8.487 1.00 74.50 173 ASP A C 1
ATOM 1366 O O . ASP A 1 173 ? -5.533 15.289 -7.599 1.00 74.50 173 ASP A O 1
ATOM 1370 N N . ASP A 1 174 ? -5.741 16.548 -9.440 1.00 57.12 174 ASP A N 1
ATOM 1371 C CA . ASP A 1 174 ? -4.327 16.917 -9.534 1.00 57.12 174 ASP A CA 1
ATOM 1372 C C . ASP A 1 174 ? -3.924 17.942 -8.454 1.00 57.12 174 ASP A C 1
ATOM 1374 O O . ASP A 1 174 ? -2.749 18.006 -8.078 1.00 57.12 174 ASP A O 1
ATOM 1378 N N . GLU A 1 175 ? -4.878 18.727 -7.935 1.00 60.62 175 GLU A N 1
ATOM 1379 C CA . GLU A 1 175 ? -4.634 19.707 -6.867 1.00 60.62 175 GLU A CA 1
ATOM 1380 C C . GLU A 1 175 ? -4.836 19.102 -5.470 1.00 60.62 175 GLU A C 1
ATOM 1382 O O . GLU A 1 175 ? -3.875 18.999 -4.702 1.00 60.62 175 GLU A O 1
ATOM 1387 N N . HIS A 1 176 ? -6.061 18.677 -5.135 1.00 68.94 176 HIS A N 1
ATOM 1388 C CA . HIS A 1 176 ? -6.396 18.100 -3.830 1.00 68.94 176 HIS A CA 1
ATOM 1389 C C . HIS A 1 176 ? -7.567 17.108 -3.903 1.00 68.94 176 HIS A C 1
ATOM 1391 O O . HIS A 1 176 ? -8.605 17.398 -4.493 1.00 68.94 176 HIS A O 1
ATOM 1397 N N . ASP A 1 177 ? -7.430 15.973 -3.215 1.00 80.19 177 ASP A N 1
ATOM 1398 C CA . ASP A 1 177 ? -8.512 14.997 -3.058 1.00 80.19 177 ASP A CA 1
ATOM 1399 C C . ASP A 1 177 ? -9.602 15.540 -2.113 1.00 80.19 177 ASP A C 1
ATOM 1401 O O . ASP A 1 177 ? -9.325 15.919 -0.967 1.00 80.19 177 ASP A O 1
ATOM 1405 N N . GLU A 1 178 ? -10.859 15.533 -2.558 1.00 88.69 178 GLU A N 1
ATOM 1406 C CA . GLU A 1 178 ? -12.011 16.016 -1.789 1.00 88.69 178 GLU A CA 1
ATOM 1407 C C . GLU A 1 178 ? -12.929 14.870 -1.362 1.00 88.69 178 GLU A C 1
ATOM 1409 O O . GLU A 1 178 ? -13.119 13.901 -2.094 1.00 88.69 178 GLU A O 1
ATOM 1414 N N . LEU A 1 179 ? -13.543 14.982 -0.180 1.00 93.75 179 LEU A N 1
ATOM 1415 C CA . LEU A 1 179 ? -14.545 14.018 0.287 1.00 93.75 179 LEU A CA 1
ATOM 1416 C C . LEU A 1 179 ? -15.811 14.106 -0.572 1.00 93.75 179 LEU A C 1
ATOM 1418 O O . LEU A 1 179 ? -16.365 15.187 -0.761 1.00 93.75 179 LEU A O 1
ATOM 1422 N N . ILE A 1 180 ? -16.309 12.959 -1.029 1.00 95.69 180 ILE A N 1
ATOM 1423 C CA . ILE A 1 180 ? -17.490 12.869 -1.893 1.00 95.69 180 ILE A CA 1
ATOM 1424 C C . ILE A 1 180 ? -18.391 11.720 -1.424 1.00 95.69 180 ILE A C 1
ATOM 1426 O O . ILE A 1 180 ? -17.924 10.772 -0.803 1.00 95.69 180 ILE A O 1
ATOM 1430 N N . SER A 1 181 ? -19.705 11.800 -1.641 1.00 97.25 181 SER A N 1
ATOM 1431 C CA . SER A 1 181 ? -20.611 10.677 -1.354 1.00 97.25 181 SER A CA 1
ATOM 1432 C C . SER A 1 181 ? -20.736 9.757 -2.568 1.00 97.25 181 SER A C 1
ATOM 1434 O O . SER A 1 181 ? -20.577 10.207 -3.701 1.00 97.25 181 SER A O 1
ATOM 1436 N N . GLY A 1 182 ? -21.088 8.484 -2.362 1.00 96.94 182 GLY A N 1
ATOM 1437 C CA . GLY A 1 182 ? -21.352 7.561 -3.479 1.00 96.94 182 GLY A CA 1
ATOM 1438 C C . GLY A 1 182 ? -22.444 8.068 -4.430 1.00 96.94 182 GLY A C 1
ATOM 1439 O O . GLY A 1 182 ? -22.310 7.994 -5.649 1.00 96.94 182 GLY A O 1
ATOM 1440 N N . VAL A 1 183 ? -23.482 8.704 -3.875 1.00 97.06 183 VAL A N 1
ATOM 1441 C CA . VAL A 1 183 ? -24.539 9.364 -4.659 1.00 97.06 183 VAL A CA 1
ATOM 1442 C C . VAL A 1 183 ? -23.962 10.470 -5.544 1.00 97.06 183 VAL A C 1
ATOM 1444 O O . VAL A 1 183 ? -24.329 10.575 -6.713 1.00 97.06 183 VAL A O 1
ATOM 1447 N N . GLU A 1 184 ? -23.046 11.283 -5.018 1.00 97.44 184 GLU A N 1
ATOM 1448 C CA . GLU A 1 184 ? -22.430 12.370 -5.780 1.00 97.44 184 GLU A CA 1
ATOM 1449 C C . GLU A 1 184 ? -21.433 11.864 -6.831 1.00 97.44 184 GLU A C 1
ATOM 1451 O O . GLU A 1 184 ? -21.346 12.432 -7.922 1.00 97.44 184 GLU A O 1
ATOM 1456 N N . VAL A 1 185 ? -20.730 10.759 -6.559 1.00 97.62 185 VAL A N 1
ATOM 1457 C CA . VAL A 1 185 ? -19.885 10.082 -7.555 1.00 97.62 185 VAL A CA 1
ATOM 1458 C C . VAL A 1 185 ? -20.709 9.719 -8.793 1.00 97.62 185 VAL A C 1
ATOM 1460 O O . VAL A 1 185 ? -20.314 10.056 -9.912 1.00 97.62 185 VAL A O 1
ATOM 1463 N N . VAL A 1 186 ? -21.882 9.109 -8.599 1.00 98.06 186 VAL A N 1
ATOM 1464 C CA . VAL A 1 186 ? -22.779 8.737 -9.703 1.00 98.06 186 VAL A CA 1
ATOM 1465 C C . VAL A 1 186 ? -23.407 9.973 -10.350 1.00 98.06 186 VAL A C 1
ATOM 1467 O O . VAL A 1 186 ? -23.380 10.118 -11.573 1.00 98.06 186 VAL A O 1
ATOM 1470 N N . ARG A 1 187 ? -23.930 10.910 -9.548 1.00 97.50 187 ARG A N 1
ATOM 1471 C CA . ARG A 1 187 ? -24.602 12.125 -10.044 1.00 97.50 187 ARG A CA 1
ATOM 1472 C C . ARG A 1 187 ? -23.685 13.000 -10.896 1.00 97.50 187 ARG A C 1
ATOM 1474 O O . ARG A 1 187 ? -24.136 13.593 -11.872 1.00 97.50 187 ARG A O 1
ATOM 1481 N N . SER A 1 188 ? -22.408 13.073 -10.534 1.00 96.19 188 SER A N 1
ATOM 1482 C CA . SER A 1 188 ? -21.408 13.864 -11.251 1.00 96.19 188 SER A CA 1
ATOM 1483 C C . SER A 1 188 ? -20.868 13.187 -12.519 1.00 96.19 188 SER A C 1
ATOM 1485 O O . SER A 1 188 ? -20.044 13.779 -13.214 1.00 96.19 188 SER A O 1
ATOM 1487 N N . GLY A 1 189 ? -21.314 11.965 -12.833 1.00 96.19 189 GLY A N 1
ATOM 1488 C CA . GLY A 1 189 ? -20.918 11.233 -14.038 1.00 96.19 189 GLY A CA 1
ATOM 1489 C C . GLY A 1 189 ? -19.520 10.614 -13.981 1.00 96.19 189 GLY A C 1
ATOM 1490 O O . GLY A 1 189 ? -19.023 10.158 -15.008 1.00 96.19 189 GLY A O 1
ATOM 1491 N N . ARG A 1 190 ? -18.880 10.573 -12.803 1.00 95.94 190 ARG A N 1
ATOM 1492 C CA . ARG A 1 190 ? -17.569 9.918 -12.616 1.00 95.94 190 ARG A CA 1
ATOM 1493 C C . ARG A 1 190 ? -17.659 8.408 -12.789 1.00 95.94 190 ARG A C 1
ATOM 1495 O O . ARG A 1 190 ? -16.702 7.783 -13.235 1.00 95.94 190 ARG A O 1
ATOM 1502 N N . MET A 1 191 ? -18.803 7.840 -12.416 1.00 98.06 191 MET A N 1
ATOM 1503 C CA . MET A 1 191 ? -19.129 6.427 -12.560 1.00 98.06 191 MET A CA 1
ATOM 1504 C C . MET A 1 191 ? -20.621 6.272 -12.851 1.00 98.06 191 MET A C 1
ATOM 1506 O O . MET A 1 191 ? -21.438 7.097 -12.445 1.00 98.06 191 MET A O 1
ATOM 1510 N N . THR A 1 192 ? -20.990 5.190 -13.527 1.00 98.25 192 THR A N 1
ATOM 1511 C CA . THR A 1 192 ? -22.384 4.729 -13.573 1.00 98.25 192 THR A CA 1
ATOM 1512 C C . THR A 1 192 ? -22.785 4.106 -12.232 1.00 98.25 192 THR A C 1
ATOM 1514 O O . THR A 1 192 ? -21.922 3.697 -11.453 1.00 98.25 192 THR A O 1
ATOM 1517 N N . GLN A 1 193 ? -24.091 3.982 -11.978 1.00 98.44 193 GLN A N 1
ATOM 1518 C CA . GLN A 1 193 ? -24.592 3.310 -10.773 1.00 98.44 193 GLN A CA 1
ATOM 1519 C C . GLN A 1 193 ? -24.074 1.866 -10.671 1.00 98.44 193 GLN A C 1
ATOM 1521 O O . GLN A 1 193 ? -23.589 1.465 -9.623 1.00 98.44 193 GLN A O 1
ATOM 1526 N N . GLU A 1 194 ? -24.089 1.111 -11.775 1.00 98.44 194 GLU A N 1
ATOM 1527 C CA . GLU A 1 194 ? -23.617 -0.281 -11.801 1.00 98.44 194 GLU A CA 1
ATOM 1528 C C . GLU A 1 194 ? -22.121 -0.397 -11.473 1.00 98.44 194 GLU A C 1
ATOM 1530 O O . GLU A 1 194 ? -21.712 -1.285 -10.724 1.00 98.44 194 GLU A O 1
ATOM 1535 N N . GLN A 1 195 ? -21.299 0.518 -11.999 1.00 98.56 195 GLN A N 1
ATOM 1536 C CA . GLN A 1 195 ? -19.870 0.574 -11.679 1.00 98.56 195 GLN A CA 1
ATOM 1537 C C . GLN A 1 195 ? -19.643 0.921 -10.204 1.00 98.56 195 GLN A C 1
ATOM 1539 O O . GLN A 1 195 ? -18.797 0.299 -9.564 1.00 98.56 195 GLN A O 1
ATOM 1544 N N . TRP A 1 196 ? -20.380 1.901 -9.667 1.00 98.62 196 TRP A N 1
ATOM 1545 C CA . TRP A 1 196 ? -20.282 2.282 -8.258 1.00 98.62 196 TRP A CA 1
ATOM 1546 C C . TRP A 1 196 ? -20.653 1.111 -7.346 1.00 98.62 196 TRP A C 1
ATOM 1548 O O . TRP A 1 196 ? -19.846 0.728 -6.503 1.00 98.62 196 TRP A O 1
ATOM 1558 N N . ASP A 1 197 ? -21.814 0.493 -7.568 1.00 98.69 197 ASP A N 1
ATOM 1559 C CA . ASP A 1 197 ? -22.315 -0.615 -6.749 1.00 98.69 197 ASP A CA 1
ATOM 1560 C C . ASP A 1 197 ? -21.347 -1.808 -6.766 1.00 98.69 197 ASP A C 1
ATOM 1562 O O . ASP A 1 197 ? -21.094 -2.437 -5.733 1.00 98.69 197 ASP A O 1
ATOM 1566 N N . PHE A 1 198 ? -20.765 -2.113 -7.933 1.00 98.81 198 PHE A N 1
ATOM 1567 C CA . PHE A 1 198 ? -19.746 -3.151 -8.057 1.00 98.81 198 PHE A CA 1
ATOM 1568 C C . PHE A 1 198 ? -18.492 -2.805 -7.245 1.00 98.81 198 PHE A C 1
ATOM 1570 O O . PHE A 1 198 ? -18.067 -3.605 -6.407 1.00 98.81 198 PHE A O 1
ATOM 1577 N N . CYS A 1 199 ? -17.906 -1.626 -7.466 1.00 98.75 199 CYS A N 1
ATOM 1578 C CA . CYS A 1 199 ? -16.66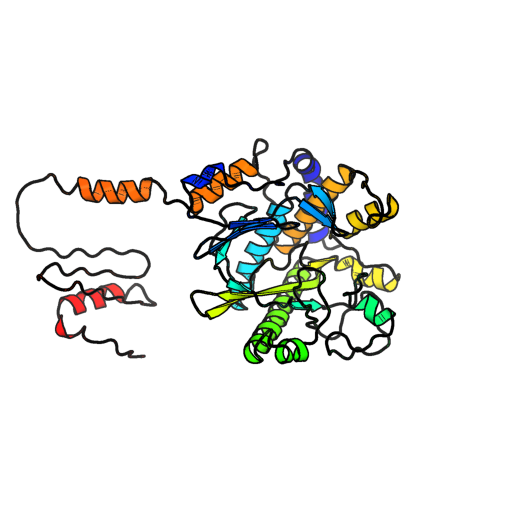9 -1.222 -6.801 1.00 98.75 199 CYS A CA 1
ATOM 1579 C C . CYS A 1 199 ? -16.855 -1.065 -5.287 1.00 98.75 199 CYS A C 1
ATOM 1581 O O . CYS A 1 199 ? -16.032 -1.572 -4.533 1.00 98.75 199 CYS A O 1
ATOM 1583 N N . GLU A 1 200 ? -17.953 -0.459 -4.826 1.00 98.69 200 GLU A N 1
ATOM 1584 C CA . GLU A 1 200 ? -18.276 -0.315 -3.401 1.00 98.69 200 GLU A CA 1
ATOM 1585 C C . GLU A 1 200 ? -18.374 -1.683 -2.715 1.00 98.69 200 GLU A C 1
ATOM 1587 O O . GLU A 1 200 ? -17.741 -1.920 -1.679 1.00 98.69 200 GLU A O 1
ATOM 1592 N N . LYS A 1 201 ? -19.095 -2.627 -3.333 1.00 98.81 201 LYS A N 1
ATOM 1593 C CA . LYS A 1 201 ? -19.187 -4.001 -2.834 1.00 98.81 201 LYS A CA 1
ATOM 1594 C C . LYS A 1 201 ? -17.810 -4.662 -2.755 1.00 98.81 201 LYS A C 1
ATOM 1596 O O . LYS A 1 201 ? -17.472 -5.241 -1.721 1.00 98.81 201 LYS A O 1
ATOM 1601 N N . LYS A 1 202 ? -16.995 -4.565 -3.812 1.00 98.81 202 LYS A N 1
ATOM 1602 C CA . LYS A 1 202 ? -15.646 -5.154 -3.835 1.00 98.81 202 LYS A CA 1
ATOM 1603 C C . LYS A 1 202 ? -14.701 -4.496 -2.838 1.00 98.81 202 LYS A C 1
ATOM 1605 O O . LYS A 1 202 ? -13.946 -5.206 -2.185 1.00 98.81 202 LYS A O 1
ATOM 1610 N N . THR A 1 203 ? -14.789 -3.187 -2.632 1.00 98.88 203 THR A N 1
ATOM 1611 C CA . THR A 1 203 ? -14.059 -2.464 -1.585 1.00 98.88 203 THR A CA 1
ATOM 1612 C C . THR A 1 203 ? -14.362 -3.019 -0.194 1.00 98.88 203 THR A C 1
ATOM 1614 O O . THR A 1 203 ? -13.430 -3.277 0.574 1.00 98.88 203 THR A O 1
ATOM 1617 N N . LEU A 1 204 ? -15.640 -3.234 0.133 1.00 98.88 204 LEU A N 1
ATOM 1618 C CA . LEU A 1 204 ? -16.049 -3.791 1.425 1.00 98.88 204 LEU A CA 1
ATOM 1619 C C . LEU A 1 204 ? -15.596 -5.250 1.594 1.00 98.88 204 LEU A C 1
ATOM 1621 O O . LEU A 1 204 ? -15.061 -5.591 2.649 1.00 98.88 204 LEU A O 1
ATOM 1625 N N . GLU A 1 205 ? -15.751 -6.086 0.560 1.00 98.88 205 GLU A N 1
ATOM 1626 C CA . GLU A 1 205 ? -15.296 -7.487 0.557 1.00 98.88 205 GLU A CA 1
ATOM 1627 C C . GLU A 1 205 ? -13.772 -7.588 0.750 1.00 98.88 205 GLU A C 1
ATOM 1629 O O . GLU A 1 205 ? -13.306 -8.302 1.642 1.00 98.88 205 GLU A O 1
ATOM 1634 N N . LEU A 1 206 ? -12.993 -6.824 -0.027 1.00 98.88 206 LEU A N 1
ATOM 1635 C CA . LEU A 1 206 ? -11.532 -6.763 0.078 1.00 98.88 206 LEU A CA 1
ATOM 1636 C C . LEU A 1 206 ? -11.087 -6.323 1.473 1.00 98.88 206 LEU A C 1
ATOM 1638 O O . LEU A 1 206 ? -10.162 -6.899 2.044 1.00 98.88 206 LEU A O 1
ATOM 1642 N N . PHE A 1 207 ? -11.738 -5.303 2.036 1.00 98.88 207 PHE A N 1
ATOM 1643 C CA . PHE A 1 207 ? -11.340 -4.754 3.327 1.00 98.88 207 PHE A CA 1
ATOM 1644 C C . PHE A 1 207 ? -11.673 -5.690 4.482 1.00 98.88 207 PHE A C 1
ATOM 1646 O O . PHE A 1 207 ? -10.834 -5.890 5.356 1.00 98.88 207 PHE A O 1
ATOM 1653 N N . ALA A 1 208 ? -12.854 -6.311 4.461 1.00 98.81 208 ALA A N 1
ATOM 1654 C CA . ALA A 1 208 ? -13.226 -7.316 5.449 1.00 98.81 208 ALA A CA 1
ATOM 1655 C C . ALA A 1 208 ? -12.261 -8.514 5.417 1.00 98.81 208 ALA A C 1
ATOM 1657 O O . ALA A 1 208 ? -11.770 -8.935 6.466 1.00 98.81 208 ALA A O 1
ATOM 1658 N N . PHE A 1 209 ? -11.919 -9.008 4.222 1.00 98.81 209 PHE A N 1
ATOM 1659 C CA . PHE A 1 209 ? -10.930 -10.074 4.069 1.00 98.81 209 PHE A CA 1
ATOM 1660 C C . PHE A 1 209 ? -9.539 -9.639 4.559 1.00 98.81 209 PHE A C 1
ATOM 1662 O O . PHE A 1 209 ? -8.889 -10.364 5.312 1.00 98.81 209 PHE A O 1
ATOM 1669 N N . GLY A 1 210 ? -9.100 -8.428 4.205 1.00 98.62 210 GLY A N 1
ATOM 1670 C CA . GLY A 1 210 ? -7.840 -7.852 4.678 1.00 98.62 210 GLY A CA 1
ATOM 1671 C C . GLY A 1 210 ? -7.769 -7.744 6.203 1.00 98.62 210 GLY A C 1
ATOM 1672 O O . GLY A 1 210 ? -6.755 -8.104 6.801 1.00 98.62 210 GLY A O 1
ATOM 1673 N N . GLN A 1 211 ? -8.862 -7.322 6.848 1.00 98.69 211 GLN A N 1
ATOM 1674 C CA . GLN A 1 211 ? -8.980 -7.275 8.308 1.00 98.69 211 GLN A CA 1
ATOM 1675 C C . GLN A 1 211 ? -8.865 -8.665 8.938 1.00 98.69 211 GLN A C 1
ATOM 1677 O O . GLN A 1 211 ? -8.160 -8.821 9.935 1.00 98.69 211 GLN A O 1
ATOM 1682 N N . GLU A 1 212 ? -9.509 -9.677 8.354 1.00 98.38 212 GLU A N 1
ATOM 1683 C CA . GLU A 1 212 ? -9.419 -11.058 8.834 1.00 98.38 212 GLU A CA 1
ATOM 1684 C C . GLU A 1 212 ? -7.979 -11.589 8.762 1.00 98.38 212 GLU A C 1
ATOM 1686 O O . GLU A 1 212 ? -7.468 -12.154 9.732 1.00 98.38 212 GLU A O 1
ATOM 1691 N N . GLN A 1 213 ? -7.301 -11.395 7.629 1.00 97.94 213 GLN A N 1
ATOM 1692 C CA . GLN A 1 213 ? -5.922 -11.853 7.451 1.00 97.94 213 GLN A CA 1
ATOM 1693 C C . GLN A 1 213 ? -4.942 -11.090 8.355 1.00 97.94 213 GLN A C 1
ATOM 1695 O O . GLN A 1 213 ? -4.075 -11.709 8.972 1.00 97.94 213 GLN A O 1
ATOM 1700 N N . ALA A 1 214 ? -5.108 -9.771 8.501 1.00 96.88 214 ALA A N 1
ATOM 1701 C CA . ALA A 1 214 ? -4.304 -8.953 9.408 1.00 96.88 214 ALA A CA 1
ATOM 1702 C C . ALA A 1 214 ? -4.456 -9.410 10.870 1.00 96.88 214 ALA A C 1
ATOM 1704 O O . ALA A 1 214 ? -3.460 -9.583 11.578 1.00 96.88 214 ALA A O 1
ATOM 1705 N N . ALA A 1 215 ? -5.687 -9.702 11.304 1.00 96.75 215 ALA A N 1
ATOM 1706 C CA . ALA A 1 215 ? -5.968 -10.155 12.665 1.00 96.75 215 ALA A CA 1
ATOM 1707 C C . ALA A 1 215 ? -5.243 -11.469 13.007 1.00 96.75 215 ALA A C 1
ATOM 1709 O O . ALA A 1 215 ? -4.702 -11.603 14.106 1.00 96.75 215 ALA A O 1
ATOM 1710 N N . LYS A 1 216 ? -5.128 -12.406 12.051 1.00 95.44 216 LYS A N 1
ATOM 1711 C CA . LYS A 1 216 ? -4.357 -13.661 12.215 1.00 95.44 216 LYS A CA 1
ATOM 1712 C C . LYS A 1 216 ? -2.869 -13.424 12.497 1.00 95.44 216 LYS A C 1
ATOM 1714 O O . LYS A 1 216 ? -2.173 -14.335 12.943 1.00 95.44 216 LYS A O 1
ATOM 1719 N N . ARG A 1 217 ? -2.370 -12.218 12.224 1.00 94.94 217 ARG A N 1
ATOM 1720 C CA . ARG A 1 217 ? -0.959 -11.826 12.321 1.00 94.94 217 ARG A CA 1
ATOM 1721 C C . ARG A 1 217 ? -0.704 -10.776 13.405 1.00 94.94 217 ARG A C 1
ATOM 1723 O O . ARG A 1 217 ? 0.376 -10.199 13.451 1.00 94.94 217 ARG A O 1
ATOM 1730 N N . GLY A 1 218 ? -1.672 -10.551 14.298 1.00 95.50 218 GLY A N 1
ATOM 1731 C CA . GLY A 1 218 ? -1.548 -9.584 15.396 1.00 95.50 218 GLY A CA 1
ATOM 1732 C C . GLY A 1 218 ? -1.662 -8.124 14.950 1.00 95.50 218 GLY A C 1
ATOM 1733 O O . GLY A 1 218 ? -1.237 -7.226 15.677 1.00 95.50 218 GLY A O 1
ATOM 1734 N N . LEU A 1 219 ? -2.233 -7.886 13.767 1.00 96.81 219 LEU A N 1
ATOM 1735 C CA . LEU A 1 219 ? -2.430 -6.562 13.192 1.00 96.81 219 LEU A CA 1
ATOM 1736 C C . LEU A 1 219 ? -3.914 -6.181 13.168 1.00 96.81 219 LEU A C 1
ATOM 1738 O O . LEU A 1 219 ? -4.794 -7.021 12.990 1.00 96.81 219 LEU A O 1
ATOM 1742 N N . ILE A 1 220 ? -4.183 -4.884 13.270 1.00 97.75 220 ILE A N 1
ATOM 1743 C CA . ILE A 1 220 ? -5.476 -4.275 12.961 1.00 97.75 220 ILE A CA 1
ATOM 1744 C C . ILE A 1 220 ? -5.312 -3.500 11.658 1.00 97.75 220 ILE A C 1
ATOM 1746 O O . ILE A 1 220 ? -4.543 -2.543 11.620 1.00 97.75 220 ILE A O 1
ATOM 1750 N N . LEU A 1 221 ? -6.052 -3.882 10.614 1.00 97.81 221 LEU A N 1
ATOM 1751 C CA . LEU A 1 221 ? -6.207 -3.065 9.410 1.00 97.81 221 LEU A CA 1
ATOM 1752 C C . LEU A 1 221 ? -7.293 -2.005 9.664 1.00 97.81 221 LEU A C 1
ATOM 1754 O O . LEU A 1 221 ? -8.478 -2.316 9.821 1.00 97.81 221 LEU A O 1
ATOM 1758 N N . VAL A 1 222 ? -6.856 -0.752 9.762 1.00 97.56 222 VAL A N 1
ATOM 1759 C CA . VAL A 1 222 ? -7.636 0.368 10.309 1.00 97.56 222 VAL A CA 1
ATOM 1760 C C . VAL A 1 222 ? -8.467 1.048 9.228 1.00 97.56 222 VAL A C 1
ATOM 1762 O O . VAL A 1 222 ? -9.677 1.238 9.369 1.00 97.56 222 VAL A O 1
ATOM 1765 N N . ASP A 1 223 ? -7.794 1.407 8.142 1.00 97.38 223 ASP A N 1
ATOM 1766 C CA . ASP A 1 223 ? -8.350 1.944 6.913 1.00 97.38 223 ASP A CA 1
ATOM 1767 C C . ASP A 1 223 ? -7.393 1.650 5.753 1.00 97.38 223 ASP A C 1
ATOM 1769 O O . ASP A 1 223 ? -6.216 1.339 5.961 1.00 97.38 223 ASP A O 1
ATOM 1773 N N . THR A 1 224 ? -7.917 1.697 4.532 1.00 97.56 224 THR A N 1
ATOM 1774 C CA . THR A 1 224 ? -7.133 1.557 3.302 1.00 97.56 224 THR A CA 1
ATOM 1775 C C . THR A 1 224 ? -7.788 2.312 2.160 1.00 97.56 224 THR A C 1
ATOM 1777 O O . THR A 1 224 ? -8.969 2.655 2.227 1.00 97.56 224 THR A O 1
ATOM 1780 N N . LYS A 1 225 ? -7.025 2.520 1.094 1.00 97.38 225 LYS A N 1
ATOM 1781 C CA . LYS A 1 225 ? -7.482 3.065 -0.178 1.00 97.38 225 LYS A CA 1
ATOM 1782 C C . LYS A 1 225 ? -7.353 2.019 -1.280 1.00 97.38 225 LYS A C 1
ATOM 1784 O O . LYS A 1 225 ? -6.339 1.329 -1.328 1.00 97.38 225 LYS A O 1
ATOM 1789 N N . TYR A 1 226 ? -8.345 1.936 -2.160 1.00 98.62 226 TYR A N 1
ATOM 1790 C CA . TYR A 1 226 ? -8.256 1.176 -3.407 1.00 98.62 226 TYR A CA 1
ATOM 1791 C C . TYR A 1 226 ? -8.498 2.075 -4.612 1.00 98.62 226 TYR A C 1
ATOM 1793 O O . TYR A 1 226 ? -9.149 3.119 -4.509 1.00 98.62 226 TYR A O 1
ATOM 1801 N N . GLU A 1 227 ? -8.028 1.619 -5.765 1.00 98.38 227 GLU A N 1
ATOM 1802 C CA . GLU A 1 227 ? -8.380 2.174 -7.063 1.00 98.38 227 GLU A CA 1
ATOM 1803 C C . GLU A 1 227 ? -8.883 1.058 -7.973 1.00 98.38 227 GLU A C 1
ATOM 1805 O O . GLU A 1 227 ? -8.414 -0.082 -7.919 1.00 98.38 227 GLU A O 1
ATOM 1810 N N . PHE A 1 228 ? -9.836 1.406 -8.830 1.00 98.69 228 PHE A N 1
ATOM 1811 C CA . PHE A 1 228 ? -10.361 0.520 -9.857 1.00 98.69 228 PHE A CA 1
ATOM 1812 C C . PHE A 1 228 ? -10.200 1.174 -11.225 1.00 98.69 228 PHE A C 1
ATOM 1814 O O . PHE A 1 228 ? -10.224 2.401 -11.358 1.00 98.69 228 PHE A O 1
ATOM 1821 N N . GLY A 1 229 ? -10.062 0.346 -12.251 1.00 98.25 229 GLY A N 1
ATOM 1822 C CA . GLY A 1 229 ? -10.030 0.799 -13.634 1.00 98.25 229 GLY A CA 1
ATOM 1823 C C . GLY A 1 229 ? -10.738 -0.179 -14.553 1.00 98.25 229 GLY A C 1
ATOM 1824 O O . GLY A 1 229 ? -10.904 -1.350 -14.219 1.00 98.25 229 GLY A O 1
ATOM 1825 N N . VAL A 1 230 ? -11.153 0.316 -15.711 1.00 98.31 230 VAL A N 1
ATOM 1826 C CA . VAL A 1 230 ? -11.712 -0.497 -16.790 1.00 98.31 230 VAL A CA 1
ATOM 1827 C C . VAL A 1 230 ? -10.572 -0.913 -17.707 1.00 98.31 230 VAL A C 1
ATOM 1829 O O . VAL A 1 230 ? -9.865 -0.054 -18.224 1.00 98.31 230 VAL A O 1
ATOM 1832 N N . ASP A 1 231 ? -10.379 -2.214 -17.895 1.00 97.44 231 ASP A N 1
ATOM 1833 C CA . ASP A 1 231 ? -9.411 -2.765 -18.843 1.00 97.44 231 ASP A CA 1
ATOM 1834 C C . ASP A 1 231 ? -9.757 -2.307 -20.266 1.00 97.44 231 ASP A C 1
ATOM 1836 O O . ASP A 1 231 ? -10.836 -2.617 -20.779 1.00 97.44 231 ASP A O 1
ATOM 1840 N N . ASP A 1 232 ? -8.837 -1.587 -20.910 1.00 92.25 232 ASP A N 1
ATOM 1841 C CA . ASP A 1 232 ? -9.067 -0.970 -22.222 1.00 92.25 232 ASP A CA 1
ATOM 1842 C C . ASP A 1 232 ? -9.365 -2.021 -23.310 1.00 92.25 232 ASP A C 1
ATOM 1844 O O . ASP A 1 232 ? -10.036 -1.725 -24.301 1.00 92.25 232 ASP A O 1
ATOM 1848 N N . ALA A 1 233 ? -8.878 -3.256 -23.137 1.00 93.50 233 ALA A N 1
ATOM 1849 C CA . ALA A 1 233 ? -9.049 -4.327 -24.114 1.00 93.50 233 ALA A CA 1
ATOM 1850 C C . ALA A 1 233 ? -10.355 -5.118 -23.934 1.00 93.50 233 ALA A C 1
ATOM 1852 O O . ALA A 1 233 ? -10.905 -5.623 -24.916 1.00 93.50 233 ALA A O 1
ATOM 1853 N N . THR A 1 234 ? -10.832 -5.275 -22.696 1.00 95.94 234 THR A N 1
ATOM 1854 C CA . THR A 1 234 ? -11.934 -6.201 -22.369 1.00 95.94 234 THR A CA 1
ATOM 1855 C C . THR A 1 234 ? -13.184 -5.512 -21.829 1.00 95.94 234 THR A C 1
ATOM 1857 O O . THR A 1 234 ? -14.265 -6.096 -21.893 1.00 95.94 234 THR A O 1
ATOM 1860 N N . GLY A 1 235 ? -13.063 -4.286 -21.316 1.00 96.19 235 GLY A N 1
ATOM 1861 C CA . GLY A 1 235 ? -14.135 -3.590 -20.605 1.00 96.19 235 GLY A CA 1
ATOM 1862 C C . GLY A 1 235 ? -14.379 -4.103 -19.179 1.00 96.19 235 GLY A C 1
ATOM 1863 O O . GLY A 1 235 ? -15.326 -3.657 -18.533 1.00 96.19 235 GLY A O 1
ATOM 1864 N N . GLU A 1 236 ? -13.563 -5.035 -18.677 1.00 97.75 236 GLU A N 1
ATOM 1865 C CA . GLU A 1 236 ? -13.671 -5.576 -17.318 1.00 97.75 236 GLU A CA 1
ATOM 1866 C C . GLU A 1 236 ? -13.193 -4.554 -16.272 1.00 97.75 236 GLU A C 1
ATOM 1868 O O . GLU A 1 236 ? -12.174 -3.892 -16.465 1.00 97.75 236 GLU A O 1
ATOM 1873 N N . ILE A 1 237 ? -13.901 -4.440 -15.143 1.00 98.62 237 ILE A N 1
ATOM 1874 C CA . ILE A 1 237 ? -13.438 -3.644 -13.998 1.00 98.62 237 ILE A CA 1
ATOM 1875 C C . ILE A 1 237 ? -12.416 -4.460 -13.206 1.00 98.62 237 ILE A C 1
ATOM 1877 O O . ILE A 1 237 ? -12.735 -5.525 -12.676 1.00 98.62 237 ILE A O 1
ATOM 1881 N N . LEU A 1 238 ? -11.207 -3.924 -13.077 1.00 98.69 238 LEU A N 1
ATOM 1882 C CA . LEU A 1 238 ? -10.096 -4.537 -12.361 1.00 98.69 238 LEU A CA 1
ATOM 1883 C C . LEU A 1 238 ? -9.719 -3.713 -11.134 1.00 98.69 238 LEU A C 1
ATOM 1885 O O . LEU A 1 238 ? -9.744 -2.480 -11.163 1.00 98.69 238 LEU A O 1
ATOM 1889 N N . LEU A 1 239 ? -9.302 -4.404 -10.074 1.00 98.75 239 LEU A N 1
ATOM 1890 C CA . LEU A 1 239 ? -8.515 -3.794 -9.010 1.00 98.75 239 LEU A CA 1
ATOM 1891 C C . LEU A 1 239 ? -7.140 -3.419 -9.578 1.00 98.75 239 LEU A C 1
ATOM 1893 O O . LEU A 1 239 ? -6.436 -4.260 -10.150 1.00 98.75 239 LEU A O 1
ATOM 1897 N N . ILE A 1 240 ? -6.771 -2.154 -9.425 1.00 98.44 240 ILE A N 1
ATOM 1898 C CA . ILE A 1 240 ? -5.505 -1.613 -9.917 1.00 98.44 240 ILE A CA 1
ATOM 1899 C C . ILE A 1 240 ? -4.690 -1.037 -8.756 1.00 98.44 240 ILE A C 1
ATOM 1901 O O . ILE A 1 240 ? -5.053 -1.178 -7.591 1.00 98.44 240 ILE A O 1
ATOM 1905 N N . ASP A 1 241 ? -3.607 -0.346 -9.101 1.00 97.12 241 ASP A N 1
ATOM 1906 C CA . ASP A 1 241 ? -2.746 0.370 -8.168 1.00 97.12 241 ASP A CA 1
ATOM 1907 C C . ASP A 1 241 ? -2.003 -0.557 -7.185 1.00 97.12 241 ASP A C 1
ATOM 1909 O O . ASP A 1 241 ? -1.411 -1.551 -7.606 1.00 97.12 241 ASP A O 1
ATOM 1913 N N . GLU A 1 242 ? -1.959 -0.208 -5.901 1.00 96.56 242 GLU A N 1
ATOM 1914 C CA . GLU A 1 242 ? -1.416 -1.034 -4.824 1.00 96.56 242 GLU A CA 1
ATOM 1915 C C . GLU A 1 242 ? -2.518 -1.410 -3.825 1.00 96.56 242 GLU A C 1
ATOM 1917 O O . GLU A 1 242 ? -3.552 -0.747 -3.734 1.00 96.56 242 GLU A O 1
ATOM 1922 N N . ILE A 1 243 ? -2.309 -2.483 -3.062 1.00 97.50 243 ILE A N 1
ATOM 1923 C CA . ILE A 1 243 ? -3.298 -2.981 -2.100 1.00 97.50 243 ILE A CA 1
ATOM 1924 C C . ILE A 1 243 ? -2.634 -3.324 -0.768 1.00 97.50 243 ILE A C 1
ATOM 1926 O O . ILE A 1 243 ? -1.656 -4.072 -0.720 1.00 97.50 243 ILE A O 1
ATOM 1930 N N . HIS A 1 244 ? -3.215 -2.801 0.320 1.00 97.25 244 HIS A N 1
ATOM 1931 C CA . HIS A 1 244 ? -2.901 -3.189 1.705 1.00 97.25 244 HIS A CA 1
ATOM 1932 C C . HIS A 1 244 ? -1.421 -3.032 2.071 1.00 97.25 244 HIS A C 1
ATOM 1934 O O . HIS A 1 244 ? -0.846 -3.811 2.833 1.00 97.25 244 HIS A O 1
ATOM 1940 N N . THR A 1 245 ? -0.788 -2.016 1.493 1.00 96.44 245 THR A N 1
ATOM 1941 C CA . THR A 1 245 ? 0.609 -1.672 1.746 1.00 96.44 245 THR A CA 1
ATOM 1942 C C . THR A 1 245 ? 0.716 -0.697 2.923 1.00 96.44 245 THR A C 1
ATOM 1944 O O . THR A 1 245 ? -0.257 -0.025 3.271 1.00 96.44 245 THR A O 1
ATOM 1947 N N . PRO A 1 246 ? 1.916 -0.512 3.497 1.00 91.94 246 PRO A N 1
ATOM 1948 C CA . PRO A 1 246 ? 2.134 0.527 4.504 1.00 91.94 246 PRO A CA 1
ATOM 1949 C C . PRO A 1 246 ? 1.903 1.970 4.004 1.00 91.94 246 PRO A C 1
ATOM 1951 O O . PRO A 1 246 ? 1.761 2.879 4.820 1.00 91.94 246 PRO A O 1
ATOM 1954 N N . ASP A 1 247 ? 1.902 2.208 2.684 1.00 92.00 247 ASP A N 1
ATOM 1955 C CA . ASP A 1 247 ? 1.642 3.536 2.109 1.00 92.00 247 ASP A CA 1
ATOM 1956 C C . ASP A 1 247 ? 0.153 3.766 1.795 1.00 92.00 247 ASP A C 1
ATOM 1958 O O . ASP A 1 247 ? -0.304 4.909 1.883 1.00 92.00 247 ASP A O 1
ATOM 1962 N N . SER A 1 248 ? -0.597 2.703 1.479 1.00 93.88 248 SER A N 1
ATOM 1963 C CA . SER A 1 248 ? -2.032 2.751 1.144 1.00 93.88 248 SER A CA 1
ATOM 1964 C C . SER A 1 248 ? -2.960 2.456 2.326 1.00 93.88 248 SER A C 1
ATOM 1966 O O . SER A 1 248 ? -4.166 2.704 2.229 1.00 93.88 248 SER A O 1
ATOM 1968 N N . SER A 1 249 ? -2.423 1.959 3.445 1.00 94.94 249 SER A N 1
ATOM 1969 C CA . SER A 1 249 ? -3.206 1.507 4.598 1.00 94.94 249 SER A CA 1
ATOM 1970 C C . SER A 1 249 ? -2.583 1.868 5.940 1.00 94.94 249 SER A C 1
ATOM 1972 O O . SER A 1 249 ? -1.364 1.953 6.087 1.00 94.94 249 SER A O 1
ATOM 1974 N N . ARG A 1 250 ? -3.436 2.000 6.959 1.00 94.62 250 ARG A N 1
ATOM 1975 C CA . ARG A 1 250 ? -3.014 2.116 8.361 1.00 94.62 250 ARG A CA 1
ATOM 1976 C C . ARG A 1 250 ? -3.107 0.771 9.066 1.00 94.62 250 ARG A C 1
ATOM 1978 O O . ARG A 1 250 ? -4.159 0.127 9.045 1.00 94.62 250 ARG A O 1
ATOM 1985 N N . TYR A 1 251 ? -2.027 0.405 9.749 1.00 95.56 251 TYR A N 1
ATOM 1986 C CA . TYR A 1 251 ? -1.934 -0.813 10.545 1.00 95.56 251 TYR A CA 1
ATOM 1987 C C . TYR A 1 251 ? -1.571 -0.501 11.995 1.00 95.56 251 TYR A C 1
ATOM 1989 O O . TYR A 1 251 ? -0.576 0.173 12.262 1.00 95.56 251 TYR A O 1
ATOM 1997 N N . TRP A 1 252 ? -2.346 -1.037 12.936 1.00 95.69 252 TRP A N 1
ATOM 1998 C CA . TRP A 1 252 ? -2.014 -0.994 14.363 1.00 95.69 252 TRP A CA 1
ATOM 1999 C C . TRP A 1 252 ? -1.643 -2.368 14.900 1.00 95.69 252 TRP A C 1
ATOM 2001 O O . TRP A 1 252 ? -2.068 -3.392 14.364 1.00 95.69 252 TRP A O 1
ATOM 2011 N N . LEU A 1 253 ? -0.891 -2.388 15.999 1.00 95.44 253 LEU A N 1
ATOM 2012 C CA . LEU A 1 253 ? -0.675 -3.605 16.774 1.00 95.44 253 LEU A CA 1
ATOM 2013 C C . LEU A 1 253 ? -1.931 -3.940 17.581 1.00 95.44 253 LEU A C 1
ATOM 2015 O O . LEU A 1 253 ? -2.392 -3.144 18.400 1.00 95.44 253 LEU A O 1
ATOM 2019 N N . ALA A 1 254 ? -2.479 -5.135 17.353 1.00 95.81 254 ALA A N 1
ATOM 2020 C CA . ALA A 1 254 ? -3.738 -5.552 17.967 1.00 95.81 254 ALA A CA 1
ATOM 2021 C C . ALA A 1 254 ? -3.632 -5.653 19.495 1.00 95.81 254 ALA A C 1
ATOM 2023 O O . ALA A 1 254 ? -4.510 -5.191 20.220 1.00 95.81 254 ALA A O 1
ATOM 2024 N N . ASP A 1 255 ? -2.523 -6.207 19.977 1.00 94.06 255 ASP A N 1
ATOM 2025 C CA . ASP A 1 255 ? -2.288 -6.488 21.391 1.00 94.06 255 ASP A CA 1
ATOM 2026 C C . ASP A 1 255 ? -2.319 -5.262 22.304 1.00 94.06 255 ASP A C 1
ATOM 2028 O O . ASP A 1 255 ? -2.717 -5.380 23.461 1.00 94.06 255 ASP A O 1
ATOM 2032 N N . SER A 1 256 ? -1.867 -4.102 21.818 1.00 94.38 256 SER A N 1
ATOM 2033 C CA . SER A 1 256 ? -1.801 -2.886 22.631 1.00 94.38 256 SER A CA 1
ATOM 2034 C C . SER A 1 256 ? -3.027 -1.987 22.460 1.00 94.38 256 SER A C 1
ATOM 2036 O O . SER A 1 256 ? -3.200 -1.057 23.244 1.00 94.38 256 SER A O 1
ATOM 2038 N N . TYR A 1 257 ? -3.910 -2.264 21.494 1.00 96.25 257 TYR A N 1
ATOM 2039 C CA . TYR A 1 257 ? -5.032 -1.387 21.153 1.00 96.25 257 TYR A CA 1
ATOM 2040 C C . TYR A 1 257 ? -5.979 -1.132 22.338 1.00 96.25 257 TYR A C 1
ATOM 2042 O O . TYR A 1 257 ? -6.146 0.021 22.730 1.00 96.25 257 TYR A O 1
ATOM 2050 N N . GLU A 1 258 ? -6.544 -2.175 22.957 1.00 96.56 258 GLU A N 1
ATOM 2051 C CA . GLU A 1 258 ? -7.531 -2.012 24.042 1.00 96.56 258 GLU A CA 1
ATOM 2052 C C . GLU A 1 258 ? -6.941 -1.302 25.267 1.00 96.56 258 GLU A C 1
ATOM 2054 O O . GLU A 1 258 ? -7.545 -0.376 25.812 1.00 96.56 258 GLU A O 1
ATOM 2059 N N . GLN A 1 259 ? -5.722 -1.678 25.669 1.00 96.69 259 GLN A N 1
ATOM 2060 C CA . GLN A 1 259 ? -5.033 -1.032 26.786 1.00 96.69 259 GLN A CA 1
ATOM 2061 C C . GLN A 1 259 ? -4.781 0.452 26.493 1.00 96.69 259 GLN A C 1
ATOM 2063 O O . GLN A 1 259 ? -5.069 1.311 27.325 1.00 96.69 259 GLN A O 1
ATOM 2068 N N . ARG A 1 260 ? -4.267 0.776 25.302 1.00 96.38 260 ARG A N 1
ATOM 2069 C CA . ARG A 1 260 ? -3.973 2.163 24.928 1.00 96.38 260 ARG A CA 1
ATOM 2070 C C . ARG A 1 260 ? -5.249 2.994 24.838 1.00 96.38 260 ARG A C 1
ATOM 2072 O O . ARG A 1 260 ? -5.258 4.115 25.338 1.00 96.38 260 ARG A O 1
ATOM 2079 N N . MET A 1 261 ? -6.335 2.425 24.316 1.00 96.50 261 MET A N 1
ATOM 2080 C CA . MET A 1 261 ? -7.654 3.061 24.313 1.00 96.50 261 MET A CA 1
ATOM 2081 C C . MET A 1 261 ? -8.171 3.338 25.731 1.00 96.50 261 MET A C 1
ATOM 2083 O O . MET A 1 261 ? -8.653 4.441 25.993 1.00 96.50 261 MET A O 1
ATOM 2087 N N . ALA A 1 262 ? -8.032 2.386 26.661 1.00 96.25 262 ALA A N 1
ATOM 2088 C CA . ALA A 1 262 ? -8.413 2.569 28.064 1.00 96.25 262 ALA A CA 1
ATOM 2089 C C . ALA A 1 262 ? -7.584 3.661 28.767 1.00 96.25 262 ALA A C 1
ATOM 2091 O O . ALA A 1 262 ? -8.108 4.402 29.596 1.00 96.25 262 ALA A O 1
ATOM 2092 N N . GLU A 1 263 ? -6.311 3.801 28.394 1.00 96.44 263 GLU A N 1
ATOM 2093 C CA . GLU A 1 263 ? -5.399 4.838 28.891 1.00 96.44 263 GLU A CA 1
ATOM 2094 C C . GLU A 1 263 ? -5.547 6.192 28.166 1.00 96.44 263 GLU A C 1
ATOM 2096 O O . GLU A 1 263 ? -4.824 7.138 28.482 1.00 96.44 263 GLU A O 1
ATOM 2101 N N . GLY A 1 264 ? -6.445 6.306 27.180 1.00 93.94 264 GLY A N 1
ATOM 2102 C CA . GLY A 1 264 ? -6.610 7.522 26.374 1.00 93.94 264 GLY A CA 1
ATOM 2103 C C . GLY A 1 264 ? -5.414 7.839 25.467 1.00 93.94 264 GLY A C 1
ATOM 2104 O O . GLY A 1 264 ? -5.218 8.990 25.078 1.00 93.94 264 GLY A O 1
ATOM 2105 N N . LYS A 1 265 ? -4.596 6.835 25.136 1.00 93.69 265 LYS A N 1
ATOM 2106 C CA . LYS A 1 265 ? -3.425 6.945 24.260 1.00 93.69 265 LYS A CA 1
ATOM 2107 C C . LYS A 1 265 ? -3.777 6.522 22.835 1.00 93.69 265 LYS A C 1
ATOM 2109 O O . LYS A 1 265 ? -4.551 5.594 22.620 1.00 93.69 265 LYS A O 1
ATOM 2114 N N . SER A 1 266 ? -3.139 7.149 21.847 1.00 91.56 266 SER A N 1
ATOM 2115 C CA . SER A 1 266 ? -3.234 6.703 20.449 1.00 91.56 266 SER A CA 1
ATOM 2116 C C . SER A 1 266 ? -2.745 5.262 20.306 1.00 91.56 266 SER A C 1
ATOM 2118 O O . SER A 1 266 ? -1.715 4.959 20.913 1.00 91.56 266 SER A O 1
ATOM 2120 N N . PRO A 1 267 ? -3.401 4.403 19.505 1.00 94.12 267 PRO A N 1
ATOM 2121 C CA . PRO A 1 267 ? -2.928 3.057 19.203 1.00 94.12 267 PRO A CA 1
ATOM 2122 C C . PRO A 1 267 ? -1.488 3.037 18.699 1.00 94.12 267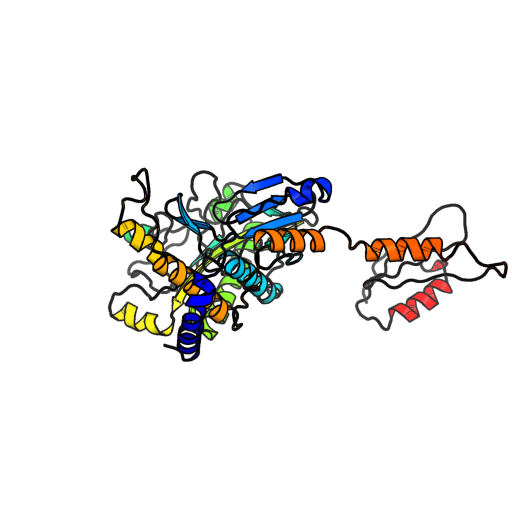 PRO A C 1
ATOM 2124 O O . PRO A 1 267 ? -0.979 4.017 18.151 1.00 94.12 267 PRO A O 1
ATOM 2127 N N . GLU A 1 268 ? -0.825 1.911 18.913 1.00 91.88 268 GLU A N 1
ATOM 2128 C CA . GLU A 1 268 ? 0.540 1.718 18.452 1.00 91.88 268 GLU A CA 1
ATOM 2129 C C . GLU A 1 268 ? 0.557 1.433 16.954 1.00 91.88 268 GLU A C 1
ATOM 2131 O O . GLU A 1 268 ? -0.096 0.502 16.480 1.00 91.88 268 GLU A O 1
ATOM 2136 N N . ASN A 1 269 ? 1.285 2.269 16.221 1.00 86.38 269 ASN A N 1
ATOM 2137 C CA . ASN A 1 269 ? 1.318 2.276 14.769 1.00 86.38 269 ASN A CA 1
ATOM 2138 C C . ASN A 1 269 ? 2.709 1.883 14.257 1.00 86.38 269 ASN A C 1
ATOM 2140 O O . ASN A 1 269 ? 3.725 2.286 14.829 1.00 86.38 269 ASN A O 1
ATOM 2144 N N . ILE A 1 270 ? 2.738 1.115 13.170 1.00 80.88 270 ILE A N 1
ATOM 2145 C CA . ILE A 1 270 ? 3.963 0.670 12.492 1.00 80.88 270 ILE A CA 1
ATOM 2146 C C . ILE A 1 270 ? 4.306 1.595 11.306 1.00 80.88 270 ILE A C 1
ATOM 2148 O O . ILE A 1 270 ? 5.415 1.545 10.781 1.00 80.88 270 ILE A O 1
ATOM 2152 N N . ASP A 1 271 ? 3.381 2.462 10.889 1.00 73.38 271 ASP A N 1
ATOM 2153 C CA . ASP A 1 271 ? 3.530 3.301 9.701 1.00 73.38 271 ASP A CA 1
ATOM 2154 C C . ASP A 1 271 ? 4.484 4.506 9.873 1.00 73.38 271 ASP A C 1
ATOM 2156 O O . ASP A 1 271 ? 5.153 4.709 10.890 1.00 73.38 271 ASP A O 1
ATOM 2160 N N . LYS A 1 272 ? 4.543 5.327 8.820 1.00 76.12 272 LYS A N 1
ATOM 2161 C CA . LYS A 1 272 ? 5.406 6.508 8.670 1.00 76.12 272 LYS A CA 1
ATOM 2162 C C . LYS A 1 272 ? 5.088 7.695 9.591 1.00 76.12 272 LYS A C 1
ATOM 2164 O O . LYS A 1 272 ? 5.733 8.736 9.450 1.00 76.12 272 LYS A O 1
ATOM 2169 N N . GLU A 1 273 ? 4.115 7.610 10.500 1.00 78.00 273 GLU A N 1
ATOM 2170 C CA . GLU A 1 273 ? 3.719 8.763 11.322 1.00 78.00 273 GLU A CA 1
ATOM 2171 C C . GLU A 1 273 ? 4.867 9.284 12.204 1.00 78.00 273 GLU A C 1
ATOM 2173 O O . GLU A 1 273 ? 4.989 10.491 12.391 1.00 78.00 273 GLU A O 1
ATOM 2178 N N . PHE A 1 274 ? 5.785 8.429 12.662 1.00 82.94 274 PHE A N 1
ATOM 2179 C CA . PHE A 1 274 ? 6.935 8.888 13.453 1.00 82.94 274 PHE A CA 1
ATOM 2180 C C . PHE A 1 274 ? 7.930 9.741 12.643 1.00 82.94 274 PHE A C 1
ATOM 2182 O O . PHE A 1 274 ? 8.499 10.681 13.193 1.00 82.94 274 PHE A O 1
ATOM 2189 N N . LEU A 1 275 ? 8.087 9.495 11.333 1.00 87.19 275 LEU A N 1
ATOM 2190 C CA . LEU A 1 275 ? 8.879 10.369 10.457 1.00 87.19 275 LEU A CA 1
ATOM 2191 C C . LEU A 1 275 ? 8.234 11.760 10.381 1.00 87.19 275 LEU A C 1
ATOM 2193 O O . LEU A 1 275 ? 8.915 12.775 10.484 1.00 87.19 275 LEU A O 1
ATOM 2197 N N . ARG A 1 276 ? 6.903 11.815 10.244 1.00 86.44 276 ARG A N 1
ATOM 2198 C CA . ARG A 1 276 ? 6.153 13.081 10.205 1.00 86.44 276 ARG A CA 1
ATOM 2199 C C . ARG A 1 276 ? 6.261 13.855 11.512 1.00 86.44 276 ARG A C 1
ATOM 2201 O O . ARG A 1 276 ? 6.407 15.073 11.469 1.00 86.44 276 ARG A O 1
ATOM 2208 N N . LEU A 1 277 ? 6.162 13.160 12.645 1.00 86.56 277 LEU A N 1
ATOM 2209 C CA . LEU A 1 277 ? 6.319 13.765 13.966 1.00 86.56 277 LEU A CA 1
ATOM 2210 C C . LEU A 1 277 ? 7.724 14.338 14.137 1.00 86.56 277 LEU A C 1
ATOM 2212 O O . LEU A 1 277 ? 7.838 15.500 14.511 1.00 86.56 277 LEU A O 1
ATOM 2216 N N . TRP A 1 278 ? 8.763 13.595 13.743 1.00 92.50 278 TRP A N 1
ATOM 2217 C CA . TRP A 1 278 ? 10.136 14.094 13.783 1.00 92.50 278 TRP A CA 1
ATOM 2218 C C . TRP A 1 278 ? 10.285 15.407 13.001 1.00 92.50 278 TRP A C 1
ATOM 2220 O O . TRP A 1 278 ? 10.745 16.395 13.562 1.00 92.50 278 TRP A O 1
ATOM 2230 N N . PHE A 1 279 ? 9.805 15.484 11.753 1.00 92.19 279 PHE A N 1
ATOM 2231 C CA . PHE A 1 279 ? 9.872 16.740 10.991 1.00 92.19 279 PHE A CA 1
ATOM 2232 C C . PHE A 1 279 ? 9.094 17.881 11.659 1.00 92.19 279 PHE A C 1
ATOM 2234 O O . PHE A 1 279 ? 9.625 18.980 11.756 1.00 92.19 279 PHE A O 1
ATOM 2241 N N . LYS A 1 280 ? 7.881 17.639 12.174 1.00 89.06 280 LYS A N 1
ATOM 2242 C CA . LYS A 1 280 ? 7.097 18.671 12.884 1.00 89.06 280 LYS A CA 1
ATOM 2243 C C . LYS A 1 280 ? 7.758 19.175 14.169 1.00 89.06 280 LYS A C 1
ATOM 2245 O O . LYS A 1 280 ? 7.485 20.293 14.586 1.00 89.06 280 LYS A O 1
ATOM 2250 N N . GLU A 1 281 ? 8.568 18.346 14.819 1.00 91.94 281 GLU A N 1
ATOM 2251 C CA . GLU A 1 281 ? 9.305 18.718 16.032 1.00 91.94 281 GLU A CA 1
ATOM 2252 C C . GLU A 1 281 ? 10.592 19.499 15.726 1.00 91.94 281 GLU A C 1
ATOM 2254 O O . GLU A 1 281 ? 11.078 20.225 16.590 1.00 91.94 281 GLU A O 1
ATOM 2259 N N . HIS A 1 282 ? 11.137 19.368 14.511 1.00 93.38 282 HIS A N 1
ATOM 2260 C CA . HIS A 1 282 ? 12.454 19.904 14.146 1.00 93.38 282 HIS A CA 1
ATOM 2261 C C . HIS A 1 282 ? 12.406 21.026 13.093 1.00 93.38 282 HIS A C 1
ATOM 2263 O O . HIS A 1 282 ? 13.428 21.671 12.862 1.00 93.38 282 HIS A O 1
ATOM 2269 N N . CYS A 1 283 ? 11.260 21.265 12.448 1.00 92.00 283 CYS A N 1
ATOM 2270 C CA . CYS A 1 283 ? 11.056 22.336 11.465 1.00 92.00 283 CYS A CA 1
ATOM 2271 C C . CYS A 1 283 ? 9.561 22.660 11.283 1.00 92.00 283 CYS A C 1
ATOM 2273 O O . CYS A 1 283 ? 8.695 21.935 11.782 1.00 92.00 283 CYS A O 1
ATOM 2275 N N . ASP A 1 284 ? 9.250 23.719 10.534 1.00 91.69 284 ASP A N 1
ATOM 2276 C CA . ASP A 1 284 ? 7.928 23.914 9.939 1.00 91.69 284 ASP A CA 1
ATOM 2277 C C . ASP A 1 284 ? 7.921 23.305 8.525 1.00 91.69 284 ASP A C 1
ATOM 2279 O O . ASP A 1 284 ? 8.336 23.955 7.560 1.00 91.69 284 ASP A O 1
ATOM 2283 N N . PRO A 1 285 ? 7.443 22.057 8.350 1.00 88.06 285 PRO A N 1
ATOM 2284 C CA . PRO A 1 285 ? 7.580 21.367 7.075 1.00 88.06 285 PRO A CA 1
ATOM 2285 C C . PRO A 1 285 ? 6.785 22.010 5.929 1.00 88.06 285 PRO A C 1
ATOM 2287 O O . PRO A 1 285 ? 7.082 21.728 4.763 1.00 88.06 285 PRO A O 1
ATOM 2290 N N . TYR A 1 286 ? 5.798 22.857 6.245 1.00 87.88 286 TYR A N 1
ATOM 2291 C CA . TYR A 1 286 ? 4.962 23.540 5.259 1.00 87.88 286 TYR A CA 1
ATOM 2292 C C . TYR A 1 286 ? 5.567 24.864 4.796 1.00 87.88 286 TYR A C 1
ATOM 2294 O O . TYR A 1 286 ? 5.413 25.215 3.629 1.00 87.88 286 TYR A O 1
ATOM 2302 N N . ASN A 1 287 ? 6.254 25.584 5.687 1.00 91.19 287 ASN A N 1
ATOM 2303 C CA . ASN A 1 287 ? 6.712 26.947 5.411 1.00 91.19 287 ASN A CA 1
ATOM 2304 C C . ASN A 1 287 ? 8.233 27.072 5.250 1.00 91.19 287 ASN A C 1
ATOM 2306 O O . ASN A 1 287 ? 8.697 27.985 4.565 1.00 91.19 287 ASN A O 1
ATOM 2310 N N . ASP A 1 288 ? 9.024 26.164 5.827 1.00 92.19 288 ASP A N 1
ATOM 2311 C CA . ASP A 1 288 ? 10.481 26.268 5.769 1.00 92.19 288 ASP A CA 1
ATOM 2312 C C . ASP A 1 288 ? 11.011 25.978 4.361 1.00 92.19 288 ASP A C 1
ATOM 2314 O O . ASP A 1 288 ? 10.734 24.937 3.760 1.00 92.19 288 ASP A O 1
ATOM 2318 N N . ALA A 1 289 ? 11.849 26.872 3.829 1.00 91.94 289 ALA A N 1
ATOM 2319 C CA . ALA A 1 289 ? 12.403 26.728 2.481 1.00 91.94 289 ALA A CA 1
ATOM 2320 C C . ALA A 1 289 ? 13.241 25.445 2.318 1.00 91.94 289 ALA A C 1
ATOM 2322 O O . ALA A 1 289 ? 13.186 24.787 1.278 1.00 91.94 289 ALA A O 1
ATOM 2323 N N . VAL A 1 290 ? 13.973 25.053 3.363 1.00 90.88 290 VAL A N 1
ATOM 2324 C CA . VAL A 1 290 ? 14.835 23.866 3.393 1.00 90.88 290 VAL A CA 1
ATOM 2325 C C . VAL A 1 290 ? 14.468 23.025 4.608 1.00 90.88 290 VAL A C 1
ATOM 2327 O O . VAL A 1 290 ? 14.385 23.552 5.714 1.00 90.88 290 VAL A O 1
ATOM 2330 N N . LEU A 1 291 ? 14.257 21.726 4.399 1.00 91.75 291 LEU A N 1
ATOM 2331 C CA . LEU A 1 291 ? 14.020 20.780 5.487 1.00 91.75 291 LEU A CA 1
ATOM 2332 C C . LEU A 1 291 ? 15.349 20.236 6.026 1.00 91.75 291 LEU A C 1
ATOM 2334 O O . LEU A 1 291 ? 16.271 20.030 5.232 1.00 91.75 291 LEU A O 1
ATOM 2338 N N . PRO A 1 292 ? 15.452 19.954 7.336 1.00 93.50 292 PRO A N 1
ATOM 2339 C CA . PRO A 1 292 ? 16.591 19.218 7.869 1.00 93.50 292 PRO A CA 1
ATOM 2340 C C . PRO A 1 292 ? 16.640 17.802 7.277 1.00 93.50 292 PRO A C 1
ATOM 2342 O O . PRO A 1 292 ? 15.606 17.206 6.972 1.00 93.50 292 PRO A O 1
ATOM 2345 N N . GLU A 1 293 ? 17.835 17.235 7.130 1.00 94.00 293 GLU A N 1
ATOM 2346 C CA . GLU A 1 293 ? 17.964 15.835 6.722 1.00 94.00 293 GLU A CA 1
ATOM 2347 C C . GLU A 1 293 ? 17.458 14.905 7.831 1.00 94.00 293 GLU A C 1
ATOM 2349 O O . GLU A 1 293 ? 17.782 15.086 9.008 1.00 94.00 293 GLU A O 1
ATOM 2354 N N . ALA A 1 294 ? 16.679 13.888 7.455 1.00 93.38 294 ALA A N 1
ATOM 2355 C CA . ALA A 1 294 ? 16.253 12.857 8.392 1.00 93.38 294 ALA A CA 1
ATOM 2356 C C . ALA A 1 294 ? 17.482 12.074 8.914 1.00 93.38 294 ALA A C 1
ATOM 2358 O O . ALA A 1 294 ? 18.292 11.620 8.099 1.00 93.38 294 ALA A O 1
ATOM 2359 N N . PRO A 1 295 ? 17.620 11.860 10.239 1.00 95.19 295 PRO A N 1
ATOM 2360 C CA . PRO A 1 295 ? 18.705 11.075 10.814 1.00 95.19 295 PRO A CA 1
ATOM 2361 C C . PRO A 1 295 ? 18.765 9.677 10.203 1.00 95.19 295 PRO A C 1
ATOM 2363 O O . PRO A 1 295 ? 17.729 9.066 9.926 1.00 95.19 295 PRO A O 1
ATOM 2366 N N . LYS A 1 296 ? 19.973 9.137 10.024 1.00 95.06 296 LYS A N 1
ATOM 2367 C CA . LYS A 1 296 ? 20.155 7.818 9.400 1.00 95.06 296 LYS A CA 1
ATOM 2368 C C . LYS A 1 296 ? 19.430 6.726 10.176 1.00 95.06 296 LYS A C 1
ATOM 2370 O O . LYS A 1 296 ? 18.779 5.883 9.575 1.00 95.06 296 LYS A O 1
ATOM 2375 N N . GLU A 1 297 ? 19.465 6.795 11.499 1.00 94.88 297 GLU A N 1
ATOM 2376 C CA . GLU A 1 297 ? 18.807 5.856 12.403 1.00 94.88 297 GLU A CA 1
ATOM 2377 C C . GLU A 1 297 ? 17.282 5.908 12.239 1.00 94.88 297 GLU A C 1
ATOM 2379 O O . GLU A 1 297 ? 16.618 4.875 12.264 1.0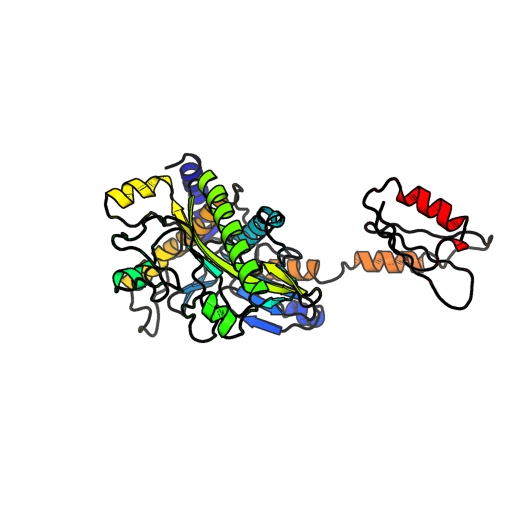0 94.88 297 GLU A O 1
ATOM 2384 N N . LEU A 1 298 ? 16.727 7.103 11.997 1.00 94.12 298 LEU A N 1
ATOM 2385 C CA . LEU A 1 298 ? 15.302 7.298 11.727 1.00 94.12 298 LEU A CA 1
ATOM 2386 C C . LEU A 1 298 ? 14.898 6.652 10.393 1.00 94.12 298 LEU A C 1
ATOM 2388 O O . LEU A 1 298 ? 13.853 6.007 10.306 1.00 94.12 298 LEU A O 1
ATOM 2392 N N . VAL A 1 299 ? 15.733 6.803 9.361 1.00 95.94 299 VAL A N 1
ATOM 2393 C CA . VAL A 1 299 ? 15.523 6.197 8.036 1.00 95.94 299 VAL A CA 1
ATOM 2394 C C . VAL A 1 299 ? 15.658 4.672 8.094 1.00 95.94 299 VAL A C 1
ATOM 2396 O O . VAL A 1 299 ? 14.810 3.965 7.542 1.00 95.94 299 VAL A O 1
ATOM 2399 N N . SER A 1 300 ? 16.675 4.156 8.788 1.00 96.69 300 SER A N 1
ATOM 2400 C CA . SER A 1 300 ? 16.887 2.717 8.976 1.00 96.69 300 SER A CA 1
ATOM 2401 C C . SER A 1 300 ? 15.752 2.077 9.772 1.00 96.69 300 SER A C 1
ATOM 2403 O O . SER A 1 300 ? 15.242 1.029 9.377 1.00 96.69 300 SER A O 1
ATOM 2405 N N . GLU A 1 301 ? 15.285 2.732 10.838 1.00 95.62 301 GLU A N 1
ATOM 2406 C CA . GLU A 1 301 ? 14.124 2.275 11.605 1.00 95.62 301 GLU A CA 1
ATOM 2407 C C . GLU A 1 301 ? 12.847 2.288 10.756 1.00 95.62 301 GLU A C 1
ATOM 2409 O O . GLU A 1 301 ? 12.033 1.368 10.848 1.00 95.62 301 GLU A O 1
ATOM 2414 N N . LEU A 1 302 ? 12.675 3.281 9.875 1.00 95.12 302 LEU A N 1
ATOM 2415 C CA . LEU A 1 302 ? 11.550 3.297 8.940 1.00 95.12 302 LEU A CA 1
ATOM 2416 C C . LEU A 1 302 ? 11.605 2.110 7.988 1.00 95.12 302 LEU A C 1
ATOM 2418 O O . LEU A 1 302 ? 10.631 1.365 7.907 1.00 95.12 302 LEU A O 1
ATOM 2422 N N . SER A 1 303 ? 12.741 1.880 7.331 1.00 97.25 303 SER A N 1
ATOM 2423 C CA . SER A 1 303 ? 12.936 0.708 6.468 1.00 97.25 303 SER A CA 1
ATOM 2424 C C . SER A 1 303 ? 12.652 -0.601 7.218 1.00 97.25 303 SER A C 1
ATOM 2426 O O . SER A 1 303 ? 11.884 -1.439 6.736 1.00 97.25 303 SER A O 1
ATOM 2428 N N . ARG A 1 304 ? 13.160 -0.738 8.451 1.00 97.44 304 ARG A N 1
ATOM 2429 C CA . ARG A 1 304 ? 12.901 -1.899 9.312 1.00 97.44 304 ARG A CA 1
ATOM 2430 C C . ARG A 1 304 ? 11.409 -2.094 9.567 1.00 97.44 304 ARG A C 1
ATOM 2432 O O . ARG A 1 304 ? 10.935 -3.222 9.478 1.00 97.44 304 ARG A O 1
ATOM 2439 N N . ARG A 1 305 ? 10.655 -1.030 9.859 1.00 95.75 305 ARG A N 1
ATOM 2440 C CA . ARG A 1 305 ? 9.202 -1.107 10.092 1.00 95.75 305 ARG A CA 1
ATOM 2441 C C . ARG A 1 305 ? 8.411 -1.472 8.841 1.00 95.75 305 ARG A C 1
ATOM 2443 O O . ARG A 1 305 ? 7.478 -2.266 8.939 1.00 95.75 305 ARG A O 1
ATOM 2450 N N . TYR A 1 306 ? 8.802 -0.966 7.669 1.00 96.69 306 TYR A N 1
ATOM 2451 C CA . TYR A 1 306 ? 8.245 -1.424 6.390 1.00 96.69 306 TYR A CA 1
ATOM 2452 C C . TYR A 1 306 ? 8.455 -2.935 6.222 1.00 96.69 306 TYR A C 1
ATOM 2454 O O . TYR A 1 306 ? 7.508 -3.664 5.925 1.00 96.69 306 TYR A O 1
ATOM 2462 N N . ILE A 1 307 ? 9.675 -3.418 6.474 1.00 98.06 307 ILE A N 1
ATOM 2463 C CA . ILE A 1 307 ? 10.007 -4.845 6.405 1.00 98.06 307 ILE A CA 1
ATOM 2464 C C . ILE A 1 307 ? 9.216 -5.650 7.446 1.00 98.06 307 ILE A C 1
ATOM 2466 O O . ILE A 1 307 ? 8.629 -6.671 7.101 1.00 98.06 307 ILE A O 1
ATOM 2470 N N . LEU A 1 308 ? 9.133 -5.180 8.692 1.00 97.31 308 LEU A N 1
ATOM 2471 C CA . LEU A 1 308 ? 8.333 -5.799 9.752 1.00 97.31 308 LEU A CA 1
ATOM 2472 C C . LEU A 1 308 ? 6.879 -5.968 9.319 1.00 97.31 308 LEU A C 1
ATOM 2474 O O . LEU A 1 308 ? 6.321 -7.054 9.454 1.00 97.31 308 LEU A O 1
ATOM 2478 N N . LEU A 1 309 ? 6.277 -4.916 8.768 1.00 96.69 309 LEU A N 1
ATOM 2479 C CA . LEU A 1 309 ? 4.891 -4.961 8.330 1.00 96.69 309 LEU A CA 1
ATOM 2480 C C . LEU A 1 309 ? 4.703 -5.928 7.152 1.00 96.69 309 LEU A C 1
ATOM 2482 O O . LEU A 1 309 ? 3.760 -6.714 7.173 1.00 96.69 309 LEU A O 1
ATOM 2486 N N . TYR A 1 310 ? 5.633 -5.963 6.192 1.00 97.94 310 TYR A N 1
ATOM 2487 C CA . TYR A 1 310 ? 5.654 -6.983 5.134 1.00 97.94 310 TYR A CA 1
ATOM 2488 C C . TYR A 1 310 ? 5.697 -8.408 5.701 1.00 97.94 310 TYR A C 1
ATOM 2490 O O . TYR A 1 310 ? 4.907 -9.261 5.289 1.00 97.94 310 TYR A O 1
ATOM 2498 N N . GLU A 1 311 ? 6.593 -8.683 6.653 1.00 97.88 311 GLU A N 1
ATOM 2499 C CA . GLU A 1 311 ? 6.735 -10.025 7.221 1.00 97.88 311 GLU A CA 1
ATOM 2500 C C . GLU A 1 311 ? 5.509 -10.436 8.041 1.00 97.88 311 GLU A C 1
ATOM 2502 O O . GLU A 1 311 ? 5.104 -11.598 8.001 1.00 97.88 311 GLU A O 1
ATOM 2507 N N . LEU A 1 312 ? 4.893 -9.492 8.760 1.00 97.12 312 LEU A N 1
ATOM 2508 C CA . LEU A 1 312 ? 3.660 -9.742 9.500 1.00 97.12 312 LEU A CA 1
ATOM 2509 C C . LEU A 1 312 ? 2.490 -10.007 8.554 1.00 97.12 312 LEU A C 1
ATOM 2511 O O . LEU A 1 312 ? 1.806 -11.012 8.726 1.00 97.12 312 LEU A O 1
ATOM 2515 N N . ILE A 1 313 ? 2.291 -9.163 7.538 1.00 96.69 313 ILE A N 1
ATOM 2516 C CA . ILE A 1 313 ? 1.211 -9.305 6.552 1.00 96.69 313 ILE A CA 1
ATOM 2517 C C . ILE A 1 313 ? 1.327 -10.641 5.812 1.00 96.69 313 ILE A C 1
ATOM 2519 O O . ILE A 1 313 ? 0.392 -11.441 5.805 1.00 96.69 313 ILE A O 1
ATOM 2523 N N . THR A 1 314 ? 2.487 -10.899 5.209 1.00 97.19 314 THR A N 1
ATOM 2524 C CA . THR A 1 314 ? 2.671 -12.040 4.300 1.00 97.19 314 THR A CA 1
ATOM 2525 C C . THR A 1 314 ? 2.998 -13.341 5.032 1.00 97.19 314 THR A C 1
ATOM 2527 O O . THR A 1 314 ? 2.901 -14.428 4.458 1.00 97.19 314 THR A O 1
ATOM 2530 N N . GLY A 1 315 ? 3.442 -13.258 6.291 1.00 96.00 315 GLY A N 1
ATOM 2531 C CA . GLY A 1 315 ? 4.033 -14.377 7.026 1.00 96.00 315 GLY A CA 1
ATOM 2532 C C . GLY A 1 315 ? 5.376 -14.858 6.460 1.00 96.00 315 GLY A C 1
ATOM 2533 O O . GLY A 1 315 ? 5.875 -15.894 6.900 1.00 96.00 315 GLY A O 1
ATOM 2534 N N . SER A 1 316 ? 5.946 -14.153 5.479 1.00 96.31 316 SER A N 1
ATOM 2535 C CA . SER A 1 316 ? 7.177 -14.529 4.782 1.00 96.31 316 SER A CA 1
ATOM 2536 C C . SER A 1 316 ? 8.339 -13.652 5.223 1.00 96.31 316 SER A C 1
ATOM 2538 O O . SER A 1 316 ? 8.167 -12.461 5.450 1.00 96.31 316 SER A O 1
ATOM 2540 N N . LYS A 1 317 ? 9.544 -14.225 5.313 1.00 97.62 317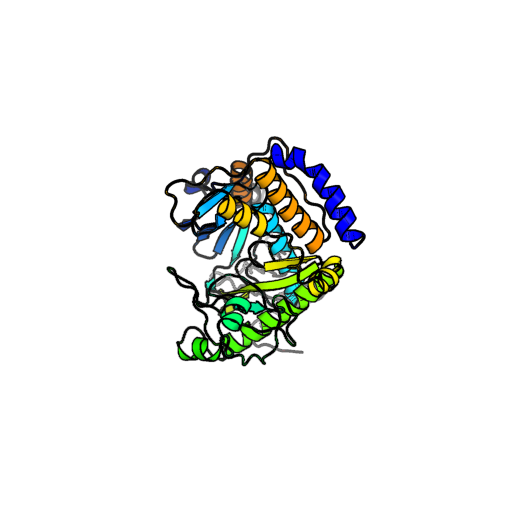 LYS A N 1
ATOM 2541 C CA . LYS A 1 317 ? 10.748 -13.453 5.648 1.00 97.62 317 LYS A CA 1
ATOM 2542 C C . LYS A 1 317 ? 11.187 -12.584 4.474 1.00 97.62 317 LYS A C 1
ATOM 2544 O O . LYS A 1 317 ? 11.186 -13.054 3.332 1.00 97.62 317 LYS A O 1
ATOM 2549 N N . PHE A 1 318 ? 11.612 -11.360 4.755 1.00 97.94 318 PHE A N 1
ATOM 2550 C CA . PHE A 1 318 ? 12.122 -10.451 3.740 1.00 97.94 318 PHE A CA 1
ATOM 2551 C C . PHE A 1 318 ? 13.454 -10.955 3.178 1.00 97.94 318 PHE A C 1
ATOM 2553 O O . PHE A 1 318 ? 14.353 -11.356 3.919 1.00 97.94 318 PHE A O 1
ATOM 2560 N N . GLN A 1 319 ? 13.564 -10.961 1.851 1.00 96.19 319 GLN A N 1
ATOM 2561 C CA . GLN A 1 319 ? 14.764 -11.392 1.142 1.00 96.19 319 GLN A CA 1
ATOM 2562 C C . GLN A 1 319 ? 15.528 -10.158 0.670 1.00 96.19 319 GLN A C 1
ATOM 2564 O O . GLN A 1 319 ? 15.052 -9.416 -0.192 1.00 96.19 319 GLN A O 1
ATOM 2569 N N . PHE A 1 320 ? 16.712 -9.946 1.237 1.00 96.56 320 PHE A N 1
ATOM 2570 C CA . PHE A 1 320 ? 17.606 -8.881 0.797 1.00 96.56 320 PHE A CA 1
ATOM 2571 C C . PHE A 1 320 ? 18.227 -9.231 -0.562 1.00 96.56 320 PHE A C 1
ATOM 2573 O O . PHE A 1 320 ? 18.529 -10.404 -0.808 1.00 96.56 320 PHE A O 1
ATOM 2580 N N . PRO A 1 321 ? 18.435 -8.240 -1.449 1.00 94.50 321 PRO A N 1
ATOM 2581 C CA . PRO A 1 321 ? 19.255 -8.448 -2.635 1.00 94.50 321 PRO A CA 1
ATOM 2582 C C . PRO A 1 321 ? 20.718 -8.712 -2.243 1.00 94.50 321 PRO A C 1
ATOM 2584 O O . PRO A 1 321 ? 21.108 -8.560 -1.082 1.00 94.50 321 PRO A O 1
ATOM 2587 N N . ALA A 1 322 ? 21.540 -9.104 -3.217 1.00 91.69 322 ALA A N 1
ATOM 2588 C CA . ALA A 1 322 ? 22.972 -9.289 -2.996 1.00 91.69 322 ALA A CA 1
ATOM 2589 C C . ALA A 1 322 ? 23.625 -7.989 -2.484 1.00 91.69 322 ALA A C 1
ATOM 2591 O O . ALA A 1 322 ? 23.208 -6.891 -2.849 1.00 91.69 322 ALA A O 1
ATOM 2592 N N . ALA A 1 323 ? 24.653 -8.091 -1.640 1.00 86.81 323 ALA A N 1
ATOM 2593 C CA . ALA A 1 323 ? 25.270 -6.922 -1.000 1.00 86.81 323 ALA A CA 1
ATOM 2594 C C . ALA A 1 323 ? 25.910 -5.934 -1.999 1.00 86.81 323 ALA A C 1
ATOM 2596 O O . ALA A 1 323 ? 25.998 -4.739 -1.730 1.00 86.81 323 ALA A O 1
ATOM 2597 N N . ASP A 1 324 ? 26.347 -6.424 -3.157 1.00 88.12 324 ASP A N 1
ATOM 2598 C CA . ASP A 1 324 ? 26.919 -5.649 -4.259 1.00 88.12 324 ASP A CA 1
ATOM 2599 C C . ASP A 1 324 ? 25.884 -5.232 -5.318 1.00 88.12 324 ASP A C 1
ATOM 2601 O O . ASP A 1 324 ? 26.245 -4.605 -6.319 1.00 88.12 324 ASP A O 1
ATOM 2605 N N . SER A 1 325 ? 24.602 -5.536 -5.084 1.00 88.94 325 SER A N 1
ATOM 2606 C CA . SER A 1 325 ? 23.510 -5.172 -5.983 1.00 88.94 325 SER A CA 1
ATOM 2607 C C . SER A 1 325 ? 23.429 -3.668 -6.231 1.00 88.94 325 SER A C 1
ATOM 2609 O O . SER A 1 325 ? 23.656 -2.821 -5.358 1.00 88.94 325 SER A O 1
ATOM 2611 N N . LYS A 1 326 ? 23.054 -3.337 -7.463 1.00 93.56 326 LYS A N 1
ATOM 2612 C CA . LYS A 1 326 ? 22.679 -1.992 -7.884 1.00 93.56 326 LYS A CA 1
ATOM 2613 C C . LYS A 1 326 ? 21.207 -2.043 -8.284 1.00 93.56 326 LYS A C 1
ATOM 2615 O O . LYS A 1 326 ? 20.909 -2.632 -9.322 1.00 93.56 326 LYS A O 1
ATOM 2620 N N . PRO A 1 327 ? 20.291 -1.495 -7.468 1.00 94.19 327 PRO A N 1
ATOM 2621 C CA . PRO A 1 327 ? 18.856 -1.601 -7.716 1.00 94.19 327 PRO A CA 1
ATOM 2622 C C . PRO A 1 327 ? 18.430 -1.127 -9.111 1.00 94.19 327 PRO A C 1
ATOM 2624 O O . PRO A 1 327 ? 17.526 -1.709 -9.702 1.00 94.19 327 PRO A O 1
ATOM 2627 N N . GLU A 1 328 ? 19.089 -0.102 -9.650 1.00 95.38 328 GLU A N 1
ATOM 2628 C CA . GLU A 1 328 ? 18.839 0.424 -10.992 1.00 95.38 328 GLU A CA 1
ATOM 2629 C C . GLU A 1 328 ? 19.229 -0.585 -12.082 1.00 95.38 328 GLU A C 1
ATOM 2631 O O . GLU A 1 328 ? 18.447 -0.837 -12.998 1.00 95.38 328 GLU A O 1
ATOM 2636 N N . ASP A 1 329 ? 20.401 -1.215 -11.956 1.00 94.38 329 ASP A N 1
ATOM 2637 C CA . ASP A 1 329 ? 20.878 -2.224 -12.909 1.00 94.38 329 ASP A CA 1
ATOM 2638 C C . ASP A 1 329 ? 19.996 -3.485 -12.853 1.00 94.38 329 ASP A C 1
ATOM 2640 O O . ASP A 1 329 ? 19.641 -4.049 -13.890 1.00 94.38 329 ASP A O 1
ATOM 2644 N N . GLU A 1 330 ? 19.592 -3.908 -11.647 1.00 95.00 330 GLU A N 1
ATOM 2645 C CA . GLU A 1 330 ? 18.664 -5.030 -11.449 1.00 95.00 330 GLU A CA 1
ATOM 2646 C C . GLU A 1 330 ? 17.285 -4.753 -12.053 1.00 95.00 330 GLU A C 1
ATOM 2648 O O . GLU A 1 330 ? 16.697 -5.639 -12.680 1.00 95.00 330 GLU A O 1
ATOM 2653 N N . LEU A 1 331 ? 16.774 -3.528 -11.892 1.00 96.06 331 LEU A N 1
ATOM 2654 C CA . LEU A 1 331 ? 15.520 -3.097 -12.500 1.00 96.06 331 LEU A CA 1
ATOM 2655 C C . LEU A 1 331 ? 15.610 -3.162 -14.025 1.00 96.06 331 LEU A C 1
ATOM 2657 O O . LEU A 1 331 ? 14.745 -3.770 -14.656 1.00 96.06 331 LEU A O 1
ATOM 2661 N N . VAL A 1 332 ? 16.650 -2.566 -14.614 1.00 95.25 332 VAL A N 1
ATOM 2662 C CA . VAL A 1 332 ? 16.859 -2.559 -16.069 1.00 95.25 332 VAL A CA 1
ATOM 2663 C C . VAL A 1 332 ? 16.934 -3.987 -16.606 1.00 95.25 332 VAL A C 1
ATOM 2665 O O . VAL A 1 332 ? 16.250 -4.315 -17.572 1.00 95.25 332 VAL A O 1
ATOM 2668 N N . GLU A 1 333 ? 17.705 -4.865 -15.967 1.00 93.69 333 GLU A N 1
ATOM 2669 C CA . GLU A 1 333 ? 17.832 -6.254 -16.410 1.00 93.69 333 GLU A CA 1
ATOM 2670 C C . GLU A 1 333 ? 16.528 -7.050 -16.245 1.00 93.69 333 GLU A C 1
ATOM 2672 O O . GLU A 1 333 ? 16.160 -7.833 -17.125 1.00 93.69 333 GLU A O 1
ATOM 2677 N N . GLY A 1 334 ? 15.798 -6.834 -15.149 1.00 94.81 334 GLY A N 1
ATOM 2678 C CA . GLY A 1 334 ? 14.488 -7.443 -14.920 1.00 94.81 334 GLY A CA 1
ATOM 2679 C C . GLY A 1 334 ? 13.459 -7.029 -15.974 1.00 94.81 334 GLY A C 1
ATOM 2680 O O . GLY A 1 334 ? 12.763 -7.871 -16.547 1.00 94.81 334 GLY A O 1
ATOM 2681 N N . VAL A 1 335 ? 13.414 -5.735 -16.300 1.00 94.62 335 VAL A N 1
ATOM 2682 C CA . VAL A 1 335 ? 12.544 -5.184 -17.347 1.00 94.62 335 VAL A CA 1
ATOM 2683 C C . VAL A 1 335 ? 12.944 -5.703 -18.726 1.00 94.62 335 VAL A C 1
ATOM 2685 O O . VAL A 1 335 ? 12.069 -6.128 -19.482 1.00 94.62 335 VAL A O 1
ATOM 2688 N N . ARG A 1 336 ? 14.246 -5.738 -19.039 1.00 93.50 336 ARG A N 1
ATOM 2689 C CA . ARG A 1 336 ? 14.771 -6.296 -20.293 1.00 93.50 336 ARG A CA 1
ATOM 2690 C C . ARG A 1 336 ? 14.276 -7.728 -20.499 1.00 93.50 336 ARG A C 1
ATOM 2692 O O . ARG A 1 336 ? 13.684 -8.016 -21.532 1.00 93.50 336 ARG A O 1
ATOM 2699 N N . LYS A 1 337 ? 14.452 -8.604 -19.503 1.00 91.06 337 LYS A N 1
ATOM 2700 C CA . LYS A 1 337 ? 14.023 -10.016 -19.569 1.00 91.06 337 LYS A CA 1
ATOM 2701 C C . LYS A 1 337 ? 12.516 -10.186 -19.727 1.00 91.06 337 LYS A C 1
ATOM 2703 O O . LYS A 1 337 ? 12.078 -11.119 -20.391 1.00 91.06 337 LYS A O 1
ATOM 2708 N N . ALA A 1 338 ? 11.729 -9.335 -19.076 1.00 91.38 338 ALA A N 1
ATOM 2709 C CA . ALA A 1 338 ? 10.277 -9.463 -19.086 1.00 91.38 338 ALA A CA 1
ATOM 2710 C C . ALA A 1 338 ? 9.628 -8.905 -20.358 1.00 91.38 338 ALA A C 1
ATOM 2712 O O . ALA A 1 338 ? 8.585 -9.404 -20.776 1.00 91.38 338 ALA A O 1
ATOM 2713 N N . LEU A 1 339 ? 10.206 -7.855 -20.948 1.00 88.94 339 LEU A N 1
ATOM 2714 C CA . LEU A 1 339 ? 9.600 -7.141 -22.074 1.00 88.94 339 LEU A CA 1
ATOM 2715 C C . LEU A 1 339 ? 10.231 -7.459 -23.427 1.00 88.94 339 LEU A C 1
ATOM 2717 O O . LEU A 1 339 ? 9.576 -7.239 -24.447 1.00 88.94 339 LEU A O 1
ATOM 2721 N N . LEU A 1 340 ? 11.461 -7.973 -23.458 1.00 84.38 340 LEU A N 1
ATOM 2722 C CA . LEU A 1 340 ? 12.116 -8.371 -24.697 1.00 84.38 340 LEU A CA 1
ATOM 2723 C C . LEU A 1 340 ? 12.079 -9.893 -24.861 1.00 84.38 340 LEU A C 1
ATOM 2725 O O . LEU A 1 340 ? 12.320 -10.630 -23.904 1.00 84.38 340 LEU A O 1
ATOM 2729 N N . PRO A 1 341 ? 11.812 -10.402 -26.073 1.00 63.38 341 PRO A N 1
ATOM 2730 C CA . PRO A 1 341 ? 11.865 -11.832 -26.324 1.00 63.38 341 PRO A CA 1
ATOM 2731 C C . PRO A 1 341 ? 13.290 -12.360 -26.100 1.00 63.38 341 PRO A C 1
ATOM 2733 O O . PRO A 1 341 ? 14.249 -11.846 -26.676 1.00 63.38 341 PRO A O 1
ATOM 2736 N N . ASN A 1 342 ? 13.433 -13.426 -25.303 1.00 56.88 342 ASN A N 1
ATOM 2737 C CA . ASN A 1 342 ? 14.706 -14.134 -25.156 1.00 56.88 342 ASN A CA 1
ATOM 2738 C C . ASN A 1 342 ? 15.260 -14.504 -26.542 1.00 56.88 342 ASN A C 1
ATOM 2740 O O . ASN A 1 342 ? 14.592 -15.189 -27.315 1.00 56.88 342 ASN A O 1
ATOM 2744 N N . ALA A 1 343 ? 16.501 -14.118 -26.848 1.00 45.28 343 ALA A N 1
ATOM 2745 C CA . ALA A 1 343 ? 17.143 -14.418 -28.133 1.00 45.28 343 ALA A CA 1
ATOM 2746 C C . ALA A 1 343 ? 17.142 -15.927 -28.481 1.00 45.28 343 ALA A C 1
ATOM 2748 O O . ALA A 1 343 ? 17.195 -16.298 -29.656 1.00 45.28 343 ALA A O 1
ATOM 2749 N N . GLU A 1 344 ? 17.025 -16.809 -27.482 1.00 44.44 344 GLU A N 1
ATOM 2750 C CA . GLU A 1 344 ? 16.892 -18.257 -27.668 1.00 44.44 344 GLU A CA 1
ATOM 2751 C C . GLU A 1 344 ? 15.541 -18.693 -28.253 1.00 44.44 344 GLU A C 1
ATOM 2753 O O . GLU A 1 344 ? 15.515 -19.628 -29.056 1.00 44.44 344 GLU A O 1
ATOM 2758 N N . SER A 1 345 ? 14.432 -18.001 -27.964 1.00 42.09 345 SER A N 1
ATOM 2759 C CA . SER A 1 345 ? 13.123 -18.340 -28.547 1.00 42.09 345 SER A CA 1
ATOM 2760 C C . SER A 1 345 ? 13.080 -18.007 -30.045 1.00 42.09 345 SER A C 1
ATOM 2762 O O . SER A 1 345 ? 12.528 -18.762 -30.852 1.00 42.09 345 SER A O 1
ATOM 2764 N N . HIS A 1 346 ? 13.773 -16.945 -30.466 1.00 38.56 346 HIS A N 1
ATOM 2765 C CA . HIS A 1 346 ? 13.977 -16.629 -31.880 1.00 38.56 346 HIS A CA 1
ATOM 2766 C C . HIS A 1 346 ? 15.030 -17.514 -32.557 1.00 38.56 346 HIS A C 1
ATOM 2768 O O . HIS A 1 346 ? 14.822 -17.902 -33.708 1.00 38.56 346 HIS A O 1
ATOM 2774 N N . ARG A 1 347 ? 16.104 -17.930 -31.868 1.00 36.91 347 ARG A N 1
ATOM 2775 C CA . ARG A 1 347 ? 17.063 -18.903 -32.427 1.00 36.91 347 ARG A CA 1
ATOM 2776 C C . ARG A 1 347 ? 16.453 -20.288 -32.606 1.00 36.91 347 ARG A C 1
ATOM 2778 O O . ARG A 1 347 ? 16.703 -20.891 -33.642 1.00 36.91 347 ARG A O 1
ATOM 2785 N N . ALA A 1 348 ? 15.606 -20.759 -31.692 1.00 35.97 348 ALA A N 1
ATOM 2786 C CA . ALA A 1 348 ? 14.871 -22.012 -31.867 1.00 35.97 348 ALA A CA 1
ATOM 2787 C C . ALA A 1 348 ? 13.893 -21.931 -33.053 1.00 35.97 348 ALA A C 1
ATOM 2789 O O . ALA A 1 348 ? 13.782 -22.879 -33.831 1.00 35.97 348 ALA A O 1
ATOM 2790 N N . THR A 1 349 ? 13.261 -20.774 -33.270 1.00 36.88 349 THR A N 1
ATOM 2791 C CA . THR A 1 349 ? 12.347 -20.542 -34.404 1.00 36.88 349 THR A CA 1
ATOM 2792 C C . THR A 1 349 ? 13.093 -20.409 -35.747 1.00 36.88 349 THR A C 1
ATOM 2794 O O . THR A 1 349 ? 12.610 -20.868 -36.785 1.00 36.88 349 THR A O 1
ATOM 2797 N N . LEU A 1 350 ? 14.311 -19.854 -35.745 1.00 34.12 350 LEU A N 1
ATOM 2798 C CA . LEU A 1 350 ? 15.156 -19.686 -36.939 1.00 34.12 350 LEU A CA 1
ATOM 2799 C C . LEU A 1 350 ? 16.022 -20.920 -37.265 1.00 34.12 350 LEU A C 1
ATOM 2801 O O . LEU A 1 350 ? 16.248 -21.222 -38.436 1.00 34.12 350 LEU A O 1
ATOM 2805 N N . GLN A 1 351 ? 16.470 -21.686 -36.266 1.00 33.41 351 GLN A N 1
ATOM 2806 C CA . GLN A 1 351 ? 17.204 -22.940 -36.479 1.00 33.41 351 GLN A CA 1
ATOM 2807 C C . GLN A 1 351 ? 16.275 -24.092 -36.860 1.00 33.41 351 GLN A C 1
ATOM 2809 O O . GLN A 1 351 ? 16.659 -24.915 -37.683 1.00 33.41 351 GLN A O 1
ATOM 2814 N N . THR A 1 352 ? 15.031 -24.141 -36.371 1.00 35.47 352 THR A N 1
ATOM 2815 C CA . THR A 1 352 ? 14.054 -25.137 -36.860 1.00 35.47 352 THR A CA 1
ATOM 2816 C C . THR A 1 352 ? 13.597 -24.857 -38.296 1.00 35.47 352 THR A C 1
ATOM 2818 O O . THR A 1 352 ? 13.239 -25.791 -39.018 1.00 35.47 352 THR A O 1
ATOM 2821 N N . THR A 1 353 ? 13.673 -23.603 -38.758 1.00 35.38 353 THR A N 1
ATOM 2822 C CA . THR A 1 353 ? 13.392 -23.231 -40.154 1.00 35.38 353 THR A CA 1
ATOM 2823 C C . THR A 1 353 ? 14.606 -23.364 -41.082 1.00 35.38 353 THR A C 1
ATOM 2825 O O . THR A 1 353 ? 14.411 -23.678 -42.258 1.00 35.38 353 THR A O 1
ATOM 2828 N N . SER A 1 354 ? 15.846 -23.230 -40.589 1.00 31.50 354 SER A N 1
ATOM 2829 C CA . SER A 1 354 ? 17.059 -23.460 -41.397 1.00 31.50 354 SER A CA 1
ATOM 2830 C C . SER A 1 354 ? 17.525 -24.926 -41.415 1.00 31.50 354 SER A C 1
ATOM 2832 O O . SER A 1 354 ? 17.974 -25.399 -42.458 1.00 31.50 354 SER A O 1
ATOM 2834 N N . ALA A 1 355 ? 17.312 -25.698 -40.341 1.00 31.09 355 ALA A N 1
ATOM 2835 C CA . ALA A 1 355 ? 17.665 -27.123 -40.277 1.00 31.09 355 ALA A CA 1
ATOM 2836 C C . ALA A 1 355 ? 16.718 -28.042 -41.078 1.00 31.09 355 ALA A C 1
ATOM 2838 O O . ALA A 1 355 ? 17.009 -29.221 -41.255 1.00 31.09 355 ALA A O 1
ATOM 2839 N N . ARG A 1 356 ? 15.601 -27.521 -41.612 1.00 35.56 356 ARG A N 1
ATOM 2840 C CA . ARG A 1 356 ? 14.696 -28.253 -42.525 1.00 35.56 356 ARG A CA 1
ATOM 2841 C C . ARG A 1 356 ? 14.919 -27.957 -44.015 1.00 35.56 356 ARG A C 1
ATOM 2843 O O . ARG A 1 356 ? 14.140 -28.418 -44.847 1.00 35.56 356 ARG A O 1
ATOM 2850 N N . ARG A 1 357 ? 15.984 -27.235 -44.386 1.00 37.12 357 ARG A N 1
ATOM 2851 C CA . ARG A 1 357 ? 16.422 -27.070 -45.788 1.00 37.12 357 ARG A CA 1
ATOM 2852 C C . ARG A 1 357 ? 17.804 -27.686 -46.007 1.00 37.12 357 ARG A C 1
ATOM 2854 O O . ARG A 1 357 ? 18.753 -27.004 -46.366 1.00 37.12 357 ARG A O 1
ATOM 2861 N N . GLY A 1 358 ? 17.910 -28.992 -45.799 1.00 35.62 358 GLY A N 1
ATOM 2862 C CA . GLY A 1 358 ? 19.128 -29.735 -46.110 1.00 35.62 358 GLY A CA 1
ATOM 2863 C C . GLY A 1 358 ? 18.942 -31.222 -45.863 1.00 35.62 358 GLY A C 1
ATOM 2864 O O . GLY A 1 358 ? 19.296 -31.709 -44.800 1.00 35.62 358 GLY A O 1
ATOM 2865 N N . GLY A 1 359 ? 18.354 -31.938 -46.824 1.00 29.39 359 GLY A N 1
ATOM 2866 C CA . GLY A 1 359 ? 18.204 -33.392 -46.725 1.00 29.39 359 GLY A CA 1
ATOM 2867 C C . GLY A 1 359 ? 17.127 -33.968 -47.640 1.00 29.39 359 GLY A C 1
ATOM 2868 O O . GLY A 1 359 ? 15.963 -33.990 -47.274 1.00 29.39 359 GLY A O 1
ATOM 2869 N N . GLN A 1 360 ? 17.562 -34.364 -48.836 1.00 31.94 360 GLN A N 1
ATOM 2870 C CA . GLN A 1 360 ? 17.099 -35.447 -49.721 1.00 31.94 360 GLN A CA 1
ATOM 2871 C C . GLN A 1 360 ? 15.623 -35.921 -49.755 1.00 31.94 360 GLN A C 1
ATOM 2873 O O . GLN A 1 360 ? 14.988 -36.256 -48.767 1.00 31.94 360 GLN A O 1
ATOM 2878 N N . HIS A 1 361 ? 15.163 -36.035 -51.008 1.00 39.22 361 HIS A N 1
ATOM 2879 C CA . HIS A 1 361 ? 14.035 -36.784 -51.574 1.00 39.22 361 HIS A CA 1
ATOM 2880 C C . HIS A 1 361 ? 13.367 -37.895 -50.732 1.00 39.22 361 HIS A C 1
ATOM 2882 O O . HIS A 1 361 ? 14.024 -38.854 -50.341 1.00 39.22 361 HIS A O 1
ATOM 2888 N N . GLY A 1 362 ? 12.023 -37.867 -50.664 1.00 30.47 362 GLY A N 1
ATOM 2889 C CA . GLY A 1 362 ? 11.203 -39.077 -50.484 1.00 30.47 362 GLY A CA 1
ATOM 2890 C C . GLY A 1 362 ? 9.828 -38.902 -49.812 1.00 30.47 362 GLY A C 1
ATOM 2891 O O . GLY A 1 362 ? 9.757 -38.784 -48.599 1.00 30.47 362 GLY A O 1
ATOM 2892 N N . ASN A 1 363 ? 8.758 -39.044 -50.612 1.00 29.31 363 ASN A N 1
ATOM 2893 C CA . ASN A 1 363 ? 7.347 -39.376 -50.292 1.00 29.31 363 ASN A CA 1
ATOM 2894 C C . ASN A 1 363 ? 6.380 -38.314 -49.677 1.00 29.31 363 ASN A C 1
ATOM 2896 O O . ASN A 1 363 ? 6.726 -37.675 -48.687 1.00 29.31 363 ASN A O 1
ATOM 2900 N N . PRO A 1 364 ? 5.130 -38.137 -50.190 1.00 31.95 364 PRO A N 1
ATOM 2901 C CA . PRO A 1 364 ? 4.275 -37.004 -49.828 1.00 31.95 364 PRO A CA 1
ATOM 2902 C C . PRO A 1 364 ? 3.015 -37.406 -49.035 1.00 31.95 364 PRO A C 1
ATOM 2904 O O . PRO A 1 364 ? 1.937 -37.421 -49.604 1.00 31.95 364 PRO A O 1
ATOM 2907 N N . HIS A 1 365 ? 3.096 -37.678 -47.730 1.00 32.94 365 HIS A N 1
ATOM 2908 C CA . HIS A 1 365 ? 1.906 -37.712 -46.856 1.00 32.94 365 HIS A CA 1
ATOM 2909 C C . HIS A 1 365 ? 2.304 -37.502 -45.388 1.00 32.94 365 HIS A C 1
ATOM 2911 O O . HIS A 1 365 ? 2.736 -38.454 -44.752 1.00 32.94 365 HIS A O 1
ATOM 2917 N N . GLN A 1 366 ? 2.145 -36.291 -44.833 1.00 31.05 366 GLN A N 1
ATOM 2918 C CA . GLN A 1 366 ? 2.084 -36.081 -43.375 1.00 31.05 366 GLN A CA 1
ATOM 2919 C C . GLN A 1 366 ? 1.582 -34.671 -43.008 1.00 31.05 366 GLN A C 1
ATOM 2921 O O . GLN A 1 366 ? 2.139 -33.658 -43.427 1.00 31.05 366 GLN A O 1
ATOM 2926 N N . SER A 1 367 ? 0.521 -34.617 -42.206 1.00 34.00 367 SER A N 1
ATOM 2927 C CA . SER A 1 367 ? 0.034 -33.447 -41.464 1.00 34.00 367 SER A CA 1
ATOM 2928 C C . SER A 1 367 ? 0.836 -33.268 -40.169 1.00 34.00 367 SER A C 1
ATOM 2930 O O . SER A 1 367 ? 1.145 -34.260 -39.511 1.00 34.00 367 SER A O 1
ATOM 2932 N N . VAL A 1 368 ? 1.138 -32.026 -39.776 1.00 33.41 368 VAL A N 1
ATOM 2933 C CA . VAL A 1 368 ? 1.902 -31.710 -38.553 1.00 33.41 368 VAL A CA 1
ATOM 2934 C C . VAL A 1 368 ? 0.991 -30.988 -37.558 1.00 33.41 368 VAL A C 1
ATOM 2936 O O . VAL A 1 368 ? 0.453 -29.933 -37.886 1.00 33.41 368 VAL A O 1
ATOM 2939 N N . ALA A 1 369 ? 0.829 -31.555 -36.361 1.00 34.34 369 ALA A N 1
ATOM 2940 C CA . ALA A 1 369 ? 0.177 -30.922 -35.215 1.00 34.34 369 ALA A CA 1
ATOM 2941 C C . ALA A 1 369 ? 1.249 -30.445 -34.218 1.00 34.34 369 ALA A C 1
ATOM 2943 O O . ALA A 1 369 ? 2.255 -31.131 -34.029 1.00 34.34 369 ALA A O 1
ATOM 2944 N N . GLN A 1 370 ? 1.048 -29.279 -33.605 1.00 37.94 370 GLN A N 1
ATOM 2945 C CA . GLN A 1 370 ? 1.927 -28.714 -32.576 1.00 37.94 370 GLN A CA 1
ATOM 2946 C C . GLN A 1 370 ? 1.061 -28.239 -31.397 1.00 37.94 370 GLN A C 1
ATOM 2948 O O . GLN A 1 370 ? 0.088 -27.517 -31.613 1.00 37.94 370 GLN A O 1
ATOM 2953 N N . GLU A 1 371 ? 1.391 -28.681 -30.182 1.00 31.45 371 GLU A N 1
ATOM 2954 C CA . GLU A 1 371 ? 0.754 -28.282 -28.915 1.00 31.45 371 GLU A CA 1
ATOM 2955 C C . GLU A 1 371 ? 1.525 -27.100 -28.311 1.00 31.45 371 GLU A C 1
ATOM 2957 O O . GLU A 1 371 ? 2.732 -27.209 -28.094 1.00 31.45 371 GLU A O 1
ATOM 2962 N N . VAL A 1 372 ? 0.836 -25.988 -28.039 1.00 33.16 372 VAL A N 1
ATOM 2963 C CA . VAL A 1 372 ? 1.304 -24.897 -27.169 1.00 33.16 372 VAL A CA 1
ATOM 2964 C C . VAL A 1 372 ? 0.066 -24.347 -26.449 1.00 33.16 372 VAL A C 1
ATOM 2966 O O . VAL A 1 372 ? -0.896 -23.996 -27.126 1.00 33.16 372 VAL A O 1
ATOM 2969 N N . ASP A 1 373 ? 0.080 -24.330 -25.114 1.00 36.06 373 ASP A N 1
ATOM 2970 C CA . ASP A 1 373 ? -0.925 -23.715 -24.224 1.00 36.06 373 ASP A CA 1
ATOM 2971 C C . ASP A 1 373 ? -2.401 -23.920 -24.624 1.00 36.06 373 ASP A C 1
ATOM 2973 O O . ASP A 1 373 ? -3.018 -23.032 -25.207 1.00 36.06 373 ASP A O 1
ATOM 2977 N N . ASP A 1 374 ? -2.973 -25.095 -24.312 1.00 37.69 374 ASP A N 1
ATOM 2978 C CA . ASP A 1 374 ? -4.411 -25.447 -24.409 1.00 37.69 374 ASP A CA 1
ATOM 2979 C C . ASP A 1 374 ? -5.149 -25.053 -25.713 1.00 37.69 374 ASP A C 1
ATOM 2981 O O . ASP A 1 374 ? -6.382 -25.033 -25.773 1.00 37.69 374 ASP A O 1
ATOM 2985 N N . VAL A 1 375 ? -4.408 -24.777 -26.791 1.00 34.81 375 VAL A N 1
ATOM 2986 C CA . VAL A 1 375 ? -4.928 -24.406 -28.108 1.00 34.81 375 VAL A CA 1
ATOM 2987 C C . VAL A 1 375 ? -4.185 -25.194 -29.184 1.00 34.81 375 VAL A C 1
ATOM 2989 O O . VAL A 1 375 ? -2.982 -25.056 -29.396 1.00 34.81 375 VAL A O 1
ATOM 2992 N N . LEU A 1 376 ? -4.931 -26.026 -29.910 1.00 38.22 376 LEU A N 1
ATOM 2993 C CA . LEU A 1 376 ? -4.407 -26.860 -30.991 1.00 38.22 376 LEU A CA 1
ATOM 2994 C C . LEU A 1 376 ? -4.528 -26.145 -32.342 1.00 38.22 376 LEU A C 1
ATOM 2996 O O . LEU A 1 376 ? -5.629 -25.867 -32.812 1.00 38.22 376 LEU A O 1
ATOM 3000 N N . TYR A 1 377 ? -3.395 -25.902 -33.003 1.00 39.06 377 TYR A N 1
ATOM 3001 C CA . TYR A 1 377 ? -3.353 -25.327 -34.349 1.00 39.06 377 TYR A CA 1
ATOM 3002 C C . TYR A 1 377 ? -3.223 -26.439 -35.395 1.00 39.06 377 TYR A C 1
ATOM 3004 O O . TYR A 1 377 ? -2.178 -27.078 -35.514 1.00 39.06 377 TYR A O 1
ATOM 3012 N N . VAL A 1 378 ? -4.269 -26.658 -36.197 1.00 41.16 378 VAL A N 1
ATOM 3013 C CA . VAL A 1 378 ? -4.226 -27.600 -37.329 1.00 41.16 378 VAL A CA 1
ATOM 3014 C C . VAL A 1 378 ? -4.108 -26.824 -38.638 1.00 41.16 378 VAL A C 1
ATOM 3016 O O . VAL A 1 378 ? -5.004 -26.070 -39.012 1.00 41.16 378 VAL A O 1
ATOM 3019 N N . LYS A 1 379 ? -2.993 -27.013 -39.350 1.00 39.38 379 LYS A N 1
ATOM 3020 C CA . LYS A 1 379 ? -2.748 -26.426 -40.673 1.00 39.38 379 LYS A CA 1
ATOM 3021 C C . LYS A 1 379 ? -2.954 -27.488 -41.750 1.00 39.38 379 LYS A C 1
ATOM 3023 O O . LYS A 1 379 ? -2.127 -28.384 -41.900 1.00 39.38 379 LYS A O 1
ATOM 3028 N N . ASP A 1 380 ? -4.035 -27.373 -42.513 1.00 41.16 380 ASP A N 1
ATOM 3029 C CA . ASP A 1 380 ? -4.243 -28.199 -43.704 1.00 41.16 380 ASP A CA 1
ATOM 3030 C C . ASP A 1 380 ? -3.358 -27.681 -44.853 1.00 41.16 380 ASP A C 1
ATOM 3032 O O . ASP A 1 380 ? -3.371 -26.492 -45.183 1.00 41.16 380 ASP A O 1
ATOM 3036 N N . LEU A 1 381 ? -2.537 -28.561 -45.430 1.00 41.16 381 LEU A N 1
ATOM 3037 C CA . LEU A 1 381 ? -1.552 -28.217 -46.460 1.00 41.16 381 LEU A CA 1
ATOM 3038 C C . LEU A 1 381 ? -2.063 -28.440 -47.892 1.00 41.16 381 LEU A C 1
ATOM 3040 O O . LEU A 1 381 ? -1.301 -28.235 -48.834 1.00 41.16 381 LEU A O 1
ATOM 3044 N N . ASN A 1 382 ? -3.340 -28.784 -48.090 1.00 40.62 382 ASN A N 1
ATOM 3045 C CA . ASN A 1 382 ? -3.885 -29.057 -49.421 1.00 40.62 382 ASN A CA 1
ATOM 3046 C C . ASN A 1 382 ? -5.079 -28.170 -49.805 1.00 40.62 382 ASN A C 1
ATOM 3048 O O . ASN A 1 382 ? -6.232 -28.579 -49.728 1.00 40.62 382 ASN A O 1
ATOM 3052 N N . LYS A 1 383 ? -4.777 -26.973 -50.327 1.00 36.53 383 LYS A N 1
ATOM 3053 C CA . LYS A 1 383 ? -5.316 -26.371 -51.572 1.00 36.53 383 LYS A CA 1
ATOM 3054 C C . LYS A 1 383 ? -5.001 -24.876 -51.593 1.00 36.53 383 LYS A C 1
ATOM 3056 O O . LYS A 1 383 ? -5.076 -24.181 -50.585 1.00 36.53 383 LYS A O 1
ATOM 3061 N N . LYS A 1 384 ? -4.653 -24.367 -52.778 1.00 41.12 384 LYS A N 1
ATOM 3062 C CA . LYS A 1 384 ? -4.540 -22.928 -53.035 1.00 41.12 384 LYS A CA 1
ATOM 3063 C C . LYS A 1 384 ? -5.862 -22.263 -52.629 1.00 41.12 384 LYS A C 1
ATOM 3065 O O . LYS A 1 384 ? -6.893 -22.582 -53.211 1.00 41.12 384 LYS A O 1
ATOM 3070 N N . SER A 1 385 ? -5.782 -21.331 -51.679 1.00 42.06 385 SER A N 1
ATOM 3071 C CA . SER A 1 385 ? -6.838 -20.483 -51.096 1.00 42.06 385 SER A CA 1
ATOM 3072 C C . SER A 1 385 ? -7.483 -20.969 -49.777 1.00 42.06 385 SER A C 1
ATOM 3074 O O . SER A 1 385 ? -8.276 -21.902 -49.739 1.00 42.06 385 SER A O 1
ATOM 3076 N N . ARG A 1 386 ? -7.177 -20.195 -48.717 1.00 35.91 386 ARG A N 1
ATOM 3077 C CA . ARG A 1 386 ? -7.730 -20.151 -47.344 1.00 35.91 386 ARG A CA 1
ATOM 3078 C C . ARG A 1 386 ? -7.255 -21.217 -46.346 1.00 35.91 386 ARG A C 1
ATOM 3080 O O . ARG A 1 386 ? -7.833 -22.288 -46.219 1.00 35.91 386 ARG A O 1
ATOM 3087 N N . THR A 1 387 ? -6.287 -20.816 -45.520 1.00 39.75 387 THR A N 1
ATOM 3088 C CA . THR A 1 387 ? -6.011 -21.407 -44.202 1.00 39.75 387 THR A CA 1
ATOM 3089 C C . THR A 1 387 ? -7.247 -21.249 -43.309 1.00 39.75 387 THR A C 1
ATOM 3091 O O . THR A 1 387 ? -7.710 -20.126 -43.107 1.00 39.75 387 THR A O 1
ATOM 3094 N N . ARG A 1 388 ? -7.792 -22.345 -42.772 1.00 38.44 388 ARG A N 1
ATOM 3095 C CA . ARG A 1 388 ? -8.765 -22.301 -41.669 1.00 38.44 388 ARG A CA 1
ATOM 3096 C C . ARG A 1 388 ? -8.037 -22.622 -40.372 1.00 38.44 388 ARG A C 1
ATOM 3098 O O . ARG A 1 388 ? -7.384 -23.653 -40.291 1.00 38.44 388 ARG A O 1
ATOM 3105 N N . ILE A 1 389 ? -8.153 -21.734 -39.392 1.00 41.66 389 ILE A N 1
ATOM 3106 C CA . ILE A 1 389 ? -7.674 -21.950 -38.026 1.00 41.66 389 ILE A CA 1
ATOM 3107 C C . ILE A 1 389 ? -8.896 -22.385 -37.217 1.00 41.66 389 ILE A C 1
ATOM 3109 O O . ILE A 1 389 ? -9.902 -21.677 -37.203 1.00 41.66 389 ILE A O 1
ATOM 3113 N N . ILE A 1 390 ? -8.835 -23.567 -36.609 1.00 42.66 390 ILE A N 1
ATOM 3114 C CA . ILE A 1 390 ? -9.871 -24.071 -35.704 1.00 42.66 390 ILE A CA 1
ATOM 3115 C C . ILE A 1 390 ? -9.297 -23.945 -34.297 1.00 42.66 390 ILE A C 1
ATOM 3117 O O . ILE A 1 390 ? -8.253 -24.523 -34.024 1.00 42.66 390 ILE A O 1
ATOM 3121 N N . ILE A 1 391 ? -9.958 -23.174 -33.435 1.00 40.78 391 ILE A N 1
ATOM 3122 C CA . ILE A 1 391 ? -9.586 -23.009 -32.026 1.00 40.78 391 ILE A CA 1
ATOM 3123 C C . ILE A 1 391 ? -10.567 -23.855 -31.216 1.00 40.78 391 ILE A C 1
ATOM 3125 O O . ILE A 1 391 ? -11.766 -23.578 -31.230 1.00 40.78 391 ILE A O 1
ATOM 3129 N N . LEU A 1 392 ? -10.074 -24.884 -30.531 1.00 42.03 392 LEU A N 1
ATOM 3130 C CA . LEU A 1 392 ? -10.846 -25.647 -29.550 1.00 42.03 392 LEU A CA 1
ATOM 3131 C C . LEU A 1 392 ? -10.281 -25.324 -28.167 1.00 42.03 392 LEU A C 1
ATOM 3133 O O . LEU A 1 392 ? -9.097 -25.542 -27.938 1.00 42.03 392 LEU A O 1
ATOM 3137 N N . ARG A 1 393 ? -11.116 -24.794 -27.265 1.00 40.28 393 ARG A N 1
ATOM 3138 C CA . ARG A 1 393 ? -10.815 -24.713 -25.829 1.00 40.28 393 ARG A CA 1
ATOM 3139 C C . ARG A 1 393 ? -11.488 -25.899 -25.153 1.00 40.28 393 ARG A C 1
ATOM 3141 O O . ARG A 1 393 ? -12.701 -26.048 -25.281 1.00 40.28 393 ARG A O 1
ATOM 3148 N N . THR A 1 394 ? -10.723 -26.721 -24.445 1.00 41.31 394 THR A N 1
ATOM 3149 C CA . THR A 1 394 ? -11.266 -27.840 -23.660 1.00 41.31 394 THR A CA 1
ATOM 3150 C C . THR A 1 394 ? -10.855 -27.673 -22.206 1.00 41.31 394 THR A C 1
ATOM 3152 O O . THR A 1 394 ? -9.711 -27.323 -21.943 1.00 41.31 394 THR A O 1
ATOM 3155 N N . SER A 1 395 ? -11.750 -27.960 -21.264 1.00 38.62 395 SER A N 1
ATOM 3156 C CA . SER A 1 395 ? -11.456 -27.970 -19.825 1.00 38.62 395 SER A CA 1
ATOM 3157 C C . SER A 1 395 ? -10.868 -29.304 -19.331 1.00 38.62 395 SER A C 1
ATOM 3159 O O . SER A 1 395 ? -10.667 -29.466 -18.129 1.00 38.62 395 SER A O 1
ATOM 3161 N N . CYS A 1 396 ? -10.589 -30.266 -20.226 1.00 38.41 396 CYS A N 1
ATOM 3162 C CA . CYS A 1 396 ? -10.036 -31.574 -19.870 1.00 38.41 396 CYS A CA 1
ATOM 3163 C C . CYS A 1 396 ? -9.056 -32.109 -20.946 1.00 38.41 396 CYS A C 1
ATOM 3165 O O . CYS A 1 396 ? -9.472 -32.360 -22.079 1.00 38.41 396 CYS A O 1
ATOM 3167 N N . PRO A 1 397 ? -7.770 -32.344 -20.617 1.00 41.12 397 PRO A N 1
ATOM 3168 C CA . PRO A 1 397 ? -6.726 -32.669 -21.601 1.00 41.12 397 PRO A CA 1
ATOM 3169 C C . PRO A 1 397 ? -6.826 -34.069 -22.242 1.00 41.12 397 PRO A C 1
ATOM 3171 O O . PRO A 1 397 ? -6.159 -34.333 -23.243 1.00 41.12 397 PRO A O 1
ATOM 3174 N N . LEU A 1 398 ? -7.652 -34.980 -21.710 1.00 40.44 398 LEU A N 1
ATOM 3175 C CA . LEU A 1 398 ? -7.806 -36.341 -22.252 1.00 40.44 398 LEU A CA 1
ATOM 3176 C C . LEU A 1 398 ? -8.757 -36.421 -23.464 1.00 40.44 398 LEU A C 1
ATOM 3178 O O . LEU A 1 398 ? -8.569 -37.297 -24.307 1.00 40.44 398 LEU A O 1
ATOM 3182 N N . ASP A 1 399 ? -9.701 -35.484 -23.612 1.00 51.47 399 ASP A N 1
ATOM 3183 C CA . ASP A 1 399 ? -10.692 -35.490 -24.706 1.00 51.47 399 ASP A CA 1
ATOM 3184 C C . ASP A 1 399 ? -10.174 -34.856 -26.009 1.00 51.47 399 ASP A C 1
ATOM 3186 O O . ASP A 1 399 ? -10.565 -35.245 -27.114 1.00 51.47 399 ASP A O 1
ATOM 3190 N N . ALA A 1 400 ? -9.216 -33.926 -25.915 1.00 47.19 400 ALA A N 1
ATOM 3191 C CA . ALA A 1 400 ? -8.705 -33.184 -27.069 1.00 47.19 400 ALA A CA 1
ATOM 3192 C C . ALA A 1 400 ? -8.097 -34.099 -28.153 1.00 47.19 400 ALA A C 1
ATOM 3194 O O . ALA A 1 400 ? -8.286 -33.873 -29.350 1.00 47.19 400 ALA A O 1
ATOM 3195 N N . ARG A 1 401 ? -7.413 -35.185 -27.759 1.00 47.09 401 ARG A N 1
ATOM 3196 C CA . ARG A 1 401 ? -6.777 -36.125 -28.704 1.00 47.09 401 ARG A CA 1
ATOM 3197 C C . ARG A 1 401 ? -7.786 -36.965 -29.487 1.00 47.09 401 ARG A C 1
ATOM 3199 O O . ARG A 1 401 ? -7.542 -37.257 -30.660 1.00 47.09 401 ARG A O 1
ATOM 3206 N N . GLN A 1 402 ? -8.902 -37.344 -28.864 1.00 51.31 402 GLN A N 1
ATOM 3207 C CA . GLN A 1 402 ? -9.968 -38.113 -29.510 1.00 51.31 402 GLN A CA 1
ATOM 3208 C C . GLN A 1 402 ? -10.716 -37.236 -30.525 1.00 51.31 402 GLN A C 1
ATOM 3210 O O . GLN A 1 402 ? -10.862 -37.624 -31.686 1.00 51.31 402 GLN A O 1
ATOM 3215 N N . MET A 1 403 ? -11.056 -36.004 -30.130 1.00 50.94 403 MET A N 1
ATOM 3216 C CA . MET A 1 403 ? -11.733 -35.025 -30.989 1.00 50.94 403 MET A CA 1
ATOM 3217 C C . MET A 1 403 ? -10.906 -34.648 -32.226 1.00 50.94 403 MET A C 1
ATOM 3219 O O . MET A 1 403 ? -11.448 -34.530 -33.326 1.00 50.94 403 MET A O 1
ATOM 3223 N N . VAL A 1 404 ? -9.580 -34.514 -32.086 1.00 49.59 404 VAL A N 1
ATOM 3224 C CA . VAL A 1 404 ? -8.672 -34.274 -33.224 1.00 49.59 404 VAL A CA 1
ATOM 3225 C C . VAL A 1 404 ? -8.701 -35.444 -34.208 1.00 49.59 404 VAL A C 1
ATOM 3227 O O . VAL A 1 404 ? -8.755 -35.233 -35.420 1.00 49.59 404 VAL A O 1
ATOM 3230 N N . LYS A 1 405 ? -8.707 -36.684 -33.710 1.00 52.97 405 LYS A N 1
ATOM 3231 C CA . LYS A 1 405 ? -8.715 -37.886 -34.553 1.00 52.97 405 LYS A CA 1
ATOM 3232 C C . LYS A 1 405 ? -10.014 -38.007 -35.356 1.00 52.97 405 LYS A C 1
ATOM 3234 O O . LYS A 1 405 ? -9.964 -38.347 -36.536 1.00 52.97 405 LYS A O 1
ATOM 3239 N N . GLU A 1 406 ? -11.149 -37.669 -34.748 1.00 52.88 406 GLU A N 1
ATOM 3240 C CA . GLU A 1 406 ? -12.464 -37.664 -35.402 1.00 52.88 406 GLU A CA 1
ATOM 3241 C C . GLU A 1 406 ? -12.612 -36.516 -36.414 1.00 52.88 406 GLU A C 1
ATOM 3243 O O . GLU A 1 406 ? -13.072 -36.735 -37.538 1.00 52.88 406 GLU A O 1
ATOM 3248 N N . ALA A 1 407 ? -12.138 -35.310 -36.079 1.00 51.53 407 ALA A N 1
ATOM 3249 C CA . ALA A 1 407 ? -12.171 -34.154 -36.979 1.00 51.53 407 ALA A CA 1
ATOM 3250 C C . ALA A 1 407 ? -11.311 -34.356 -38.241 1.00 51.53 407 ALA A C 1
ATOM 3252 O O . ALA A 1 407 ? -11.675 -33.893 -39.323 1.00 51.53 407 ALA A O 1
ATOM 3253 N N . MET A 1 408 ? -10.196 -35.086 -38.128 1.00 50.56 408 MET A N 1
ATOM 3254 C CA . MET A 1 408 ? -9.352 -35.446 -39.274 1.00 50.56 408 MET A CA 1
ATOM 3255 C C . MET A 1 408 ? -9.961 -36.538 -40.165 1.00 50.56 408 MET A C 1
ATOM 3257 O O . MET A 1 408 ? -9.598 -36.632 -41.336 1.00 50.56 408 MET A O 1
ATOM 3261 N N . GLN A 1 409 ? -10.885 -37.348 -39.640 1.00 45.62 409 GLN A N 1
ATOM 3262 C CA . GLN A 1 409 ? -11.554 -38.416 -40.391 1.00 45.62 409 GLN A CA 1
ATOM 3263 C C . GLN A 1 409 ? -12.850 -37.954 -41.075 1.00 45.62 409 GLN A C 1
ATOM 3265 O O . GLN A 1 409 ? -13.271 -38.584 -42.043 1.00 45.62 409 GLN A O 1
ATOM 3270 N N . ASN A 1 410 ? -13.463 -36.847 -40.630 1.00 44.00 410 ASN A N 1
ATOM 3271 C CA . ASN A 1 410 ? -14.728 -36.344 -41.180 1.00 44.00 410 ASN A CA 1
ATOM 3272 C C . ASN A 1 410 ? -14.724 -34.803 -41.375 1.00 44.00 410 ASN A C 1
ATOM 3274 O O . ASN A 1 410 ? -15.292 -34.055 -40.572 1.00 44.00 410 ASN A O 1
ATOM 3278 N N . PRO A 1 411 ? -14.130 -34.286 -42.473 1.00 44.66 411 PRO A N 1
ATOM 3279 C CA . PRO A 1 411 ? -13.949 -32.844 -42.700 1.00 44.66 411 PRO A CA 1
ATOM 3280 C C . PRO A 1 411 ? -15.254 -32.037 -42.844 1.00 44.66 411 PRO A C 1
ATOM 3282 O O . PRO A 1 411 ? -15.236 -30.806 -42.812 1.00 44.66 411 PRO A O 1
ATOM 3285 N N . SER A 1 412 ? -16.398 -32.704 -43.024 1.00 38.44 412 SER A N 1
ATOM 3286 C CA . SER A 1 412 ? -17.724 -32.083 -43.129 1.00 38.44 412 SER A CA 1
ATOM 3287 C C . SER A 1 412 ? -18.322 -31.646 -41.787 1.00 38.44 412 SER A C 1
ATOM 3289 O O . SER A 1 412 ? -19.302 -30.904 -41.799 1.00 38.44 412 SER A O 1
ATOM 3291 N N . ILE A 1 413 ? -17.743 -32.056 -40.652 1.00 41.41 413 ILE A N 1
ATOM 3292 C CA . ILE A 1 413 ? -18.274 -31.753 -39.309 1.00 41.41 413 ILE A CA 1
ATOM 3293 C C . ILE A 1 413 ? -17.855 -30.355 -38.818 1.00 41.41 413 ILE A C 1
ATOM 3295 O O . ILE A 1 413 ? -18.535 -29.757 -37.989 1.00 41.41 413 ILE A O 1
ATOM 3299 N N . VAL A 1 414 ? -16.812 -29.748 -39.393 1.00 40.50 414 VAL A N 1
ATOM 3300 C CA . VAL A 1 414 ? -16.364 -28.403 -38.995 1.00 40.50 414 VAL A CA 1
ATOM 3301 C C . VAL A 1 414 ? -16.904 -27.348 -39.961 1.00 40.50 414 VAL A C 1
ATOM 3303 O O . VAL A 1 414 ? -16.196 -26.802 -40.816 1.00 40.50 414 VAL A O 1
ATOM 3306 N N . ARG A 1 415 ? -18.195 -27.037 -39.835 1.00 32.94 415 ARG A N 1
ATOM 3307 C CA . ARG A 1 415 ? -18.782 -25.850 -40.464 1.00 32.94 415 ARG A CA 1
ATOM 3308 C C . ARG A 1 415 ? -19.687 -25.122 -39.475 1.00 32.94 415 ARG A C 1
ATOM 3310 O O . ARG A 1 415 ? -20.724 -25.637 -39.092 1.00 32.94 415 ARG A O 1
ATOM 3317 N N . ALA A 1 416 ? -19.281 -23.884 -39.198 1.00 30.08 416 ALA A N 1
ATOM 3318 C CA . ALA A 1 416 ? -19.953 -22.863 -38.401 1.00 30.08 416 ALA A CA 1
ATOM 3319 C C . ALA A 1 416 ? -19.990 -23.133 -36.891 1.00 30.08 416 ALA A C 1
ATOM 3321 O O . ALA A 1 416 ? -20.530 -24.129 -36.422 1.00 30.08 416 ALA A O 1
ATOM 3322 N N . GLY A 1 417 ? -19.446 -22.177 -36.135 1.00 31.50 417 GLY A N 1
ATOM 3323 C CA . GLY A 1 417 ? -19.698 -22.077 -34.710 1.00 31.50 417 GLY A CA 1
ATOM 3324 C C . GLY A 1 417 ? -21.201 -22.009 -34.461 1.00 31.50 417 GLY A C 1
ATOM 3325 O O . GLY A 1 417 ? -21.859 -21.024 -34.788 1.00 31.50 417 GLY A O 1
ATOM 3326 N N . LYS A 1 418 ? -21.730 -23.074 -33.876 1.00 24.30 418 LYS A N 1
ATOM 3327 C CA . LYS A 1 418 ? -22.827 -22.994 -32.928 1.00 24.30 418 LYS A CA 1
ATOM 3328 C C . LYS A 1 418 ? -22.319 -23.628 -31.647 1.00 24.30 418 LYS A C 1
ATOM 3330 O O . LYS A 1 418 ? -21.861 -24.767 -31.669 1.00 24.30 418 LYS A O 1
ATOM 3335 N N . MET A 1 419 ? -22.382 -22.853 -30.566 1.00 38.44 419 MET A N 1
ATOM 3336 C CA . MET A 1 419 ? -22.355 -23.386 -29.211 1.00 38.44 419 MET A CA 1
ATOM 3337 C C . MET A 1 419 ? -23.299 -24.584 -29.137 1.00 38.44 419 MET A C 1
ATOM 3339 O O . MET A 1 419 ? -24.454 -24.484 -29.555 1.00 38.44 419 MET A O 1
ATOM 3343 N N . VAL A 1 420 ? -22.814 -25.687 -28.584 1.00 24.41 420 VAL A N 1
ATOM 3344 C CA . VAL A 1 420 ? -23.677 -26.693 -27.983 1.00 24.41 420 VAL A CA 1
ATOM 3345 C C . VAL A 1 420 ? -23.114 -26.917 -26.591 1.00 24.41 420 VAL A C 1
ATOM 3347 O O . VAL A 1 420 ? -22.091 -27.575 -26.431 1.00 24.41 420 VAL A O 1
ATOM 3350 N N . GLU A 1 421 ? -23.754 -26.287 -25.605 1.00 32.56 421 GLU A N 1
ATOM 3351 C CA . GLU A 1 421 ? -23.719 -26.776 -24.232 1.00 32.56 421 GLU A CA 1
ATOM 3352 C C . GLU A 1 421 ? -24.217 -28.221 -24.226 1.00 32.56 421 GLU A C 1
ATOM 3354 O O . GLU A 1 421 ? -25.286 -28.515 -24.778 1.00 32.56 421 GLU A O 1
ATOM 3359 N N . LYS A 1 422 ? -23.458 -29.100 -23.575 1.00 32.47 422 LYS A N 1
ATOM 3360 C CA . LYS A 1 422 ? -24.003 -30.155 -22.727 1.00 32.47 422 LYS A CA 1
ATOM 3361 C C . LYS A 1 422 ? -22.975 -30.608 -21.710 1.00 32.47 422 LYS A C 1
ATOM 3363 O O . LYS A 1 422 ? -21.818 -30.827 -22.126 1.00 32.47 422 LYS A O 1
#

Sequence (422 aa):
MSVVVAEAEQRTQTYLPQIESGRALTATSLEALSAELPAFRQIMGKVRDVYVFEDRVLLVSTDRQSAFDRALASVPFKSRVLTLTSVWWFEQTRHIVANHLLGVPHASAMLCRKCTVFPVEFVVRGYITGSTSTSMWTNYKNGSRDFCGHQLPDGFKQHQKLPQNLVTPTTKDDEHDELISGVEVVRSGRMTQEQWDFCEKKTLELFAFGQEQAAKRGLILVDTKYEFGVDDATGEILLIDEIHTPDSSRYWLADSYEQRMAEGKSPENIDKEFLRLWFKEHCDPYNDAVLPEAPKELVSELSRRYILLYELITGSKFQFPAADSKPEDELVEGVRKALLPNAESHRATLQTTSARRGGQHGNPHQSVAQEVDDVLYVKDLNKKSRTRIIILRTSCPLDARQMVKEAMQNPSIVRAGKMVEK

Secondary structure (DSSP, 8-state):
--HHHHHHHHHHHTTHHHHHTPPP------GGGTTTSPP-EEEE-SSEEEEE-SSEEEEEE-SEEEETTEEEEE-TTHHHHHHHHHHHHHHHTTTT--B-EEEEEETTEEEEE-EEE-SEEEEEEEE---SSTTSHHHHHHTT--EETTEEPPTTPPTTPEEEEEEE--EE--SS---B--HHHHHHTTSS-HHHHHHHHHHHHHHHHHHHHHHHTTTEEEEEEEEEEEEETTT--EEEES--S-TTTEEEEEHHHHHHHHHTTPPPPB-STHHHHHHHHHHS-TTT-SSPPPPPHHHHHHHHHHHHHHHHHHHS----PPPTT--HHHHHHHHHHHHHSPPHHHHHHHHHHHHTTSS----------EEEETTEEEE-----SS-PPP-----S-TTTHHHHHHHHHH-TTS--S------

Organism: NCBI:txid1490495

Radius of gyration: 26.92 Å; chains: 1; bounding box: 52×66×82 Å